Protein AF-A0A8B9I848-F1 (afdb_monomer)

Radius of gyration: 24.34 Å; Cα contacts (8 Å, |Δi|>4): 642; chains: 1; bounding box: 60×68×64 Å

Nearest PDB structures (foldseek):
  1isf-assembly1_B  TM=9.021E-01  e=8.185E-26  Homo sapiens
  7vke-assembly1_A  TM=8.374E-01  e=1.647E-25  Homo sapiens
  3i9l-assembly1_B  TM=8.812E-01  e=4.703E-23  Aplysia californica
  3zwn-assembly1_A  TM=8.748E-01  e=8.930E-23  Aplysia californica
  1r0s-assembly1_B  TM=8.781E-01  e=5.767E-22  Aplysia californica

Sequence (387 aa):
MSLSDTLFGFVVDFLIWCGQTNSAGLDYESCPTMEECENNAVDSFWRMASITYAQHSSGVIHVLLNGSAEGGAYPVKGFFADYEIPNLQKDKISKIVIWVVDDIQGPDRDSCGKNTVKILEDRLKTLGYDVTCTDNYKPVVFLLCVDYPDDSNCILSSRDTDCLKIWESFKYAFIYKNPCNTTAEDYQPLMELAGHPIPCNKSLFWSKTNDLAHRYTKSSHSFLTLEDSLLGYIFDGVSWCGDPSAPGINYESCPKRSECESNPVSVFWKTASKRFAEAACGVVQVMLNGSIEAGAFRSSSIFGSIEVFNLNPNKVSEIQIWLMHDIGGPQSESCSGHSIQRLKRILEERNFTITCEDNYRPVQLLQCVRNPDHQDCRLCPSSMETP

Mean predicted aligned error: 10.89 Å

Foldseek 3Di:
DDLCLELQNVLCPPFDWAQDPPDRDIDGDDFDDCVRPVDTPVNVSLLVSQLVCQLPDAEEAEAEFEQLDDPGGDDCDDSCNPRRLVNHDQVRYQAYEYEYEYQQVGDRNYACCDDVNVVVVVVNVVVPHHYDYDYRPPVVVLLNCVVVVPGPSNPDDPVPVLSVQLVVLLCQQAFLDDQQAGALVSNVSNCVSQDDADDEQAEEAEDPCVVLSVSLCSHDVSHDYLCNGPVNVSCPVHDWHFDNDPPRTDPPDHDDCVRHCRGSVNSVCLNSLLVSLLNYAEEHEYEFEQLDLVDRADCPDSCNVHNLVNHDLVGYAAYEYEHEYQQVGDRNAACPGDRNVVVVVSNVVVVHHYHYDYHPPVSVCSSCSVPCPGPSNDPDDPPDPDD

Organism: NCBI:txid132585

InterPro domains:
  IPR003193 ADP-ribosyl cyclase (CD38/157) [PF02267] (1-154)
  IPR003193 ADP-ribosyl cyclase (CD38/157) [PF02267] (159-377)
  IPR003193 ADP-ribosyl cyclase (CD38/157) [PTHR10912] (158-381)
  IPR003193 ADP-ribosyl cyclase (CD38/157) [cd04759] (134-377)

Secondary structure (DSSP, 8-state):
--GGGSHHHHHHTT---EE-TTSSSEESSSPPPTTT-TT-HHHHHHHHHHHHHHHH--EEEEEEEETT-TT-SS-SSSHIIIIIGGG--TTTEEEEEEEEEPPTT------TTSHHHHHHHHHHHHHT--EEEEET-HHHHHHHTTT-TT-GGG---TT-HHHHHHHHHHHHHHTTS-TT---HHHHHHHHHHS--PPPTT-BEEEES-HHHHHHHHHH-TT-B-GGGSHHHHHHTT----B-SSTTSB-SS----TTT-TT-HHHHHHHHHHHHHHHH--EEEEEEEETT-TT-S--TTSHIIIIIHHH--TTTEEEEEEEEE--TTS-----TTSHHHHHHHHHHHTTT--EEEEET-HHHHHHHHTS-TTSGGG-SS-------

Solvent-accessible surface area (backbone atoms only — not comparable to full-atom values): 21464 Å² total; per-residue (Å²): 134,57,69,54,53,34,64,73,36,44,71,49,55,95,60,57,49,34,78,42,98,89,51,99,48,79,39,66,82,87,54,73,47,67,91,77,33,81,77,29,61,54,56,51,46,52,47,52,49,36,30,52,50,21,53,70,44,58,41,70,46,77,45,82,33,43,6,41,37,86,92,30,40,41,56,87,69,46,64,61,54,69,30,20,61,79,34,48,37,70,93,46,44,71,32,38,38,38,34,26,34,56,47,89,96,47,58,84,63,24,37,67,79,30,74,33,39,29,54,52,53,53,52,43,45,72,76,66,49,52,73,48,67,38,60,55,44,59,80,60,48,52,64,57,26,72,82,40,67,85,41,78,88,48,63,75,62,86,87,51,52,65,64,53,49,43,52,50,32,51,49,66,38,31,48,50,28,59,40,62,71,40,52,58,72,44,43,44,64,30,54,64,72,65,56,73,89,58,65,62,51,20,41,37,46,63,41,89,30,65,71,61,52,54,54,45,31,57,62,33,87,68,40,37,42,66,52,73,34,72,65,30,48,76,47,59,96,63,86,62,31,18,26,69,52,89,91,14,57,38,90,87,69,64,74,46,68,91,78,32,70,29,10,45,56,56,29,47,51,53,48,52,43,30,53,52,23,58,48,41,24,35,44,33,38,34,38,28,23,17,42,34,79,90,44,48,50,50,68,85,38,64,53,48,59,34,23,62,73,31,49,42,57,93,45,32,66,33,39,40,36,32,35,36,55,52,90,95,48,54,78,54,43,50,68,85,24,72,38,45,47,53,49,49,50,62,40,47,80,55,67,44,46,76,51,65,39,66,44,43,62,76,61,43,56,61,60,21,68,84,43,56,87,41,81,93,38,56,92,62,79,84,81,67,92,73,134

pLDDT: mean 88.71, std 11.96, range [37.72, 98.75]

Structure (mmCIF, N/CA/C/O backbone):
data_AF-A0A8B9I848-F1
#
_entry.id   AF-A0A8B9I848-F1
#
loop_
_atom_site.group_PDB
_atom_site.id
_atom_site.type_symbol
_atom_site.label_atom_id
_atom_site.label_alt_id
_atom_site.label_comp_id
_atom_site.label_asym_id
_atom_site.label_entity_id
_atom_site.label_seq_id
_atom_site.pdbx_PDB_ins_code
_atom_site.Cartn_x
_atom_site.Cartn_y
_atom_site.Cartn_z
_atom_site.occupancy
_atom_site.B_iso_or_equiv
_atom_site.auth_seq_id
_atom_site.auth_comp_id
_atom_site.auth_asym_id
_atom_site.auth_atom_id
_atom_site.pdbx_PDB_model_num
ATOM 1 N N . MET A 1 1 ? 3.526 -10.143 -9.887 1.00 76.69 1 MET A N 1
ATOM 2 C CA . MET A 1 1 ? 4.166 -10.267 -8.566 1.00 76.69 1 MET A CA 1
ATOM 3 C C . MET A 1 1 ? 5.653 -10.196 -8.806 1.00 76.69 1 MET A C 1
ATOM 5 O O . MET A 1 1 ? 6.078 -10.750 -9.812 1.00 76.69 1 MET A O 1
ATOM 9 N N . SER A 1 2 ? 6.404 -9.460 -7.999 1.00 86.81 2 SER A N 1
ATOM 10 C CA . SER A 1 2 ? 7.866 -9.515 -8.046 1.00 86.81 2 SER A CA 1
ATOM 11 C C . SER A 1 2 ? 8.377 -10.643 -7.141 1.00 86.81 2 SER A C 1
ATOM 13 O O . SER A 1 2 ? 7.618 -11.184 -6.336 1.00 86.81 2 SER A O 1
ATOM 15 N N . LEU A 1 3 ? 9.651 -11.025 -7.257 1.00 88.00 3 LEU A N 1
ATOM 16 C CA . LEU A 1 3 ? 10.231 -12.035 -6.367 1.00 88.00 3 LEU A CA 1
ATOM 17 C C . LEU A 1 3 ? 10.168 -11.595 -4.891 1.00 88.00 3 LEU A C 1
ATOM 19 O O . LEU A 1 3 ? 9.859 -12.416 -4.024 1.00 88.00 3 LEU A O 1
ATOM 23 N N . SER A 1 4 ? 10.397 -10.311 -4.610 1.00 83.62 4 SER A N 1
ATOM 24 C CA . SER A 1 4 ? 10.307 -9.744 -3.260 1.00 83.62 4 SER A CA 1
ATOM 25 C C . SER A 1 4 ? 8.884 -9.738 -2.696 1.00 83.62 4 SER A C 1
ATOM 27 O O . SER A 1 4 ? 8.728 -9.706 -1.485 1.00 83.62 4 SER A O 1
ATOM 29 N N . ASP A 1 5 ? 7.846 -9.865 -3.528 1.00 79.88 5 ASP A N 1
ATOM 30 C CA . ASP A 1 5 ? 6.455 -10.000 -3.065 1.00 79.88 5 ASP A CA 1
ATOM 31 C C . ASP A 1 5 ? 6.052 -11.459 -2.767 1.00 79.88 5 ASP A C 1
ATOM 33 O O . ASP A 1 5 ? 4.941 -11.725 -2.309 1.00 79.88 5 ASP A O 1
ATOM 37 N N . THR A 1 6 ? 6.918 -12.439 -3.047 1.00 82.94 6 THR A N 1
ATOM 38 C CA . THR A 1 6 ? 6.657 -13.842 -2.681 1.00 82.94 6 THR A CA 1
ATOM 39 C C . THR A 1 6 ? 6.826 -14.053 -1.181 1.00 82.94 6 THR A C 1
ATOM 41 O O . THR A 1 6 ? 7.595 -13.342 -0.550 1.00 82.94 6 THR A O 1
ATOM 44 N N . LEU A 1 7 ? 6.193 -15.079 -0.595 1.00 74.69 7 LEU A N 1
ATOM 45 C CA . LEU A 1 7 ? 6.310 -15.352 0.846 1.00 74.69 7 LEU A CA 1
ATOM 46 C C . LEU A 1 7 ? 7.768 -15.412 1.331 1.00 74.69 7 LEU A C 1
ATOM 48 O O . LEU A 1 7 ? 8.092 -14.813 2.348 1.00 74.69 7 LEU A O 1
ATOM 52 N N . PHE A 1 8 ? 8.643 -16.129 0.623 1.00 80.62 8 PHE A N 1
ATOM 53 C CA . PHE A 1 8 ? 10.043 -16.249 1.032 1.00 80.62 8 PHE A CA 1
ATOM 54 C C . PHE A 1 8 ? 10.849 -14.988 0.714 1.00 80.62 8 PHE A C 1
ATOM 56 O O . PHE A 1 8 ? 11.645 -14.587 1.554 1.00 80.62 8 PHE A O 1
ATOM 63 N N . GLY A 1 9 ? 10.632 -14.348 -0.442 1.00 82.81 9 GLY A N 1
ATOM 64 C CA . GLY A 1 9 ? 11.312 -13.097 -0.785 1.00 82.81 9 GLY A CA 1
ATOM 65 C C . GLY A 1 9 ? 10.972 -11.992 0.209 1.00 82.81 9 GLY A C 1
ATOM 66 O O . GLY A 1 9 ? 11.862 -11.416 0.815 1.00 82.81 9 GLY A O 1
ATOM 67 N N . PHE A 1 10 ? 9.683 -11.794 0.467 1.00 75.00 10 PHE A N 1
ATOM 68 C CA . PHE A 1 10 ? 9.156 -10.761 1.349 1.00 75.00 10 PHE A CA 1
ATOM 69 C C . PHE A 1 10 ? 9.638 -10.885 2.799 1.00 75.00 10 PHE A C 1
ATOM 71 O O . PHE A 1 10 ? 9.929 -9.885 3.452 1.00 75.00 10 PHE A O 1
ATOM 78 N N . VAL A 1 11 ? 9.713 -12.114 3.322 1.00 72.88 11 VAL A N 1
ATOM 79 C CA . VAL A 1 11 ? 10.169 -12.379 4.697 1.00 72.88 11 VAL A CA 1
ATOM 80 C C . VAL A 1 11 ? 11.571 -11.819 4.925 1.00 72.88 11 VAL A C 1
ATOM 82 O O . VAL A 1 11 ? 11.861 -11.347 6.021 1.00 72.88 11 VAL A O 1
ATOM 85 N N . VAL A 1 12 ? 12.422 -11.826 3.904 1.00 76.81 12 VAL A N 1
ATOM 86 C CA . VAL A 1 12 ? 13.814 -11.404 4.044 1.00 76.81 12 VAL A CA 1
ATOM 87 C C . VAL A 1 12 ? 14.195 -10.200 3.184 1.00 76.81 12 VAL A C 1
ATOM 89 O O . VAL A 1 12 ? 15.367 -9.829 3.126 1.00 76.81 12 VAL A O 1
ATOM 92 N N . ASP A 1 13 ? 13.217 -9.569 2.539 1.00 76.75 13 ASP A N 1
ATOM 93 C CA . ASP A 1 13 ? 13.446 -8.388 1.718 1.00 76.75 13 ASP A CA 1
ATOM 94 C C . ASP A 1 13 ? 13.992 -7.243 2.580 1.00 76.75 13 ASP A C 1
ATOM 96 O O . ASP A 1 13 ? 13.521 -7.008 3.698 1.00 76.75 13 ASP A O 1
ATOM 100 N N . PHE A 1 14 ? 15.031 -6.567 2.086 1.00 72.69 14 PHE A N 1
ATOM 101 C CA . PHE A 1 14 ? 15.817 -5.555 2.813 1.00 72.69 14 PHE A CA 1
ATOM 102 C C . PHE A 1 14 ? 16.459 -5.999 4.139 1.00 72.69 14 PHE A C 1
ATOM 104 O O . PHE A 1 14 ? 16.997 -5.158 4.863 1.00 72.69 14 PHE A O 1
ATOM 111 N N . LEU A 1 15 ? 16.440 -7.289 4.481 1.00 75.31 15 LEU A N 1
ATOM 112 C CA . LEU A 1 15 ? 17.226 -7.789 5.602 1.00 75.31 15 LEU A CA 1
ATOM 113 C C . LEU A 1 15 ? 18.660 -8.072 5.139 1.00 75.31 15 LEU A C 1
ATOM 115 O O . LEU A 1 15 ? 18.920 -8.463 4.003 1.00 75.31 15 LEU A O 1
ATOM 119 N N . ILE A 1 16 ? 19.605 -7.894 6.051 1.00 77.12 16 ILE A N 1
ATOM 120 C CA . ILE A 1 16 ? 20.974 -8.383 5.911 1.00 77.12 16 ILE A CA 1
ATOM 121 C C . ILE A 1 16 ? 21.188 -9.309 7.100 1.00 77.12 16 ILE A C 1
ATOM 123 O O . ILE A 1 16 ? 20.927 -8.899 8.224 1.00 77.12 16 ILE A O 1
ATOM 127 N N . TRP A 1 17 ? 21.589 -10.559 6.868 1.00 83.06 17 TRP A N 1
ATOM 128 C CA . TRP A 1 17 ? 21.772 -11.526 7.949 1.00 83.06 17 TRP A CA 1
ATOM 129 C C . TRP A 1 17 ? 22.885 -12.528 7.651 1.00 83.06 17 TRP A C 1
ATOM 131 O O . TRP A 1 17 ? 23.092 -12.965 6.517 1.00 83.06 17 TRP A O 1
ATOM 141 N N . CYS A 1 18 ? 23.598 -12.931 8.694 1.00 82.56 18 CYS A N 1
ATOM 142 C CA . CYS A 1 18 ? 24.655 -13.929 8.629 1.00 82.56 18 CYS A CA 1
ATOM 143 C C . CYS A 1 18 ? 24.846 -14.596 9.999 1.00 82.56 18 CYS A C 1
ATOM 145 O O . CYS A 1 18 ? 24.366 -14.113 11.022 1.00 82.56 18 CYS A O 1
ATOM 147 N N . GLY A 1 19 ? 25.512 -15.752 10.024 1.00 79.38 19 GLY A N 1
ATOM 148 C CA . GLY A 1 19 ? 25.839 -16.434 11.278 1.00 79.38 19 GLY A CA 1
ATOM 149 C C . GLY A 1 19 ? 27.070 -15.828 11.955 1.00 79.38 19 GLY A C 1
ATOM 150 O O . GLY A 1 19 ? 28.006 -15.406 11.276 1.00 79.38 19 GLY A O 1
ATOM 151 N N . GLN A 1 20 ? 27.102 -15.839 13.288 1.00 76.62 20 GLN A N 1
ATOM 152 C CA . GLN A 1 20 ? 28.281 -15.433 14.055 1.00 76.62 20 GLN A CA 1
ATOM 153 C C . GLN A 1 20 ? 29.303 -16.575 14.162 1.00 76.62 20 GLN A C 1
ATOM 155 O O . GLN A 1 20 ? 28.971 -17.698 14.528 1.00 76.62 20 GLN A O 1
ATOM 160 N N . THR A 1 21 ? 30.586 -16.290 13.922 1.00 68.44 21 THR A N 1
ATOM 161 C CA . THR A 1 21 ? 31.658 -17.310 13.883 1.00 68.44 21 THR A CA 1
ATOM 162 C C . THR A 1 21 ? 31.856 -18.059 15.211 1.00 68.44 21 THR A C 1
ATOM 164 O O . THR A 1 21 ? 32.390 -19.163 15.213 1.00 68.44 21 THR A O 1
ATOM 167 N N . ASN A 1 22 ? 31.422 -17.483 16.341 1.00 76.38 22 ASN A N 1
ATOM 168 C CA . ASN A 1 22 ? 31.640 -18.024 17.691 1.00 76.38 22 ASN A CA 1
ATOM 169 C C . ASN A 1 22 ? 30.365 -18.098 18.550 1.00 76.38 22 ASN A C 1
ATOM 171 O O . ASN A 1 22 ? 30.452 -18.224 19.772 1.00 76.38 22 ASN A O 1
ATOM 175 N N . SER A 1 23 ? 29.181 -17.986 17.950 1.00 70.94 23 SER A N 1
ATOM 176 C 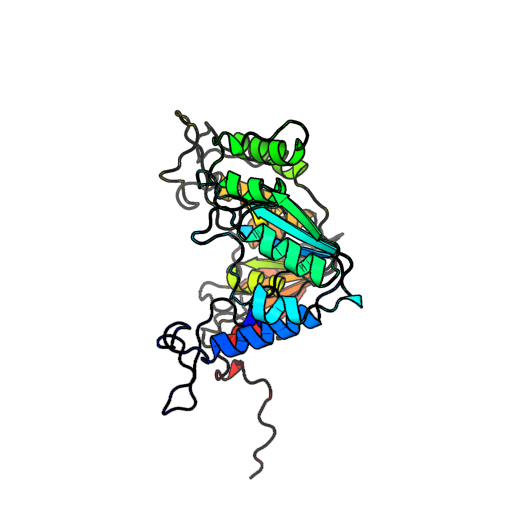CA . SER A 1 23 ? 27.914 -18.083 18.676 1.00 70.94 23 SER A CA 1
ATOM 177 C C . SER A 1 23 ? 26.841 -18.707 17.778 1.00 70.94 23 SER A C 1
ATOM 179 O O . SER A 1 23 ? 26.972 -18.717 16.560 1.00 70.94 23 SER A O 1
ATOM 181 N N . ALA A 1 24 ? 25.772 -19.237 18.374 1.00 71.25 24 ALA A N 1
ATOM 182 C CA . ALA A 1 24 ? 24.613 -19.719 17.619 1.00 71.25 24 ALA A CA 1
ATOM 183 C C . ALA A 1 24 ? 23.679 -18.579 17.152 1.00 71.25 24 ALA A C 1
ATOM 185 O O . ALA A 1 24 ? 22.606 -18.854 16.625 1.00 71.25 24 ALA A O 1
ATOM 186 N N . GLY A 1 25 ? 24.056 -17.319 17.390 1.00 73.75 25 GLY A N 1
ATOM 187 C CA . GLY A 1 25 ? 23.250 -16.142 17.087 1.00 73.75 25 GLY A CA 1
ATOM 188 C C . GLY A 1 25 ? 23.391 -15.649 15.647 1.00 73.75 25 GLY A C 1
ATOM 189 O O . GLY A 1 25 ? 24.374 -15.929 14.952 1.00 73.75 25 GLY A O 1
ATOM 190 N N . LEU A 1 26 ? 22.392 -14.873 15.229 1.00 77.31 26 LEU A N 1
ATOM 191 C CA . LEU A 1 26 ? 22.369 -14.138 13.967 1.00 77.31 26 LEU A CA 1
ATOM 192 C C . LEU A 1 26 ? 22.997 -12.749 14.151 1.00 77.31 26 LEU A C 1
ATOM 194 O O . LEU A 1 26 ? 22.771 -12.086 15.162 1.00 77.31 26 LEU A O 1
ATOM 198 N N . ASP A 1 27 ? 23.776 -12.319 13.165 1.00 73.81 27 ASP A N 1
ATOM 199 C CA . ASP A 1 27 ? 24.261 -10.948 13.006 1.00 73.81 27 ASP A CA 1
ATOM 200 C C . ASP A 1 27 ? 23.468 -10.280 11.876 1.00 73.81 27 ASP A C 1
ATOM 202 O O . ASP A 1 27 ? 23.231 -10.906 10.842 1.00 73.81 27 ASP A O 1
ATOM 206 N N . TYR A 1 28 ? 23.041 -9.036 12.098 1.00 76.75 28 TYR A N 1
ATOM 207 C CA . TYR A 1 28 ? 22.275 -8.226 11.147 1.00 76.75 28 TYR A CA 1
ATOM 208 C C . TYR A 1 28 ? 22.979 -6.911 10.771 1.00 76.75 28 TYR A C 1
ATOM 210 O O . TYR A 1 28 ? 22.453 -6.141 9.971 1.00 76.75 28 TYR A O 1
ATOM 218 N N . GLU A 1 29 ? 24.148 -6.629 11.352 1.00 74.25 29 GLU A N 1
ATOM 219 C CA . GLU A 1 29 ? 24.850 -5.350 11.198 1.00 74.25 29 GLU A CA 1
ATOM 220 C C . GLU A 1 29 ? 26.184 -5.507 10.462 1.00 74.25 29 GLU A C 1
ATOM 222 O O . GLU A 1 29 ? 26.533 -4.666 9.638 1.00 74.25 29 GLU A O 1
ATOM 227 N N . SER A 1 30 ? 26.932 -6.578 10.740 1.00 79.00 30 SER A N 1
ATOM 228 C CA . SER A 1 30 ? 28.316 -6.752 10.270 1.00 79.00 30 SER A CA 1
ATOM 229 C C . SER A 1 30 ? 28.467 -7.929 9.306 1.00 79.00 30 SER A C 1
ATOM 231 O O . SER A 1 30 ? 29.393 -8.735 9.421 1.00 79.00 30 SER A O 1
ATOM 233 N N . CYS A 1 31 ? 27.547 -8.051 8.351 1.00 78.12 31 CYS A N 1
ATOM 234 C CA . CYS A 1 31 ? 27.572 -9.154 7.396 1.00 78.12 31 CYS A CA 1
ATOM 235 C C . CYS A 1 31 ? 28.362 -8.832 6.124 1.00 78.12 31 CYS A C 1
ATOM 237 O O . CYS A 1 31 ? 28.233 -7.726 5.600 1.00 78.12 31 CYS A O 1
ATOM 239 N N . PRO A 1 32 ? 29.115 -9.811 5.579 1.00 76.50 32 PRO A N 1
ATOM 240 C CA . PRO A 1 32 ? 29.820 -9.637 4.320 1.00 76.50 32 PRO A CA 1
ATOM 241 C C . PRO A 1 32 ? 28.854 -9.305 3.184 1.00 76.50 32 PRO A C 1
ATOM 243 O O . PRO A 1 32 ? 27.860 -10.006 2.969 1.00 76.50 32 PRO A O 1
ATOM 246 N N . THR A 1 33 ? 29.187 -8.270 2.430 1.00 73.56 33 THR A N 1
ATOM 247 C CA . THR A 1 33 ? 28.530 -7.927 1.170 1.00 73.56 33 THR A CA 1
ATOM 248 C C . THR A 1 33 ? 28.880 -8.941 0.075 1.00 73.56 33 THR A C 1
ATOM 250 O O . THR A 1 33 ? 29.786 -9.767 0.213 1.00 73.56 33 THR A O 1
ATOM 253 N N . MET A 1 34 ? 28.172 -8.876 -1.055 1.00 66.62 34 MET A N 1
ATOM 254 C CA . MET A 1 34 ? 28.480 -9.707 -2.225 1.00 66.62 34 MET A CA 1
ATOM 255 C C . MET A 1 34 ? 29.898 -9.453 -2.764 1.00 66.62 34 MET A C 1
ATOM 257 O O . MET A 1 34 ? 30.552 -10.396 -3.205 1.00 66.62 34 MET A O 1
ATOM 261 N N . GLU A 1 35 ? 30.390 -8.211 -2.695 1.00 69.44 35 GLU A N 1
ATOM 262 C CA . GLU A 1 35 ? 31.754 -7.869 -3.122 1.00 69.44 35 GLU A CA 1
ATOM 263 C C . GLU A 1 35 ? 32.819 -8.506 -2.220 1.00 69.44 35 GLU A C 1
ATOM 265 O O . GLU A 1 35 ? 33.898 -8.871 -2.685 1.00 69.44 35 GLU A O 1
ATOM 270 N N . GLU A 1 36 ? 32.508 -8.681 -0.935 1.00 76.44 36 GLU A N 1
ATOM 271 C CA . GLU A 1 36 ? 33.416 -9.269 0.051 1.00 76.44 36 GLU A CA 1
ATOM 272 C C . GLU A 1 36 ? 33.358 -10.803 0.058 1.00 76.44 36 GLU A C 1
ATOM 274 O O . GLU A 1 36 ? 34.365 -11.460 0.330 1.00 76.44 36 GLU A O 1
ATOM 279 N N . CYS A 1 37 ? 32.190 -11.392 -0.231 1.00 75.12 37 CYS A N 1
ATOM 280 C CA . CYS A 1 37 ? 31.991 -12.838 -0.246 1.00 75.12 37 CYS A CA 1
ATOM 281 C C . CYS A 1 37 ? 30.867 -13.262 -1.206 1.00 75.12 37 CYS A C 1
ATOM 283 O O . CYS A 1 37 ? 29.680 -13.106 -0.913 1.00 75.12 37 CYS A O 1
ATOM 285 N N . GLU A 1 38 ? 31.252 -13.907 -2.311 1.00 65.88 38 GLU A N 1
ATOM 286 C CA . GLU A 1 38 ? 30.343 -14.390 -3.362 1.00 65.88 38 GLU A CA 1
ATOM 287 C C . GLU A 1 38 ? 29.371 -15.487 -2.883 1.00 65.88 38 GLU A C 1
ATOM 289 O O . GLU A 1 38 ? 28.369 -15.730 -3.533 1.00 65.88 38 GLU A O 1
ATOM 294 N N . ASN A 1 39 ? 29.622 -16.160 -1.755 1.00 75.12 39 ASN A N 1
ATOM 295 C CA . ASN A 1 39 ? 28.732 -17.204 -1.219 1.00 75.12 39 ASN A CA 1
ATOM 296 C C . ASN A 1 39 ? 28.274 -16.881 0.209 1.00 75.12 39 ASN A C 1
ATOM 298 O O . ASN A 1 39 ? 28.240 -17.752 1.081 1.00 75.12 39 ASN A O 1
ATOM 302 N N . ASN A 1 40 ? 27.954 -15.614 0.470 1.00 83.50 40 ASN A N 1
ATOM 303 C CA . ASN A 1 40 ? 27.353 -15.226 1.742 1.00 83.50 40 ASN A CA 1
ATOM 304 C C . ASN A 1 40 ? 25.907 -15.763 1.867 1.00 83.50 40 ASN A C 1
ATOM 306 O O . ASN A 1 40 ? 25.305 -16.235 0.896 1.00 83.50 40 ASN A O 1
ATOM 310 N N . ALA A 1 41 ? 25.361 -15.736 3.086 1.00 83.12 41 ALA A N 1
ATOM 311 C CA . ALA A 1 41 ? 24.054 -16.319 3.392 1.00 83.12 41 ALA A CA 1
ATOM 312 C C . ALA A 1 41 ? 22.902 -15.631 2.639 1.00 83.12 41 ALA A C 1
ATOM 314 O O . ALA A 1 41 ? 22.026 -16.318 2.112 1.00 83.12 41 ALA A O 1
ATOM 315 N N . VAL A 1 42 ? 22.934 -14.298 2.557 1.00 85.50 42 VAL A N 1
ATOM 316 C CA . VAL A 1 42 ? 21.921 -13.483 1.870 1.00 85.50 42 VAL A CA 1
ATOM 317 C C . VAL A 1 42 ? 21.936 -13.777 0.373 1.00 85.50 42 VAL A C 1
ATOM 319 O O . VAL A 1 42 ? 20.905 -14.096 -0.212 1.00 85.50 42 VAL A O 1
ATOM 322 N N . ASP A 1 43 ? 23.113 -13.755 -0.245 1.00 85.12 43 ASP A N 1
ATOM 323 C CA . ASP A 1 43 ? 23.283 -14.032 -1.668 1.00 85.12 43 ASP A CA 1
ATOM 324 C C . ASP A 1 43 ? 22.861 -15.465 -2.021 1.00 85.12 43 ASP A C 1
ATOM 326 O O . ASP A 1 43 ? 22.063 -15.683 -2.932 1.00 85.12 43 ASP A O 1
ATOM 330 N N . SER A 1 44 ? 23.297 -16.449 -1.229 1.00 88.06 44 SER A N 1
ATOM 331 C CA . SER A 1 44 ? 22.903 -17.853 -1.402 1.00 88.06 44 SER A CA 1
ATOM 332 C C . SER A 1 44 ? 21.388 -18.043 -1.299 1.00 88.06 44 SER A C 1
ATOM 334 O O . SER A 1 44 ? 20.806 -18.803 -2.080 1.00 88.06 44 SER A O 1
ATOM 336 N N . PHE A 1 45 ? 20.738 -17.337 -0.365 1.00 90.25 45 PHE A N 1
ATOM 337 C CA . PHE A 1 45 ? 19.284 -17.320 -0.258 1.00 90.25 45 PHE A CA 1
ATOM 338 C C . PHE A 1 45 ? 18.650 -16.754 -1.530 1.00 90.25 45 PHE A C 1
ATOM 340 O O . PHE A 1 45 ? 17.821 -17.431 -2.140 1.00 90.25 45 PHE A O 1
ATOM 347 N N . TRP A 1 46 ? 19.061 -15.560 -1.970 1.00 89.88 46 TRP A N 1
ATOM 348 C CA . TRP A 1 46 ? 18.477 -14.916 -3.147 1.00 89.88 46 TRP A CA 1
ATOM 349 C C . TRP A 1 46 ? 18.696 -15.726 -4.423 1.00 89.88 46 TRP A C 1
ATOM 351 O O . TRP A 1 46 ? 17.821 -15.736 -5.289 1.00 89.88 46 TRP A O 1
ATOM 361 N N . ARG A 1 47 ? 19.799 -16.481 -4.531 1.00 92.00 47 ARG A N 1
ATOM 362 C CA . ARG A 1 47 ? 20.038 -17.385 -5.669 1.00 92.00 47 ARG A CA 1
ATOM 363 C C . ARG A 1 47 ? 18.985 -18.479 -5.702 1.00 92.00 47 ARG A C 1
ATOM 365 O O . ARG A 1 47 ? 18.341 -18.694 -6.726 1.00 92.00 47 ARG A O 1
ATOM 372 N N . MET A 1 48 ? 18.774 -19.144 -4.567 1.00 92.19 48 MET A N 1
ATOM 373 C CA . MET A 1 48 ? 17.782 -20.211 -4.458 1.00 92.19 48 MET A CA 1
ATOM 374 C C . MET A 1 48 ? 16.352 -19.687 -4.621 1.00 92.19 48 MET A C 1
ATOM 376 O O . MET A 1 48 ? 15.536 -20.318 -5.295 1.00 92.19 48 MET A O 1
ATOM 380 N N . ALA A 1 49 ? 16.061 -18.516 -4.053 1.00 92.69 49 ALA A N 1
ATOM 381 C CA . ALA A 1 49 ? 14.790 -17.819 -4.199 1.00 92.69 49 ALA A CA 1
ATOM 382 C C . ALA A 1 49 ? 14.502 -17.505 -5.674 1.00 92.69 49 ALA A C 1
ATOM 384 O O . ALA A 1 49 ? 13.427 -17.839 -6.164 1.00 92.69 49 ALA A O 1
ATOM 385 N N . SER A 1 50 ? 15.484 -16.962 -6.399 1.00 95.12 50 SER A N 1
ATOM 386 C CA . SER A 1 50 ? 15.387 -16.639 -7.829 1.00 95.12 50 SER A CA 1
ATOM 387 C C . SER A 1 50 ? 15.128 -17.880 -8.685 1.00 95.12 50 SER A C 1
ATOM 389 O O . SER A 1 50 ? 14.210 -17.890 -9.505 1.00 95.12 50 SER A O 1
ATOM 391 N N . ILE A 1 51 ? 15.876 -18.964 -8.445 1.00 95.94 51 ILE A N 1
ATOM 392 C CA . ILE A 1 51 ? 15.681 -20.253 -9.129 1.00 95.94 51 ILE A CA 1
ATOM 393 C C . ILE A 1 51 ? 14.264 -20.780 -8.879 1.00 95.94 51 ILE A C 1
ATOM 395 O O . ILE A 1 51 ? 13.543 -21.106 -9.822 1.00 95.94 51 ILE A O 1
ATOM 399 N N . THR A 1 52 ? 13.852 -20.841 -7.611 1.00 95.06 52 THR A N 1
ATOM 400 C CA . THR A 1 52 ? 12.542 -21.375 -7.206 1.00 95.06 52 THR A CA 1
ATOM 401 C C . THR A 1 52 ? 11.405 -20.540 -7.792 1.00 95.06 52 THR A C 1
ATOM 403 O O . THR A 1 52 ? 10.435 -21.076 -8.329 1.00 95.06 52 THR A O 1
ATOM 406 N N . TYR A 1 53 ? 11.539 -19.215 -7.737 1.00 95.12 53 TYR A N 1
ATOM 407 C CA . TYR A 1 53 ? 10.575 -18.277 -8.293 1.00 95.12 53 TYR A CA 1
ATOM 408 C C . TYR A 1 53 ? 10.417 -18.452 -9.803 1.00 95.12 53 TYR A C 1
ATOM 410 O O . TYR A 1 53 ? 9.292 -18.576 -10.293 1.00 95.12 53 TYR A O 1
ATOM 418 N N . ALA A 1 54 ? 11.521 -18.565 -10.541 1.00 96.38 54 ALA A N 1
ATOM 419 C CA . ALA A 1 54 ? 11.488 -18.808 -11.979 1.00 96.38 54 ALA A CA 1
ATOM 420 C C . ALA A 1 54 ? 10.867 -20.171 -12.341 1.00 96.38 54 ALA A C 1
ATOM 422 O O . ALA A 1 54 ? 10.068 -20.250 -13.276 1.00 96.38 54 ALA A O 1
ATOM 423 N N . GLN A 1 55 ? 11.153 -21.228 -11.572 1.00 96.38 55 GLN A N 1
ATOM 424 C CA . GLN A 1 55 ? 10.568 -22.563 -11.779 1.00 96.38 55 GLN A CA 1
ATOM 425 C C . GLN A 1 55 ? 9.048 -22.593 -11.562 1.00 96.38 55 GLN A C 1
ATOM 427 O O . GLN A 1 55 ? 8.331 -23.390 -12.177 1.00 96.38 55 GLN A O 1
ATOM 432 N N . HIS A 1 56 ? 8.547 -21.755 -10.657 1.00 93.94 56 HIS A N 1
ATOM 433 C CA . HIS A 1 56 ? 7.127 -21.695 -10.309 1.00 93.94 56 HIS A CA 1
ATOM 434 C C . HIS A 1 56 ? 6.357 -20.623 -11.093 1.00 93.94 56 HIS A C 1
ATOM 436 O O . HIS A 1 56 ? 5.125 -20.617 -11.076 1.00 9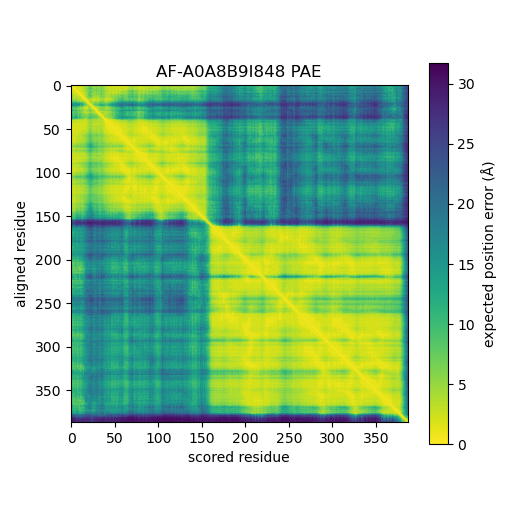3.94 56 HIS A O 1
ATOM 442 N N . SER A 1 57 ? 7.061 -19.748 -11.810 1.00 94.75 57 SER A N 1
ATOM 443 C CA . SER A 1 57 ? 6.463 -18.708 -12.642 1.00 94.75 57 SER A CA 1
ATOM 444 C C . SER A 1 57 ? 5.723 -19.301 -13.848 1.00 94.75 57 SER A C 1
ATOM 446 O O . SER A 1 57 ? 6.144 -20.292 -14.446 1.00 94.75 57 SER A O 1
ATOM 448 N N . SER A 1 58 ? 4.586 -18.702 -14.206 1.00 95.94 58 SER A N 1
ATOM 449 C CA . SER A 1 58 ? 3.739 -19.148 -15.319 1.00 95.94 58 SER A CA 1
ATOM 450 C C . SER A 1 58 ? 2.906 -17.998 -15.892 1.00 95.94 58 SER A C 1
ATOM 452 O O . SER A 1 58 ? 2.773 -16.942 -15.273 1.00 95.94 58 SER A O 1
ATOM 454 N N . GLY A 1 59 ? 2.343 -18.196 -17.084 1.00 95.88 59 GLY A N 1
ATOM 455 C CA . GLY A 1 59 ? 1.557 -17.193 -17.795 1.00 95.88 59 GLY A CA 1
ATOM 456 C C . GLY A 1 59 ? 2.431 -16.135 -18.469 1.00 95.88 59 GLY A C 1
ATOM 457 O O . GLY A 1 59 ? 3.376 -16.467 -19.187 1.00 95.88 59 GLY A O 1
ATOM 458 N N . VAL A 1 60 ? 2.084 -14.859 -18.275 1.00 96.44 60 VAL A N 1
ATOM 459 C CA . VAL A 1 60 ? 2.820 -13.724 -18.849 1.00 96.44 60 VAL A CA 1
ATOM 460 C C . VAL A 1 60 ? 3.829 -13.194 -17.835 1.00 96.44 60 VAL A C 1
ATOM 462 O O . VAL A 1 60 ? 3.446 -12.643 -16.801 1.00 96.44 60 VAL A O 1
ATOM 465 N N . ILE A 1 61 ? 5.113 -13.314 -18.157 1.00 96.75 61 ILE A N 1
ATOM 466 C CA . ILE A 1 61 ? 6.197 -12.738 -17.357 1.00 96.75 61 ILE A CA 1
ATOM 467 C C . ILE A 1 61 ? 6.368 -11.275 -17.753 1.00 96.75 61 ILE A C 1
ATOM 469 O O . ILE A 1 61 ? 6.477 -10.977 -18.939 1.00 96.75 61 ILE A O 1
ATOM 473 N N . HIS A 1 62 ? 6.404 -10.375 -16.775 1.00 95.56 62 HIS A N 1
ATOM 474 C CA . HIS A 1 62 ? 6.682 -8.957 -16.992 1.00 95.56 62 HIS A CA 1
ATOM 475 C C . HIS A 1 62 ? 8.053 -8.621 -16.405 1.00 95.56 62 HIS A C 1
ATOM 477 O O . HIS A 1 62 ? 8.328 -8.972 -15.260 1.00 95.56 62 HIS A O 1
ATOM 483 N N . VAL A 1 63 ? 8.899 -7.959 -17.191 1.00 96.12 63 VAL A N 1
ATOM 484 C CA . VAL A 1 63 ? 10.257 -7.549 -16.822 1.00 96.12 63 VAL A CA 1
ATOM 485 C C . VAL A 1 63 ? 10.325 -6.035 -16.952 1.00 96.12 63 VAL A C 1
ATOM 487 O O . VAL A 1 63 ? 10.133 -5.513 -18.047 1.00 96.12 63 VAL A O 1
ATOM 490 N N . LEU A 1 64 ? 10.580 -5.336 -15.851 1.00 95.38 64 LEU A N 1
ATOM 491 C CA . LEU A 1 64 ? 10.772 -3.889 -15.840 1.00 95.38 64 LEU A CA 1
ATOM 492 C C . LEU A 1 64 ? 12.267 -3.586 -15.702 1.00 95.38 64 LEU A C 1
ATOM 494 O O . LEU A 1 64 ? 12.902 -4.086 -14.778 1.00 95.38 64 LEU A O 1
ATOM 498 N N . LEU A 1 65 ? 12.817 -2.791 -16.617 1.00 96.12 65 LEU A N 1
ATOM 499 C CA . LEU A 1 65 ? 14.232 -2.423 -16.665 1.00 96.12 65 LEU A CA 1
ATOM 500 C C . LEU A 1 65 ? 14.385 -0.896 -16.699 1.00 96.12 65 LEU A C 1
ATOM 502 O O . LEU A 1 65 ? 13.572 -0.213 -17.321 1.00 96.12 65 LEU A O 1
ATOM 506 N N . ASN A 1 66 ? 15.441 -0.373 -16.071 1.00 94.56 66 ASN A N 1
ATOM 507 C CA . ASN A 1 66 ? 15.767 1.055 -16.109 1.00 94.56 66 ASN A CA 1
ATOM 508 C C . ASN A 1 66 ? 16.687 1.355 -17.311 1.00 94.56 66 ASN A C 1
ATOM 510 O O . ASN A 1 66 ? 17.842 0.926 -17.327 1.00 94.56 66 ASN A O 1
ATOM 514 N N . GLY A 1 67 ? 16.175 2.092 -18.300 1.00 95.19 67 GLY A N 1
ATOM 515 C CA . GLY A 1 67 ? 16.898 2.507 -19.512 1.00 95.19 67 GLY A CA 1
ATOM 516 C C . GLY A 1 67 ? 17.990 3.553 -19.267 1.00 95.19 67 GLY A C 1
ATOM 517 O O . GLY A 1 67 ? 18.943 3.656 -20.040 1.00 95.19 67 GLY A O 1
ATOM 518 N N . SER A 1 68 ? 17.931 4.262 -18.139 1.00 95.06 68 SER A N 1
ATOM 519 C CA . SER A 1 68 ? 18.923 5.245 -17.689 1.00 95.06 68 SER A CA 1
ATOM 520 C C . SER A 1 68 ? 20.035 4.656 -16.811 1.00 95.06 68 SER A C 1
ATOM 522 O O . SER A 1 68 ? 20.995 5.361 -16.465 1.00 95.06 68 SER A O 1
ATOM 524 N N . ALA A 1 69 ? 19.972 3.359 -16.491 1.00 93.69 69 ALA A N 1
ATOM 525 C CA . ALA A 1 69 ? 20.955 2.684 -15.648 1.00 93.69 69 ALA A CA 1
ATOM 526 C C . ALA A 1 69 ? 22.384 2.767 -16.217 1.00 93.69 69 ALA A C 1
ATOM 528 O O . ALA A 1 69 ? 22.635 2.611 -17.418 1.00 93.69 69 ALA A O 1
ATOM 529 N N . GLU A 1 70 ? 23.358 3.025 -15.343 1.00 91.81 70 GLU A N 1
ATOM 530 C CA . GLU A 1 70 ? 24.770 3.003 -15.727 1.00 91.81 70 GLU A CA 1
ATOM 531 C C . GLU A 1 70 ? 25.207 1.569 -16.042 1.00 91.81 70 GLU A C 1
ATOM 533 O O . GLU A 1 70 ? 24.943 0.650 -15.275 1.00 91.81 70 GLU A O 1
ATOM 538 N N . GLY A 1 71 ? 25.856 1.364 -17.192 1.00 89.31 71 GLY A N 1
ATOM 539 C CA . GLY A 1 71 ? 26.226 0.025 -17.668 1.00 89.31 71 GLY A CA 1
ATOM 540 C C . GLY A 1 71 ? 25.147 -0.702 -18.484 1.00 89.31 71 GLY A C 1
ATOM 541 O O . GLY A 1 71 ? 25.426 -1.790 -18.987 1.00 89.31 71 GLY A O 1
ATOM 542 N N . GLY A 1 72 ? 23.976 -0.087 -18.692 1.00 92.81 72 GLY A N 1
ATOM 543 C CA . GLY A 1 72 ? 22.868 -0.636 -19.482 1.00 92.81 72 GLY A CA 1
ATOM 544 C C . GLY A 1 72 ? 21.765 -1.260 -18.623 1.00 92.81 72 GLY A C 1
ATOM 545 O O . GLY A 1 72 ? 21.960 -1.562 -17.448 1.00 92.81 72 GLY A O 1
ATOM 546 N N . ALA A 1 73 ? 20.590 -1.451 -19.221 1.00 95.38 73 ALA A N 1
ATOM 547 C CA . ALA A 1 73 ? 19.383 -1.854 -18.497 1.00 95.38 73 ALA A CA 1
ATOM 548 C C . ALA A 1 73 ? 19.349 -3.349 -18.120 1.00 95.38 73 ALA A C 1
ATOM 550 O O . ALA A 1 73 ? 18.645 -3.743 -17.194 1.00 95.38 73 ALA A O 1
ATOM 551 N N . TYR A 1 74 ? 20.102 -4.194 -18.829 1.00 96.44 74 TYR A N 1
ATOM 552 C CA . TYR A 1 74 ? 20.199 -5.633 -18.600 1.00 96.44 74 TYR A CA 1
ATOM 553 C C . TYR A 1 74 ? 21.656 -6.057 -18.337 1.00 96.44 74 TYR A C 1
ATOM 555 O O . TYR A 1 74 ? 22.454 -6.220 -19.267 1.00 96.44 74 TYR A O 1
ATOM 563 N N . PRO A 1 75 ? 22.018 -6.318 -17.072 1.00 92.75 75 PRO A N 1
ATOM 564 C CA . PRO A 1 75 ? 23.304 -6.914 -16.742 1.00 92.75 75 PRO A CA 1
ATOM 565 C C . PRO A 1 75 ? 23.407 -8.331 -17.322 1.00 92.75 75 PRO A C 1
ATOM 567 O O . PRO A 1 75 ? 22.642 -9.226 -16.965 1.00 92.75 75 PRO A O 1
ATOM 570 N N . VAL A 1 76 ? 24.385 -8.568 -18.204 1.00 89.06 76 VAL A N 1
ATOM 571 C CA . VAL A 1 76 ? 24.626 -9.906 -18.791 1.00 89.06 76 VAL A CA 1
ATOM 572 C C . VAL A 1 76 ? 25.076 -10.948 -17.761 1.00 89.06 76 VAL A C 1
ATOM 574 O O . VAL A 1 76 ? 25.019 -12.141 -18.049 1.00 89.06 76 VAL A O 1
ATOM 577 N N . LYS A 1 77 ? 25.515 -10.485 -16.586 1.00 89.44 77 LYS A N 1
ATOM 578 C CA . LYS A 1 77 ? 25.727 -11.262 -15.364 1.00 89.44 77 LYS A CA 1
ATOM 579 C C . LYS A 1 77 ? 24.888 -10.642 -14.257 1.00 89.44 77 LYS A C 1
ATOM 581 O O . LYS A 1 77 ? 24.939 -9.427 -14.075 1.00 89.44 77 LYS A O 1
ATOM 586 N N . GLY A 1 78 ? 24.143 -11.457 -13.528 1.00 88.50 78 GLY A N 1
ATOM 587 C CA . GLY A 1 78 ? 23.225 -11.002 -12.488 1.00 88.50 78 GLY A CA 1
ATOM 588 C C . GLY A 1 78 ? 22.086 -11.988 -12.268 1.00 88.50 78 GLY A C 1
ATOM 589 O O . GLY A 1 78 ? 21.924 -12.941 -13.026 1.00 88.50 78 GLY A O 1
ATOM 590 N N . PHE A 1 79 ? 21.261 -11.751 -11.248 1.00 91.31 79 PHE A N 1
ATOM 591 C CA . PHE A 1 79 ? 20.242 -12.718 -10.828 1.00 91.31 79 PHE A CA 1
ATOM 592 C C . PHE A 1 79 ? 19.278 -13.132 -11.933 1.00 91.31 79 PHE A C 1
ATOM 594 O O . PHE A 1 79 ? 19.117 -14.324 -12.210 1.00 91.31 79 PHE A O 1
ATOM 601 N N . PHE A 1 80 ? 18.714 -12.144 -12.625 1.00 94.62 80 PHE A N 1
ATOM 602 C CA . PHE A 1 80 ? 17.791 -12.407 -13.717 1.00 94.62 80 PHE A CA 1
ATOM 603 C C . PHE A 1 80 ? 18.460 -13.211 -14.846 1.00 94.62 80 PHE A C 1
ATOM 605 O O . PHE A 1 80 ? 17.892 -14.172 -15.367 1.00 94.62 80 PHE A O 1
ATOM 612 N N . ALA A 1 81 ? 19.705 -12.864 -15.184 1.00 95.56 81 ALA A N 1
ATOM 613 C CA . ALA A 1 81 ? 20.477 -13.514 -16.235 1.00 95.56 81 ALA A CA 1
ATOM 614 C C . ALA A 1 81 ? 20.906 -14.947 -15.872 1.00 95.56 81 ALA A C 1
ATOM 616 O O . ALA A 1 81 ? 20.816 -15.841 -16.717 1.00 95.56 81 ALA A O 1
ATOM 617 N N . ASP A 1 82 ? 21.390 -15.171 -14.656 1.00 95.00 82 ASP A N 1
ATOM 618 C CA . ASP A 1 82 ? 22.111 -16.392 -14.286 1.00 95.00 82 ASP A CA 1
ATOM 619 C C . ASP A 1 82 ? 21.235 -17.402 -13.537 1.00 95.00 82 ASP A C 1
ATOM 621 O O . ASP A 1 82 ? 21.450 -18.609 -13.658 1.00 95.00 82 ASP A O 1
ATOM 625 N N . TYR A 1 83 ? 20.210 -16.937 -12.819 1.00 95.56 83 TYR A N 1
ATOM 626 C CA . TYR A 1 83 ? 19.397 -17.780 -11.940 1.00 95.56 83 TYR A CA 1
ATOM 627 C C . TYR A 1 83 ? 17.926 -17.842 -12.346 1.00 95.56 83 TYR A C 1
ATOM 629 O O . TYR A 1 83 ? 17.315 -18.897 -12.190 1.00 95.56 83 TYR A O 1
ATOM 637 N N . GLU A 1 84 ? 17.359 -16.781 -12.922 1.00 96.88 84 GLU A N 1
ATOM 638 C CA . GLU A 1 84 ? 15.942 -16.785 -13.307 1.00 96.88 84 GLU A CA 1
ATOM 639 C C . GLU A 1 84 ? 15.723 -17.297 -14.733 1.00 96.88 84 GLU A C 1
ATOM 641 O O . GLU A 1 84 ? 15.096 -18.341 -14.913 1.00 96.88 84 GLU A O 1
ATOM 646 N N . ILE A 1 85 ? 16.282 -16.630 -15.755 1.00 97.44 85 ILE A N 1
ATOM 647 C CA . ILE A 1 85 ? 16.085 -16.995 -17.173 1.00 97.44 85 ILE A CA 1
ATOM 648 C C . ILE A 1 85 ? 16.344 -18.489 -17.449 1.00 97.44 85 ILE A C 1
ATOM 650 O O . ILE A 1 85 ? 15.518 -19.105 -18.130 1.00 97.44 85 ILE A O 1
ATOM 654 N N . PRO A 1 86 ? 17.433 -19.112 -16.945 1.00 97.38 86 PRO A N 1
ATOM 655 C CA . PRO A 1 86 ? 17.694 -20.532 -17.192 1.00 97.38 86 PRO A CA 1
ATOM 656 C C . PRO A 1 86 ? 16.675 -21.483 -16.551 1.00 97.38 86 PRO A C 1
ATOM 658 O O . PRO A 1 86 ? 16.572 -22.631 -16.975 1.00 97.38 86 PRO A O 1
ATOM 661 N N . ASN A 1 87 ? 15.941 -21.023 -15.536 1.00 97.75 87 ASN A N 1
ATOM 662 C CA . ASN A 1 87 ? 15.022 -21.830 -14.731 1.00 97.75 87 ASN A CA 1
ATOM 663 C C . ASN A 1 87 ? 13.541 -21.590 -15.059 1.00 97.75 87 ASN A C 1
ATOM 665 O O . ASN A 1 87 ? 12.670 -22.277 -14.517 1.00 97.75 87 ASN A O 1
ATOM 669 N N . LEU A 1 88 ? 13.246 -20.659 -15.966 1.00 97.19 88 LEU A N 1
ATOM 670 C CA . LEU A 1 88 ? 11.907 -20.429 -16.494 1.00 97.19 88 LEU A CA 1
ATOM 671 C C . LEU A 1 88 ? 11.356 -21.686 -17.194 1.00 97.19 88 LEU A C 1
ATOM 673 O O . LEU A 1 88 ? 12.024 -22.314 -18.018 1.00 97.19 88 LEU A O 1
ATOM 677 N N . GLN A 1 89 ? 10.111 -22.046 -16.875 1.00 96.56 89 GLN A N 1
ATOM 678 C CA . GLN A 1 89 ? 9.448 -23.232 -17.427 1.00 96.56 89 GLN A CA 1
ATOM 679 C C . GLN A 1 89 ? 8.740 -22.888 -18.739 1.00 96.56 89 GLN A C 1
ATOM 681 O O . GLN A 1 89 ? 7.642 -22.327 -18.743 1.00 96.56 89 GLN A O 1
ATOM 686 N N . LYS A 1 90 ? 9.375 -23.215 -19.869 1.00 93.56 90 LYS A N 1
ATOM 687 C CA . LYS A 1 90 ? 8.899 -22.846 -21.213 1.00 93.56 90 LYS A CA 1
ATOM 688 C C . LYS A 1 90 ? 7.460 -23.268 -21.506 1.00 93.56 90 LYS A C 1
ATOM 690 O O . LYS A 1 90 ? 6.727 -22.524 -22.143 1.00 93.56 90 LYS A O 1
ATOM 695 N N . ASP A 1 91 ? 7.052 -24.440 -21.042 1.00 95.88 91 ASP A N 1
ATOM 696 C CA . ASP A 1 91 ? 5.700 -24.981 -21.196 1.00 95.88 91 ASP A CA 1
ATOM 697 C C . ASP A 1 91 ? 4.641 -24.215 -20.389 1.00 95.88 91 ASP A C 1
ATOM 699 O O . ASP A 1 91 ? 3.463 -24.232 -20.745 1.00 95.88 91 ASP A O 1
ATOM 703 N N . LYS A 1 92 ? 5.051 -23.512 -19.329 1.00 96.75 92 LYS A N 1
ATOM 704 C CA . LYS A 1 92 ? 4.160 -22.728 -18.467 1.00 96.75 92 LYS A CA 1
ATOM 705 C C . LYS A 1 92 ? 4.105 -21.249 -18.834 1.00 96.75 92 LYS A C 1
ATOM 707 O O . LYS A 1 92 ? 3.245 -20.543 -18.310 1.00 96.75 92 LYS A O 1
ATOM 712 N N . ILE A 1 93 ? 5.003 -20.764 -19.690 1.00 97.56 93 ILE A N 1
ATOM 713 C CA . ILE A 1 93 ? 5.122 -19.344 -20.038 1.00 97.56 93 ILE A CA 1
ATOM 714 C C . ILE A 1 93 ? 4.499 -19.099 -21.405 1.00 97.56 93 ILE A C 1
ATOM 716 O O . ILE A 1 93 ? 4.953 -19.621 -22.418 1.00 97.56 93 ILE A O 1
ATOM 720 N N . SER A 1 94 ? 3.472 -18.254 -21.438 1.00 96.44 94 SER A N 1
ATOM 721 C CA . SER A 1 94 ? 2.812 -17.871 -22.684 1.00 96.44 94 SER A CA 1
ATOM 722 C C . SER A 1 94 ? 3.544 -16.746 -23.407 1.00 96.44 94 SER A C 1
ATOM 724 O O . SER A 1 94 ? 3.501 -16.689 -24.632 1.00 96.44 94 SER A O 1
ATOM 726 N N . LYS A 1 95 ? 4.166 -15.824 -22.659 1.00 97.81 95 LYS A N 1
ATOM 727 C CA . LYS A 1 95 ? 4.804 -14.618 -23.202 1.00 97.81 95 LYS A CA 1
ATOM 728 C C . LYS A 1 95 ? 5.714 -13.948 -22.173 1.00 97.81 95 LYS A C 1
ATOM 730 O O . LYS A 1 95 ? 5.419 -13.995 -20.981 1.00 97.81 95 LYS A O 1
ATOM 735 N N . ILE A 1 96 ? 6.762 -13.273 -22.637 1.00 98.25 96 ILE A N 1
ATOM 736 C CA . ILE A 1 96 ? 7.591 -12.371 -21.836 1.00 98.25 96 ILE A CA 1
ATOM 737 C C . ILE A 1 96 ? 7.422 -10.940 -22.362 1.00 98.25 96 ILE A C 1
ATOM 739 O O . ILE A 1 96 ? 7.614 -10.659 -23.544 1.00 98.25 96 ILE A O 1
ATOM 743 N N . VAL A 1 97 ? 7.025 -10.029 -21.484 1.00 97.94 97 VAL A N 1
ATOM 744 C CA . VAL A 1 97 ? 6.802 -8.612 -21.773 1.00 97.94 97 VAL A CA 1
ATOM 745 C C . VAL A 1 97 ? 7.881 -7.808 -21.060 1.00 97.94 97 VAL A C 1
ATOM 747 O O . VAL A 1 97 ? 7.961 -7.831 -19.838 1.00 97.94 97 VAL A O 1
ATOM 750 N N . ILE A 1 98 ? 8.709 -7.107 -21.823 1.00 98.19 98 ILE A N 1
ATOM 751 C CA . ILE A 1 98 ? 9.775 -6.242 -21.327 1.00 98.19 98 ILE A CA 1
ATOM 752 C C . ILE A 1 98 ? 9.298 -4.793 -21.425 1.00 98.19 98 ILE A C 1
ATOM 754 O O . ILE A 1 98 ? 8.849 -4.348 -22.483 1.00 98.19 98 ILE A O 1
ATOM 758 N N . TRP A 1 99 ? 9.414 -4.056 -20.332 1.00 97.56 99 TRP A N 1
ATOM 759 C CA . TRP A 1 99 ? 9.254 -2.611 -20.292 1.00 97.56 99 TRP A CA 1
ATOM 760 C C . TRP A 1 99 ? 10.597 -1.997 -19.928 1.00 97.56 99 TRP A C 1
ATOM 762 O O . TRP A 1 99 ? 11.154 -2.327 -18.884 1.00 97.56 99 TRP A O 1
ATOM 772 N N . VAL A 1 100 ? 11.116 -1.131 -20.791 1.00 96.81 100 VAL A N 1
ATOM 773 C CA . VAL A 1 100 ? 12.319 -0.342 -20.504 1.00 96.81 100 VAL A CA 1
ATOM 774 C C . VAL A 1 100 ? 11.857 1.079 -20.250 1.00 96.81 100 VAL A C 1
ATOM 776 O O . VAL A 1 100 ? 11.132 1.633 -21.073 1.00 96.81 100 VAL A O 1
ATOM 779 N N . VAL A 1 101 ? 12.179 1.634 -19.090 1.00 93.62 101 VAL A N 1
ATOM 780 C CA . VAL A 1 101 ? 11.708 2.960 -18.684 1.00 93.62 101 VAL A CA 1
ATOM 781 C C . VAL A 1 101 ? 12.907 3.809 -18.310 1.00 93.62 101 VAL A C 1
ATOM 783 O O . VAL A 1 101 ? 13.729 3.382 -17.502 1.00 93.62 101 VAL A O 1
ATOM 786 N N . ASP A 1 102 ? 13.006 4.981 -18.924 1.00 92.38 102 ASP A N 1
ATOM 787 C CA . ASP A 1 102 ? 14.036 5.967 -18.615 1.00 92.38 102 ASP A CA 1
ATOM 788 C C . ASP A 1 102 ? 13.631 6.792 -17.387 1.00 92.38 102 ASP A C 1
ATOM 790 O O . ASP A 1 102 ? 12.448 7.084 -17.180 1.00 92.38 102 ASP A O 1
ATOM 794 N N . ASP A 1 103 ? 14.616 7.200 -16.587 1.00 88.62 103 ASP A N 1
ATOM 795 C CA . ASP A 1 103 ? 14.388 8.149 -15.500 1.00 88.62 103 ASP A CA 1
ATOM 796 C C . ASP A 1 103 ? 13.953 9.502 -16.092 1.00 88.62 103 ASP A C 1
ATOM 798 O O . ASP A 1 103 ? 14.467 9.949 -17.124 1.00 88.62 103 ASP A O 1
ATOM 802 N N . ILE A 1 104 ? 13.031 10.209 -15.430 1.00 84.12 104 ILE A N 1
ATOM 803 C CA . ILE A 1 104 ? 12.651 11.559 -15.870 1.00 84.12 104 ILE A CA 1
ATOM 804 C C . ILE A 1 104 ? 13.869 12.480 -15.720 1.00 84.12 104 ILE A C 1
ATOM 806 O O . ILE A 1 104 ? 14.490 12.527 -14.663 1.00 84.12 104 ILE A O 1
ATOM 810 N N . GLN A 1 105 ? 14.230 13.183 -16.802 1.00 84.00 105 GLN A N 1
ATOM 811 C CA . GLN A 1 105 ? 15.475 13.968 -16.950 1.00 84.00 105 GLN A CA 1
ATOM 812 C C . GLN A 1 105 ? 16.771 13.136 -16.992 1.00 84.00 105 GLN A C 1
ATOM 814 O O . GLN A 1 105 ? 17.861 13.700 -17.133 1.00 84.00 105 GLN A O 1
ATOM 819 N N . GLY A 1 106 ? 16.666 11.809 -16.922 1.00 85.00 106 GLY A N 1
ATOM 820 C CA . GLY A 1 106 ? 17.775 10.886 -17.107 1.00 85.00 106 GLY A CA 1
ATOM 821 C C . GLY A 1 106 ? 18.165 10.715 -18.581 1.00 85.00 106 GLY A C 1
ATOM 822 O O . GLY A 1 106 ? 17.402 11.048 -19.491 1.00 85.00 106 GLY A O 1
ATOM 823 N N . PRO A 1 107 ? 19.383 10.217 -18.857 1.00 91.19 107 PRO A N 1
ATOM 824 C CA . PRO A 1 107 ? 19.785 9.854 -20.212 1.00 91.19 107 PRO A CA 1
ATOM 825 C C . PRO A 1 107 ? 19.105 8.550 -20.672 1.00 91.19 107 PRO A C 1
ATOM 827 O O . PRO A 1 107 ? 19.088 7.582 -19.919 1.00 91.19 107 PRO A O 1
ATOM 830 N N . ASP A 1 108 ? 18.659 8.476 -21.931 1.00 91.62 108 ASP A N 1
ATOM 831 C CA . ASP A 1 108 ? 18.358 7.198 -22.615 1.00 91.62 108 ASP A CA 1
ATOM 832 C C . ASP A 1 108 ? 19.692 6.498 -22.918 1.00 91.62 108 ASP A C 1
ATOM 834 O O . ASP A 1 108 ? 20.424 6.885 -23.840 1.00 91.62 108 ASP A O 1
ATOM 838 N N . ARG A 1 109 ? 20.068 5.524 -22.080 1.00 94.62 109 ARG A N 1
ATOM 839 C CA . ARG A 1 109 ? 21.295 4.725 -22.253 1.00 94.62 109 ARG A CA 1
ATOM 840 C C . ARG A 1 109 ? 21.004 3.374 -22.893 1.00 94.62 109 ARG A C 1
ATOM 842 O O . ARG A 1 109 ? 21.884 2.807 -23.547 1.00 94.62 109 ARG A O 1
ATOM 849 N N . ASP A 1 110 ? 19.800 2.850 -22.719 1.00 96.75 110 ASP A N 1
ATOM 850 C CA . ASP A 1 110 ? 19.366 1.573 -23.256 1.00 96.75 110 ASP A CA 1
ATOM 851 C C . ASP A 1 110 ? 17.864 1.585 -23.539 1.00 96.75 110 ASP A C 1
ATOM 853 O O . ASP A 1 110 ? 17.087 2.179 -22.805 1.00 96.75 110 ASP A O 1
ATOM 857 N N . SER A 1 111 ? 17.451 0.894 -24.595 1.00 97.00 111 SER A N 1
ATOM 858 C CA . SER A 1 111 ? 16.049 0.825 -25.013 1.00 97.00 111 SER A CA 1
ATOM 859 C C . SER A 1 111 ? 15.813 -0.443 -25.836 1.00 97.00 111 SER A C 1
ATOM 861 O O . SER A 1 111 ? 16.754 -1.123 -26.254 1.00 97.00 111 SER A O 1
ATOM 863 N N . CYS A 1 112 ? 14.556 -0.794 -26.082 1.00 97.62 112 CYS A N 1
ATOM 864 C CA . CYS A 1 112 ? 14.162 -1.956 -26.866 1.00 97.62 112 CYS A CA 1
ATOM 865 C C . CYS A 1 112 ? 14.925 -2.040 -28.198 1.00 97.62 112 CYS A C 1
ATOM 867 O O . CYS A 1 112 ? 15.002 -1.089 -28.979 1.00 97.62 112 CYS A O 1
ATOM 869 N N . GLY A 1 113 ? 15.513 -3.204 -28.474 1.00 96.94 113 GLY A N 1
ATOM 870 C CA . GLY A 1 113 ? 16.329 -3.446 -29.659 1.00 96.94 113 GLY A CA 1
ATOM 871 C C . GLY A 1 113 ? 17.727 -2.816 -29.650 1.00 96.94 113 GLY A C 1
ATOM 872 O O . GLY A 1 113 ? 18.452 -3.005 -30.636 1.00 96.94 113 GLY A O 1
ATOM 873 N N . LYS A 1 114 ? 18.141 -2.125 -28.578 1.00 96.50 114 LYS A N 1
ATOM 874 C CA . LYS A 1 114 ? 19.472 -1.513 -28.419 1.00 96.50 114 LYS A CA 1
ATOM 875 C C . LYS A 1 114 ? 20.286 -2.179 -27.303 1.00 96.50 114 LYS A C 1
ATOM 877 O O . LYS A 1 114 ? 19.747 -2.906 -26.481 1.00 96.50 114 LYS A O 1
ATOM 882 N N . ASN A 1 115 ? 21.604 -1.967 -27.348 1.00 95.81 115 ASN A N 1
ATOM 883 C CA . ASN A 1 115 ? 22.589 -2.308 -26.314 1.00 95.81 115 ASN A CA 1
ATOM 884 C C . ASN A 1 115 ? 22.298 -3.617 -25.557 1.00 95.81 115 ASN A C 1
ATOM 886 O O . ASN A 1 115 ? 22.293 -4.687 -26.173 1.00 95.81 115 ASN A O 1
ATOM 890 N N . THR A 1 116 ? 22.107 -3.559 -24.238 1.00 97.19 116 THR A N 1
ATOM 891 C CA . THR A 1 116 ? 21.943 -4.759 -23.416 1.00 97.19 116 THR A CA 1
ATOM 892 C C . THR A 1 116 ? 20.525 -5.318 -23.485 1.00 97.19 116 THR A C 1
ATOM 894 O O . THR A 1 116 ? 20.349 -6.535 -23.402 1.00 97.19 116 THR A O 1
ATOM 897 N N . VAL A 1 117 ? 19.518 -4.485 -23.763 1.00 97.75 117 VAL A N 1
ATOM 898 C CA . VAL A 1 117 ? 18.133 -4.945 -23.955 1.00 97.75 117 VAL A CA 1
ATOM 899 C C . VAL A 1 117 ? 18.020 -5.829 -25.197 1.00 97.75 117 VAL A C 1
ATOM 901 O O . VAL A 1 117 ? 17.363 -6.869 -25.157 1.00 97.75 117 VAL A O 1
ATOM 904 N N . LYS A 1 118 ? 18.737 -5.504 -26.278 1.00 97.81 118 LYS A N 1
ATOM 905 C CA . LYS A 1 118 ? 18.831 -6.355 -27.472 1.00 97.81 118 LYS A CA 1
ATOM 906 C C . LYS A 1 118 ? 19.398 -7.732 -27.135 1.00 97.81 118 LYS A C 1
ATOM 908 O O . LYS A 1 118 ? 18.883 -8.740 -27.610 1.00 97.81 118 LYS A O 1
ATOM 913 N N . ILE A 1 119 ? 20.439 -7.779 -26.299 1.00 97.88 119 ILE A N 1
ATOM 914 C CA . ILE A 1 119 ? 21.050 -9.039 -25.852 1.00 97.88 119 ILE A CA 1
ATOM 915 C C . ILE A 1 119 ? 20.020 -9.879 -25.089 1.00 97.88 119 ILE A C 1
ATOM 917 O O . ILE A 1 119 ? 19.915 -11.082 -25.333 1.00 97.88 119 ILE A O 1
ATOM 921 N N . LEU A 1 120 ? 19.237 -9.259 -24.201 1.00 98.12 120 LEU A N 1
ATOM 922 C CA . LEU A 1 120 ? 18.154 -9.933 -23.486 1.00 98.12 120 LEU A CA 1
ATOM 923 C C . LEU A 1 120 ? 17.084 -10.470 -24.444 1.00 98.12 120 LEU A C 1
ATOM 925 O O . LEU A 1 120 ? 16.719 -11.643 -24.364 1.00 98.12 120 LEU A O 1
ATOM 929 N N . GLU A 1 121 ? 16.596 -9.634 -25.361 1.00 98.38 121 GLU A N 1
ATOM 930 C CA . GLU A 1 121 ? 15.592 -10.028 -26.348 1.00 98.38 121 GLU A CA 1
ATOM 931 C C . GLU A 1 121 ? 16.062 -11.215 -27.196 1.00 98.38 121 GLU A C 1
ATOM 933 O O . GLU A 1 121 ? 15.327 -12.191 -27.348 1.00 98.38 121 GLU A O 1
ATOM 938 N N . ASP A 1 122 ? 17.286 -11.152 -27.725 1.00 98.25 122 ASP A N 1
ATOM 939 C CA . ASP A 1 122 ? 17.868 -12.208 -28.554 1.00 98.25 122 ASP A CA 1
ATOM 940 C C . ASP A 1 122 ? 18.071 -13.496 -27.741 1.00 98.25 122 ASP A C 1
ATOM 942 O O . ASP A 1 122 ? 17.773 -14.593 -28.228 1.00 98.25 122 ASP A O 1
ATOM 946 N N . ARG A 1 123 ? 18.495 -13.386 -26.472 1.00 97.62 123 ARG A N 1
ATOM 947 C CA . ARG A 1 123 ? 18.631 -14.526 -25.552 1.00 97.62 123 ARG A CA 1
ATOM 948 C C . ARG A 1 123 ? 17.288 -15.217 -25.315 1.00 97.62 123 ARG A C 1
ATOM 950 O O . ARG A 1 123 ? 17.196 -16.435 -25.461 1.00 97.62 123 ARG A O 1
ATOM 957 N N . LEU A 1 124 ? 16.241 -14.463 -24.986 1.00 97.94 124 LEU A N 1
ATOM 958 C CA . LEU A 1 124 ? 14.906 -15.009 -24.727 1.00 97.94 124 LEU A CA 1
ATOM 959 C C . LEU A 1 124 ? 14.272 -15.610 -25.994 1.00 97.94 124 LEU A C 1
ATOM 961 O O . LEU A 1 124 ? 13.712 -16.707 -25.943 1.00 97.94 124 LEU A O 1
ATOM 965 N N . LYS A 1 125 ? 14.425 -14.950 -27.149 1.00 97.62 125 LYS A N 1
ATOM 966 C CA . LYS A 1 125 ? 13.971 -15.473 -28.450 1.00 97.62 125 LYS A CA 1
ATOM 967 C C . LYS A 1 125 ? 14.706 -16.764 -28.824 1.00 97.62 125 LYS A C 1
ATOM 969 O O . LYS A 1 125 ? 14.074 -17.698 -29.307 1.00 97.62 125 LYS A O 1
ATOM 974 N N . THR A 1 126 ? 16.005 -16.867 -28.535 1.00 97.75 126 THR A N 1
ATOM 975 C CA . THR A 1 126 ? 16.801 -18.092 -28.762 1.00 97.75 126 THR A CA 1
ATOM 976 C C . THR A 1 126 ? 16.322 -19.262 -27.899 1.00 97.75 126 THR A C 1
ATOM 978 O O . THR A 1 126 ? 16.279 -20.400 -28.363 1.00 97.75 126 THR A O 1
ATOM 981 N N . LEU A 1 127 ? 15.887 -18.993 -26.665 1.00 96.88 127 LEU A N 1
ATOM 982 C CA . LEU A 1 127 ? 15.239 -19.990 -25.800 1.00 96.88 127 LEU A CA 1
ATOM 983 C C . LEU A 1 127 ? 13.812 -20.348 -26.277 1.00 96.88 127 LEU A C 1
ATOM 985 O O . LEU A 1 127 ? 13.220 -21.346 -25.851 1.00 96.88 127 LEU A O 1
ATOM 989 N N . GLY A 1 128 ? 13.283 -19.592 -27.240 1.00 96.56 128 GLY A N 1
ATOM 990 C CA . GLY A 1 128 ? 12.006 -19.812 -27.907 1.00 96.56 128 GLY A CA 1
ATOM 991 C C . GLY A 1 128 ? 10.810 -19.280 -27.129 1.00 96.56 128 GLY A C 1
ATOM 992 O O . GLY A 1 128 ? 9.747 -19.896 -27.189 1.00 96.56 128 GLY A O 1
ATOM 993 N N . TYR A 1 129 ? 10.994 -18.184 -26.392 1.00 98.00 129 TYR A N 1
ATOM 994 C CA . TYR A 1 129 ? 9.905 -17.411 -25.801 1.00 98.00 129 TYR A CA 1
ATOM 995 C C . TYR A 1 129 ? 9.323 -16.419 -26.817 1.00 98.00 129 TYR A C 1
ATOM 997 O O . TYR A 1 129 ? 10.058 -15.860 -27.633 1.00 98.00 129 TYR A O 1
ATOM 1005 N N . ASP A 1 130 ? 8.013 -16.165 -26.738 1.00 97.44 130 ASP A N 1
ATOM 1006 C CA . ASP A 1 130 ? 7.408 -14.981 -27.357 1.00 97.44 130 ASP A CA 1
ATOM 1007 C C . ASP A 1 130 ? 7.757 -13.751 -26.511 1.00 97.44 130 ASP A C 1
ATOM 1009 O O . ASP A 1 130 ? 7.498 -13.738 -25.305 1.00 97.44 130 ASP A O 1
ATOM 1013 N N . VAL A 1 131 ? 8.372 -12.740 -27.126 1.00 98.12 131 VAL A N 1
ATOM 1014 C CA . VAL A 1 131 ? 8.918 -11.570 -26.431 1.00 98.12 131 VAL A CA 1
ATOM 1015 C C . VAL A 1 131 ? 8.384 -10.298 -27.067 1.00 98.12 131 VAL A C 1
ATOM 1017 O O . VAL A 1 131 ? 8.553 -10.078 -28.266 1.00 98.12 131 VAL A O 1
ATOM 1020 N N . THR A 1 132 ? 7.811 -9.416 -26.251 1.00 98.06 132 THR A N 1
ATOM 1021 C CA . THR A 1 132 ? 7.536 -8.030 -26.651 1.00 98.06 132 THR A CA 1
ATOM 1022 C C . THR A 1 132 ? 8.273 -7.068 -25.757 1.00 98.06 132 THR A C 1
ATOM 1024 O O . THR A 1 132 ? 8.245 -7.241 -24.546 1.00 98.06 132 THR A O 1
ATOM 1027 N N . CYS A 1 133 ? 8.855 -6.034 -26.348 1.00 97.94 133 CYS A N 1
ATOM 1028 C CA . CYS A 1 133 ? 9.519 -4.962 -25.629 1.00 97.94 133 CYS A CA 1
ATOM 1029 C C . CYS A 1 133 ? 8.797 -3.637 -25.905 1.00 97.94 133 CYS A C 1
ATOM 1031 O O . CYS A 1 133 ? 8.328 -3.406 -27.023 1.00 97.94 133 CYS A O 1
ATOM 1033 N N . THR A 1 134 ? 8.637 -2.793 -24.891 1.00 96.38 134 THR A N 1
ATOM 1034 C CA . THR A 1 134 ? 8.057 -1.453 -25.029 1.00 96.38 134 THR A CA 1
ATOM 1035 C C . THR A 1 134 ? 8.865 -0.450 -24.220 1.00 96.38 134 THR A C 1
ATOM 1037 O O . THR A 1 134 ? 8.961 -0.579 -23.001 1.00 96.38 134 THR A O 1
ATOM 1040 N N . ASP A 1 135 ? 9.408 0.549 -24.910 1.00 93.06 135 ASP A N 1
ATOM 1041 C CA . ASP A 1 135 ? 10.069 1.685 -24.277 1.00 93.06 135 ASP A CA 1
ATOM 1042 C C . ASP A 1 135 ? 9.038 2.635 -23.675 1.00 93.06 135 ASP A C 1
ATOM 1044 O O . ASP A 1 135 ? 7.983 2.885 -24.270 1.00 93.06 135 ASP A O 1
ATOM 1048 N N . ASN A 1 136 ? 9.367 3.175 -22.504 1.00 87.44 136 ASN A N 1
ATOM 1049 C CA . ASN A 1 136 ? 8.615 4.206 -21.805 1.00 87.44 136 ASN A CA 1
ATOM 1050 C C . ASN A 1 136 ? 7.126 3.850 -21.697 1.00 87.44 136 ASN A C 1
ATOM 1052 O O . ASN A 1 136 ? 6.229 4.622 -22.053 1.00 87.44 136 ASN A O 1
ATOM 1056 N N . TYR A 1 137 ? 6.872 2.626 -21.209 1.00 86.88 137 TYR A N 1
ATOM 1057 C CA . TYR A 1 137 ? 5.526 2.113 -20.983 1.00 86.88 137 TYR A CA 1
ATOM 1058 C C . TYR A 1 137 ? 4.754 3.067 -20.066 1.00 86.88 137 TYR A C 1
ATOM 1060 O O . TYR A 1 137 ? 5.063 3.229 -18.885 1.00 86.88 137 TYR A O 1
ATOM 1068 N N . LYS A 1 138 ? 3.743 3.719 -20.645 1.00 76.19 138 LYS A N 1
ATOM 1069 C CA . LYS A 1 138 ? 3.127 4.925 -20.083 1.00 76.19 138 LYS A CA 1
ATOM 1070 C C . LYS A 1 138 ? 2.612 4.792 -18.648 1.00 76.19 138 LYS A C 1
ATOM 1072 O O . LYS A 1 138 ? 2.849 5.721 -17.883 1.00 76.19 138 LYS A O 1
ATOM 1077 N N . PRO A 1 139 ? 1.959 3.685 -18.236 1.00 75.44 139 PRO A N 1
ATOM 1078 C CA . PRO A 1 139 ? 1.544 3.523 -16.844 1.00 75.44 139 PRO A CA 1
ATOM 1079 C C . PRO A 1 139 ? 2.703 3.571 -15.843 1.00 75.44 139 PRO A C 1
ATOM 1081 O O . PRO A 1 139 ? 2.511 4.033 -14.727 1.00 75.44 139 PRO A O 1
ATOM 1084 N N . VAL A 1 140 ? 3.900 3.121 -16.233 1.00 79.62 140 VAL A N 1
ATOM 1085 C CA . VAL A 1 140 ? 5.088 3.159 -15.369 1.00 79.62 140 VAL A CA 1
ATOM 1086 C C . VAL A 1 140 ? 5.737 4.543 -15.401 1.00 79.62 140 VAL A C 1
ATOM 1088 O O . VAL A 1 140 ? 6.065 5.073 -14.347 1.00 79.62 140 VAL A O 1
ATOM 1091 N N . VAL A 1 141 ? 5.831 5.178 -16.575 1.00 79.31 141 VAL A N 1
ATOM 1092 C CA . VAL A 1 141 ? 6.297 6.577 -16.693 1.00 79.31 141 VAL A CA 1
ATOM 1093 C C . VAL A 1 141 ? 5.422 7.517 -15.857 1.00 79.31 141 VAL A C 1
ATOM 1095 O O . VAL A 1 141 ? 5.937 8.412 -15.199 1.00 79.31 141 VAL A O 1
ATOM 1098 N N . PHE A 1 142 ? 4.105 7.287 -15.817 1.00 73.12 142 PHE A N 1
ATOM 1099 C CA . PHE A 1 142 ? 3.182 8.067 -14.991 1.00 73.12 142 PHE A CA 1
ATOM 1100 C C . PHE A 1 142 ? 3.548 8.047 -13.502 1.00 73.12 142 PHE A C 1
ATOM 1102 O O . PHE A 1 142 ? 3.437 9.080 -12.848 1.00 73.12 142 PHE A O 1
ATOM 1109 N N . LEU A 1 143 ? 4.009 6.905 -12.979 1.00 72.06 143 LEU A N 1
ATOM 1110 C CA . LEU A 1 143 ? 4.470 6.814 -11.591 1.00 72.06 143 LEU A CA 1
ATOM 1111 C C . LEU A 1 143 ? 5.686 7.717 -11.355 1.00 72.06 143 LEU A C 1
ATOM 1113 O O . LEU A 1 143 ? 5.736 8.399 -10.340 1.00 72.06 143 LEU A O 1
ATOM 1117 N N . LEU A 1 144 ? 6.616 7.789 -12.313 1.00 75.12 144 LEU A N 1
ATOM 1118 C CA . LEU A 1 144 ? 7.772 8.690 -12.233 1.00 75.12 144 LEU A CA 1
ATOM 1119 C C . LEU A 1 144 ? 7.368 10.169 -12.367 1.00 75.12 144 LEU A C 1
ATOM 1121 O O . LEU A 1 144 ? 7.984 11.047 -11.772 1.00 75.12 144 LEU A O 1
ATOM 1125 N N . CYS A 1 145 ? 6.305 10.464 -13.114 1.00 71.50 145 CYS A N 1
ATOM 1126 C CA . CYS A 1 145 ? 5.797 11.824 -13.296 1.00 71.50 145 CYS A CA 1
ATOM 1127 C C . CYS A 1 145 ? 5.136 12.427 -12.049 1.00 71.50 145 CYS A C 1
ATOM 1129 O O . CYS A 1 145 ? 4.900 13.635 -12.036 1.00 71.50 145 CYS A O 1
ATOM 1131 N N . VAL A 1 146 ? 4.857 11.630 -11.009 1.00 64.69 146 VAL A N 1
ATOM 1132 C CA . VAL A 1 146 ? 4.401 12.149 -9.707 1.00 64.69 146 VAL A CA 1
ATOM 1133 C C . VAL A 1 146 ? 5.431 13.125 -9.129 1.00 64.69 146 VAL A C 1
ATOM 1135 O O . VAL A 1 146 ? 5.048 14.173 -8.609 1.00 64.69 146 VAL A O 1
ATOM 1138 N N . ASP A 1 147 ? 6.720 12.828 -9.305 1.00 62.78 147 ASP A N 1
ATOM 1139 C CA . ASP A 1 147 ? 7.825 13.650 -8.802 1.00 62.78 147 ASP A CA 1
ATOM 1140 C C . ASP A 1 147 ? 8.229 14.778 -9.773 1.00 62.78 147 ASP A C 1
ATOM 1142 O O . ASP A 1 147 ? 8.806 15.785 -9.359 1.00 62.78 147 ASP A O 1
ATOM 1146 N N . TYR A 1 148 ? 7.888 14.652 -11.064 1.00 66.56 148 TYR A N 1
ATOM 1147 C CA . TYR A 1 148 ? 8.289 15.582 -12.134 1.00 66.56 148 TYR A CA 1
ATOM 1148 C C . TYR A 1 148 ? 7.105 16.056 -12.999 1.00 66.56 148 TYR A C 1
ATOM 1150 O O . TYR A 1 148 ? 7.100 15.888 -14.222 1.00 66.56 148 TYR A O 1
ATOM 1158 N N . PRO A 1 149 ? 6.079 16.684 -12.406 1.00 62.84 149 PRO A N 1
ATOM 1159 C CA . PRO A 1 149 ? 4.788 16.869 -13.068 1.00 62.84 149 PRO A CA 1
ATOM 1160 C C . PRO A 1 149 ? 4.765 17.898 -14.200 1.00 62.84 149 PRO A C 1
ATOM 1162 O O . PRO A 1 149 ? 3.821 17.911 -14.991 1.00 62.84 149 PRO A O 1
ATOM 1165 N N . ASP A 1 150 ? 5.765 18.776 -14.261 1.00 66.56 150 ASP A N 1
ATOM 1166 C CA . ASP A 1 150 ? 5.877 19.817 -15.284 1.00 66.56 150 ASP A CA 1
ATOM 1167 C C . ASP A 1 150 ? 6.904 19.447 -16.381 1.00 66.56 150 ASP A C 1
ATOM 1169 O O . ASP A 1 150 ? 7.192 20.263 -17.260 1.00 66.56 150 ASP A O 1
ATOM 1173 N N . ASP A 1 151 ? 7.460 18.224 -16.356 1.00 74.31 151 ASP A N 1
ATOM 1174 C CA . ASP A 1 151 ? 8.393 17.749 -17.382 1.00 74.31 151 ASP A CA 1
ATOM 1175 C C . ASP A 1 151 ? 7.682 17.506 -18.721 1.00 74.31 151 ASP A C 1
ATOM 1177 O O . ASP A 1 151 ? 6.569 16.980 -18.785 1.00 74.31 151 ASP A O 1
ATOM 1181 N N . SER A 1 152 ? 8.348 17.848 -19.826 1.00 73.81 152 SER A N 1
ATOM 1182 C CA . SER A 1 152 ? 7.802 17.654 -21.171 1.00 73.81 152 SER A CA 1
ATOM 1183 C C . SER A 1 152 ? 7.495 16.192 -21.513 1.00 73.81 152 SER A C 1
ATOM 1185 O O . SER A 1 152 ? 6.565 15.936 -22.276 1.00 73.81 152 SER A O 1
ATOM 1187 N N . ASN A 1 153 ? 8.224 15.237 -20.926 1.00 67.25 153 ASN A N 1
ATOM 1188 C CA . ASN A 1 153 ? 7.979 13.800 -21.080 1.00 67.25 153 ASN A CA 1
ATOM 1189 C C . ASN A 1 153 ? 6.763 13.323 -20.271 1.00 67.25 153 ASN A C 1
ATOM 1191 O O . ASN A 1 153 ? 6.191 12.275 -20.569 1.00 67.25 153 ASN A O 1
ATOM 1195 N N . CYS A 1 154 ? 6.330 14.124 -19.297 1.00 68.38 154 CYS A N 1
ATOM 1196 C CA . CYS A 1 154 ? 5.127 13.910 -18.500 1.00 68.38 154 CYS A CA 1
ATOM 1197 C C . CYS A 1 154 ? 3.881 14.579 -19.103 1.00 68.38 154 CYS A C 1
ATOM 1199 O O . CYS A 1 154 ? 2.768 14.389 -18.607 1.00 68.38 154 CYS A O 1
ATOM 1201 N N . ILE A 1 155 ? 4.027 15.296 -20.226 1.00 60.34 155 ILE A N 1
ATOM 1202 C CA . ILE A 1 155 ? 2.905 15.798 -21.027 1.00 60.34 155 ILE A CA 1
ATOM 1203 C C . ILE A 1 155 ? 2.316 14.621 -21.817 1.00 60.34 155 ILE A C 1
ATOM 1205 O O . ILE A 1 155 ? 2.652 14.373 -22.977 1.00 60.34 155 ILE A O 1
ATOM 1209 N N . LEU A 1 156 ? 1.444 13.843 -21.175 1.00 55.62 156 LEU A N 1
ATOM 1210 C CA . LEU A 1 156 ? 0.844 12.669 -21.805 1.00 55.62 156 LEU A CA 1
ATOM 1211 C C . LEU A 1 156 ? -0.077 13.077 -22.977 1.00 55.62 156 LEU A C 1
ATOM 1213 O O . LEU A 1 156 ? -0.803 14.070 -22.952 1.00 55.62 156 LEU A O 1
ATOM 1217 N N . SER A 1 157 ? -0.052 12.283 -24.047 1.00 45.09 157 SER A N 1
ATOM 1218 C CA . SER A 1 157 ? -0.912 12.458 -25.225 1.00 45.09 157 SER A CA 1
ATOM 1219 C C . SER A 1 157 ? -2.378 12.090 -24.938 1.00 45.09 157 SER A C 1
ATOM 1221 O O . SER A 1 157 ? -2.651 11.157 -24.189 1.00 45.09 157 SER A O 1
ATOM 1223 N N . SER A 1 158 ? -3.322 12.727 -25.637 1.00 43.31 158 SER A N 1
ATOM 1224 C CA . SER A 1 158 ? -4.787 12.680 -25.434 1.00 43.31 158 SER A CA 1
ATOM 1225 C C . SER A 1 158 ? -5.497 11.307 -25.445 1.00 43.31 158 SER A C 1
ATOM 1227 O O . SER A 1 158 ? -6.705 11.265 -25.215 1.00 43.31 158 SER A O 1
ATOM 1229 N N . ARG A 1 159 ? -4.794 10.187 -25.681 1.00 42.06 159 ARG A N 1
ATOM 1230 C CA . ARG A 1 159 ? -5.335 8.812 -25.602 1.00 42.06 159 ARG A CA 1
ATOM 1231 C C . ARG A 1 159 ? -5.258 8.181 -24.202 1.00 42.06 159 ARG A C 1
ATOM 1233 O O . ARG A 1 159 ? -5.949 7.197 -23.977 1.00 42.06 159 ARG A O 1
ATOM 1240 N N . ASP A 1 160 ? -4.493 8.763 -23.277 1.00 53.41 160 ASP A N 1
ATOM 1241 C CA . ASP A 1 160 ? -4.347 8.311 -21.878 1.00 53.41 160 ASP A CA 1
ATOM 1242 C C . ASP A 1 160 ? -5.172 9.182 -20.926 1.00 53.41 160 ASP A C 1
ATOM 1244 O O . ASP A 1 160 ? -4.738 9.547 -19.831 1.00 53.41 160 ASP A O 1
ATOM 1248 N N . THR A 1 161 ? -6.357 9.587 -21.393 1.00 52.59 161 THR A N 1
ATOM 1249 C CA . THR A 1 161 ? -7.139 10.658 -20.780 1.00 52.59 161 THR A CA 1
ATOM 1250 C C . THR A 1 161 ? -7.415 10.393 -19.299 1.00 52.59 161 THR A C 1
ATOM 1252 O O . THR A 1 161 ? -7.506 11.346 -18.542 1.00 52.59 161 THR A O 1
ATOM 1255 N N . ASP A 1 162 ? -7.502 9.137 -18.859 1.00 69.06 162 ASP A N 1
ATOM 1256 C CA . ASP A 1 162 ? -7.877 8.807 -17.482 1.00 69.06 162 ASP A CA 1
ATOM 1257 C C . ASP A 1 162 ? -6.728 8.989 -16.475 1.00 69.06 162 ASP A C 1
ATOM 1259 O O . ASP A 1 162 ? -6.962 9.561 -15.416 1.00 69.06 162 ASP A O 1
ATOM 1263 N N . CYS A 1 163 ? -5.477 8.641 -16.810 1.00 72.06 163 CYS A N 1
ATOM 1264 C CA . CYS A 1 163 ? -4.326 8.919 -15.933 1.00 72.06 163 CYS A CA 1
ATOM 1265 C C . CYS A 1 163 ? -4.037 10.424 -15.833 1.00 72.06 163 CYS A C 1
ATOM 1267 O O . CYS A 1 163 ? -3.820 10.943 -14.739 1.00 72.06 163 CYS A O 1
ATOM 1269 N N . LEU A 1 164 ? -4.109 11.145 -16.959 1.00 74.06 164 LEU A N 1
ATOM 1270 C CA . LEU A 1 164 ? -4.002 12.607 -16.967 1.00 74.06 164 LEU A CA 1
ATOM 1271 C C . LEU A 1 164 ? -5.093 13.262 -16.136 1.00 74.06 164 LEU A C 1
ATOM 1273 O O . LEU A 1 164 ? -4.796 14.106 -15.303 1.00 74.06 164 LEU A O 1
ATOM 1277 N N . LYS A 1 165 ? -6.349 12.846 -16.325 1.00 83.00 165 LYS A N 1
ATOM 1278 C CA . LYS A 1 165 ? -7.462 13.367 -15.533 1.00 83.00 165 LYS A CA 1
ATOM 1279 C C . LYS A 1 165 ? -7.271 13.070 -14.046 1.00 83.00 165 LYS A C 1
ATOM 1281 O O . LYS A 1 165 ? -7.667 13.906 -13.242 1.00 83.00 165 LYS A O 1
ATOM 1286 N N . ILE A 1 166 ? -6.693 11.922 -13.665 1.00 84.56 166 ILE A N 1
ATOM 1287 C CA . ILE A 1 166 ? -6.378 11.602 -12.261 1.00 84.56 166 ILE A CA 1
ATOM 1288 C C . ILE A 1 166 ? -5.357 12.604 -11.733 1.00 84.56 166 ILE A C 1
ATOM 1290 O O . ILE A 1 166 ? -5.611 13.239 -10.711 1.00 84.56 166 ILE A O 1
ATOM 1294 N N . TRP A 1 167 ? -4.253 12.806 -12.453 1.00 83.44 167 TRP A N 1
ATOM 1295 C CA . TRP A 1 167 ? -3.229 13.769 -12.061 1.00 83.44 167 TRP A CA 1
ATOM 1296 C C . TRP A 1 167 ? -3.756 15.207 -11.996 1.00 83.44 167 TRP A C 1
ATOM 1298 O O . TRP A 1 167 ? -3.547 15.895 -11.003 1.00 83.44 167 TRP A O 1
ATOM 1308 N N . GLU A 1 168 ? -4.492 15.660 -13.009 1.00 88.25 168 GLU A N 1
ATOM 1309 C CA . GLU A 1 168 ? -5.095 16.993 -13.040 1.00 88.25 168 GLU A CA 1
ATOM 1310 C C . GLU A 1 168 ? -6.108 17.172 -11.905 1.00 88.25 168 GLU A C 1
ATOM 1312 O O . GLU A 1 168 ? -6.047 18.164 -11.180 1.00 88.25 168 GLU A O 1
ATOM 1317 N N . SER A 1 169 ? -6.998 16.194 -11.690 1.00 92.06 169 SER A N 1
ATOM 1318 C CA . SER A 1 169 ? -7.976 16.231 -10.592 1.00 92.06 169 SER A CA 1
ATOM 1319 C C . SER A 1 169 ? -7.288 16.287 -9.230 1.00 92.06 169 SER A C 1
ATOM 1321 O O . SER A 1 169 ? -7.743 17.005 -8.343 1.00 92.06 169 SER A O 1
ATOM 1323 N N . PHE A 1 170 ? -6.178 15.565 -9.067 1.00 92.75 170 PHE A N 1
ATOM 1324 C CA . PHE A 1 170 ? -5.347 15.632 -7.873 1.00 92.75 170 PHE A CA 1
ATOM 1325 C C . PHE A 1 170 ? -4.673 17.004 -7.715 1.00 92.75 170 PHE A C 1
ATOM 1327 O O . PHE A 1 170 ? -4.850 17.654 -6.687 1.00 92.75 170 PHE A O 1
ATOM 1334 N N . LYS A 1 171 ? -3.957 17.485 -8.738 1.00 91.12 171 LYS A N 1
ATOM 1335 C CA . LYS A 1 171 ? -3.240 18.773 -8.737 1.00 91.12 171 LYS A CA 1
ATOM 1336 C C . LYS A 1 171 ? -4.186 19.930 -8.414 1.00 91.12 171 LYS A C 1
ATOM 1338 O O . LYS A 1 171 ? -3.900 20.744 -7.535 1.00 91.12 171 LYS A O 1
ATOM 1343 N N . TYR A 1 172 ? -5.353 19.980 -9.057 1.00 93.94 172 TYR A N 1
ATOM 1344 C CA . TYR A 1 172 ? -6.353 21.030 -8.838 1.00 93.94 172 TYR A CA 1
ATOM 1345 C C . TYR A 1 172 ? -7.034 20.980 -7.466 1.00 93.94 172 TYR A C 1
ATOM 1347 O O . TYR A 1 172 ? -7.632 21.978 -7.043 1.00 93.94 172 TYR A O 1
ATOM 1355 N N . ALA A 1 173 ? -6.910 19.875 -6.726 1.00 95.56 173 ALA A N 1
ATOM 1356 C CA . ALA A 1 173 ? -7.412 19.805 -5.362 1.00 95.56 173 ALA A CA 1
ATOM 1357 C C . ALA A 1 173 ? -6.653 20.758 -4.423 1.00 95.56 173 ALA A C 1
ATOM 1359 O O . ALA A 1 173 ? -7.262 21.280 -3.489 1.00 95.56 173 ALA A O 1
ATOM 1360 N N . PHE A 1 174 ? -5.375 21.060 -4.688 1.00 95.06 174 PHE A N 1
ATOM 1361 C CA . PHE A 1 174 ? -4.536 21.837 -3.766 1.00 95.06 174 PHE A CA 1
ATOM 1362 C C . PHE A 1 174 ? -3.739 22.989 -4.396 1.00 95.06 174 PHE A C 1
ATOM 1364 O O . PHE A 1 174 ? -3.393 23.921 -3.672 1.00 95.06 174 PHE A O 1
ATOM 1371 N N . ILE A 1 175 ? -3.437 22.964 -5.697 1.00 95.06 175 ILE A N 1
ATOM 1372 C CA . ILE A 1 175 ? -2.598 23.993 -6.332 1.00 95.06 175 ILE A CA 1
ATOM 1373 C C . ILE A 1 175 ? -3.239 25.386 -6.249 1.00 95.06 175 ILE A C 1
ATOM 1375 O O . ILE A 1 175 ? -4.451 25.526 -6.414 1.00 95.06 175 ILE A O 1
ATOM 1379 N N . TYR A 1 176 ? -2.432 26.423 -6.006 1.00 95.06 176 TYR A N 1
ATOM 1380 C CA . TYR A 1 176 ? -2.896 27.809 -5.834 1.00 95.06 176 TYR A CA 1
ATOM 1381 C C . TYR A 1 176 ? -3.906 28.010 -4.691 1.00 95.06 176 TYR A C 1
ATOM 1383 O O . TYR A 1 176 ? -4.625 29.012 -4.658 1.00 95.06 176 TYR A O 1
ATOM 1391 N N . LYS A 1 177 ? -3.977 27.076 -3.734 1.00 95.38 177 LYS A N 1
ATOM 1392 C CA . LYS A 1 177 ? -4.859 27.170 -2.563 1.00 95.38 177 LYS A CA 1
ATOM 1393 C C . LYS A 1 177 ? -4.062 27.366 -1.285 1.00 95.38 177 LYS A C 1
ATOM 1395 O O . LYS A 1 177 ? -2.921 26.931 -1.158 1.00 95.38 177 LYS A O 1
ATOM 1400 N N . ASN A 1 178 ? -4.707 27.997 -0.303 1.00 95.38 178 ASN A N 1
ATOM 1401 C CA . ASN A 1 178 ? -4.178 28.050 1.054 1.00 95.38 178 ASN A CA 1
ATOM 1402 C C . ASN A 1 178 ? -4.126 26.616 1.621 1.00 95.38 178 ASN A C 1
ATOM 1404 O O . ASN A 1 178 ? -5.178 25.973 1.713 1.00 95.38 178 ASN A O 1
ATOM 1408 N N . PRO A 1 179 ? -2.949 26.127 2.043 1.00 94.81 179 PRO A N 1
ATOM 1409 C CA . PRO A 1 179 ? -2.764 24.741 2.453 1.00 94.81 179 PRO A CA 1
ATOM 1410 C C . PRO A 1 179 ? -3.378 24.413 3.823 1.00 94.81 179 PRO A C 1
ATOM 1412 O O . PRO A 1 179 ? -3.183 23.314 4.318 1.00 94.81 179 PRO A O 1
ATOM 1415 N N . CYS A 1 180 ? -4.119 25.333 4.443 1.00 96.19 180 CYS A N 1
ATOM 1416 C CA . CYS A 1 180 ? -4.911 25.094 5.649 1.00 96.19 180 CYS A CA 1
ATOM 1417 C C . CYS A 1 180 ? -6.421 25.292 5.442 1.00 96.19 180 CYS A C 1
ATOM 1419 O O . CYS A 1 180 ? -7.169 25.322 6.418 1.00 96.19 180 CYS A O 1
ATOM 1421 N N . ASN A 1 181 ? -6.894 25.420 4.200 1.00 95.44 181 ASN A N 1
ATOM 1422 C CA . ASN A 1 181 ? -8.317 25.582 3.883 1.00 95.44 181 ASN A CA 1
ATOM 1423 C C . ASN A 1 181 ? -8.812 24.546 2.858 1.00 95.44 181 ASN A C 1
ATOM 1425 O O . ASN A 1 181 ? -9.640 24.862 2.007 1.00 95.44 181 ASN A O 1
ATOM 1429 N N . THR A 1 182 ? -8.270 23.327 2.894 1.00 96.50 182 THR A N 1
ATOM 1430 C CA . THR A 1 182 ? -8.703 22.245 2.003 1.00 96.50 182 THR A CA 1
ATOM 1431 C C . THR A 1 182 ? -9.968 21.576 2.535 1.00 96.50 182 THR A C 1
ATOM 1433 O O . THR A 1 182 ? -10.150 21.418 3.744 1.00 96.50 182 THR A O 1
ATOM 1436 N N . THR A 1 183 ? -10.835 21.155 1.621 1.00 97.06 183 THR A N 1
ATOM 1437 C CA . THR A 1 183 ? -12.140 20.542 1.890 1.00 97.06 183 THR A CA 1
ATOM 1438 C C . THR A 1 183 ? -12.261 19.177 1.208 1.00 97.06 183 THR A C 1
ATOM 1440 O O . THR A 1 183 ? -11.479 18.846 0.316 1.00 97.06 183 THR A O 1
ATOM 1443 N N . ALA A 1 184 ? -13.202 18.337 1.647 1.00 95.75 184 ALA A N 1
ATOM 1444 C CA . ALA A 1 184 ? -13.386 17.013 1.042 1.00 95.75 184 ALA A CA 1
ATOM 1445 C C . ALA A 1 184 ? -13.870 17.125 -0.415 1.00 95.75 184 ALA A C 1
ATOM 1447 O O . ALA A 1 184 ? -13.527 16.301 -1.263 1.00 95.75 184 ALA A O 1
ATOM 1448 N N . GLU A 1 185 ? -14.626 18.184 -0.700 1.00 96.88 185 GLU A N 1
ATOM 1449 C CA . GLU A 1 185 ? -15.142 18.557 -2.011 1.00 96.88 185 GLU A CA 1
ATOM 1450 C C . GLU A 1 185 ? -14.008 18.812 -3.013 1.00 96.88 185 GLU A C 1
ATOM 1452 O O . GLU A 1 185 ? -14.140 18.450 -4.180 1.00 96.88 185 GLU A O 1
ATOM 1457 N N . ASP A 1 186 ? -12.864 19.339 -2.559 1.00 97.12 186 ASP A N 1
ATOM 1458 C CA . ASP A 1 186 ? -11.691 19.554 -3.416 1.00 97.12 186 ASP A CA 1
ATOM 1459 C C . ASP A 1 186 ? -11.155 18.244 -4.019 1.00 97.12 186 ASP A C 1
ATOM 1461 O O . ASP A 1 186 ? -10.668 18.243 -5.147 1.00 97.12 186 ASP A O 1
ATOM 1465 N N . TYR A 1 187 ? -11.269 17.125 -3.294 1.00 97.19 187 TYR A N 1
ATOM 1466 C CA . TYR A 1 187 ? -10.829 15.803 -3.756 1.00 97.19 187 TYR A CA 1
ATOM 1467 C C . TYR A 1 187 ? -11.947 14.950 -4.349 1.00 97.19 187 TYR A C 1
ATOM 1469 O O . TYR A 1 187 ? -11.669 13.886 -4.902 1.00 97.19 187 TYR A O 1
ATOM 1477 N N . GLN A 1 188 ? -13.208 15.372 -4.257 1.00 95.00 188 GLN A N 1
ATOM 1478 C CA . GLN A 1 188 ? -14.330 14.580 -4.752 1.00 95.00 188 GLN A CA 1
ATOM 1479 C C . GLN A 1 188 ? -14.183 14.164 -6.233 1.00 95.00 188 GLN A C 1
ATOM 1481 O O . GLN A 1 188 ? -14.404 12.981 -6.508 1.00 95.00 188 GLN A O 1
ATOM 1486 N N . PRO A 1 189 ? -13.741 15.039 -7.165 1.00 94.44 189 PRO A N 1
ATOM 1487 C CA . PRO A 1 189 ? -13.528 14.648 -8.560 1.00 94.44 189 PRO A CA 1
ATOM 1488 C C . PRO A 1 189 ? -12.500 13.521 -8.717 1.00 94.44 189 PRO A C 1
ATOM 1490 O O . PRO A 1 189 ? -12.744 12.552 -9.434 1.00 94.44 189 PRO A O 1
ATOM 1493 N N . LEU A 1 190 ? -11.382 13.601 -7.986 1.00 93.06 190 LEU A N 1
ATOM 1494 C CA . LEU A 1 190 ? -10.348 12.562 -7.975 1.00 93.06 190 LEU A CA 1
ATOM 1495 C C . LEU A 1 190 ? -10.910 11.226 -7.472 1.00 93.06 190 LEU A C 1
ATOM 1497 O O . LEU A 1 190 ? -10.665 10.175 -8.061 1.00 93.06 190 LEU A O 1
ATOM 1501 N N . MET A 1 191 ? -11.688 11.273 -6.391 1.00 93.00 191 MET A N 1
ATOM 1502 C CA . MET A 1 191 ? -12.258 10.089 -5.750 1.00 93.00 191 MET A CA 1
ATOM 1503 C C . MET A 1 191 ? -13.314 9.383 -6.608 1.00 93.00 191 MET A C 1
ATOM 1505 O O . MET A 1 191 ? -13.508 8.175 -6.483 1.00 93.00 191 MET A O 1
ATOM 1509 N N . GLU A 1 192 ? -14.041 10.131 -7.436 1.00 89.94 192 GLU A N 1
ATOM 1510 C CA . GLU A 1 192 ? -14.996 9.575 -8.397 1.00 89.94 192 GLU A CA 1
ATOM 1511 C C . GLU A 1 192 ? -14.282 8.968 -9.603 1.00 89.94 192 GLU A C 1
ATOM 1513 O O . GLU A 1 192 ? -14.656 7.887 -10.053 1.00 89.94 192 GLU A O 1
ATOM 1518 N N . LEU A 1 193 ? -13.224 9.622 -10.077 1.00 87.19 193 LEU A N 1
ATOM 1519 C CA . LEU A 1 193 ? -12.465 9.183 -11.240 1.00 87.19 193 LEU A CA 1
ATOM 1520 C C . LEU A 1 193 ? -11.647 7.909 -10.986 1.00 87.19 193 LEU A C 1
ATOM 1522 O O . LEU A 1 193 ? -11.593 7.036 -11.846 1.00 87.19 193 LEU A O 1
ATOM 1526 N N . ALA A 1 194 ? -11.021 7.794 -9.814 1.00 84.44 194 ALA A N 1
ATOM 1527 C CA . ALA A 1 194 ? -10.172 6.656 -9.444 1.00 84.44 194 ALA A CA 1
ATOM 1528 C C . ALA A 1 194 ? -10.886 5.620 -8.549 1.00 84.44 194 ALA A C 1
ATOM 1530 O O . ALA A 1 194 ? -10.259 4.709 -7.992 1.00 84.44 194 ALA A O 1
ATOM 1531 N N . GLY A 1 195 ? -12.206 5.759 -8.394 1.00 80.25 195 GLY A N 1
ATOM 1532 C CA . GLY A 1 195 ? -13.031 4.835 -7.627 1.00 80.25 195 GLY A CA 1
ATOM 1533 C C . GLY A 1 195 ? -13.080 3.448 -8.270 1.00 80.25 195 GLY A C 1
ATOM 1534 O O . GLY A 1 195 ? -13.304 3.305 -9.469 1.00 80.25 195 GLY A O 1
ATOM 1535 N N . HIS A 1 196 ? -12.909 2.409 -7.460 1.00 76.56 196 HIS A N 1
ATOM 1536 C CA . HIS A 1 196 ? -13.001 1.013 -7.882 1.00 76.56 196 HIS A CA 1
ATOM 1537 C C . HIS A 1 196 ? -13.693 0.185 -6.791 1.00 76.56 196 HIS A C 1
ATOM 1539 O O . HIS A 1 196 ? -13.696 0.580 -5.621 1.00 76.56 196 HIS A O 1
ATOM 1545 N N . PRO A 1 197 ? -14.332 -0.944 -7.145 1.00 78.00 197 PRO A N 1
ATOM 1546 C CA . PRO A 1 197 ? -14.989 -1.787 -6.158 1.00 78.00 197 PRO A CA 1
ATOM 1547 C C . PRO A 1 197 ? -13.961 -2.424 -5.220 1.00 78.00 197 PRO A C 1
ATOM 1549 O O . PRO A 1 197 ? -12.944 -2.951 -5.668 1.00 78.00 197 PRO A O 1
ATOM 1552 N N . ILE A 1 198 ? -14.272 -2.432 -3.924 1.00 84.25 198 ILE A N 1
ATOM 1553 C CA . ILE A 1 198 ? -13.496 -3.149 -2.913 1.00 84.25 198 ILE A CA 1
ATOM 1554 C C . ILE A 1 198 ? -14.085 -4.559 -2.749 1.00 84.25 198 ILE A C 1
ATOM 1556 O O . ILE A 1 198 ? -15.273 -4.681 -2.438 1.00 84.25 198 ILE A O 1
ATOM 1560 N N . PRO A 1 199 ? -13.308 -5.636 -2.978 1.00 83.38 199 PRO A N 1
ATOM 1561 C CA . PRO A 1 199 ? -13.780 -7.001 -2.764 1.00 83.38 199 PRO A CA 1
ATOM 1562 C C . PRO A 1 199 ? -14.250 -7.242 -1.323 1.00 83.38 199 PRO A C 1
ATOM 1564 O O . PRO A 1 199 ? -13.534 -6.933 -0.370 1.00 83.38 199 PRO A O 1
ATOM 1567 N N . CYS A 1 200 ? -15.429 -7.850 -1.154 1.00 91.50 200 CYS A N 1
ATOM 1568 C CA . CYS A 1 200 ? -15.914 -8.228 0.175 1.00 91.50 200 CYS A CA 1
ATOM 1569 C C . CYS A 1 200 ? -14.989 -9.253 0.844 1.00 91.50 200 CYS A C 1
ATOM 1571 O O . CYS A 1 200 ? -14.359 -10.069 0.168 1.00 91.50 200 CYS A O 1
ATOM 1573 N N . ASN A 1 201 ? -14.982 -9.258 2.178 1.00 94.12 201 ASN A N 1
ATOM 1574 C CA . ASN A 1 201 ? -14.157 -10.125 3.028 1.00 94.12 201 ASN A CA 1
ATOM 1575 C C . ASN A 1 201 ? -12.640 -9.886 2.924 1.00 94.12 201 ASN A C 1
ATOM 1577 O O . ASN A 1 201 ? -11.872 -10.735 3.370 1.00 94.12 201 ASN A O 1
ATOM 1581 N N . LYS A 1 202 ? -12.208 -8.777 2.306 1.00 92.00 202 LYS A N 1
ATOM 1582 C CA . LYS A 1 202 ? -10.784 -8.465 2.113 1.00 92.00 202 LYS A CA 1
ATOM 1583 C C . LYS A 1 202 ? -10.305 -7.197 2.816 1.00 92.00 202 LYS A C 1
ATOM 1585 O O . LYS A 1 202 ? -9.101 -6.999 2.922 1.00 92.00 202 LYS A O 1
ATOM 1590 N N . SER A 1 203 ? -11.201 -6.317 3.258 1.00 96.81 203 SER A N 1
ATOM 1591 C CA . SER A 1 203 ? -10.806 -5.022 3.819 1.00 96.81 203 SER A CA 1
ATOM 1592 C C . SER A 1 203 ? -10.083 -5.181 5.159 1.00 96.81 203 SER A C 1
ATOM 1594 O O . SER A 1 203 ? -10.676 -5.659 6.126 1.00 96.81 203 SER A O 1
ATOM 1596 N N . LEU A 1 204 ? -8.837 -4.707 5.221 1.00 98.31 204 LEU A N 1
ATOM 1597 C CA . LEU A 1 204 ? -8.036 -4.607 6.437 1.00 98.31 204 LEU A CA 1
ATOM 1598 C C . LEU A 1 204 ? -7.807 -3.134 6.792 1.00 98.31 204 LEU A C 1
ATOM 1600 O O . LEU A 1 204 ? -7.019 -2.435 6.159 1.00 98.31 204 LEU A O 1
ATOM 1604 N N . PHE A 1 205 ? -8.487 -2.668 7.834 1.00 98.62 205 PHE A N 1
ATOM 1605 C CA . PHE A 1 205 ? -8.225 -1.373 8.455 1.00 98.62 205 PHE A CA 1
ATOM 1606 C C . PHE A 1 205 ? -7.077 -1.504 9.450 1.00 98.62 205 PHE A C 1
ATOM 1608 O O . PHE A 1 205 ? -6.831 -2.580 10.001 1.00 98.62 205 PHE A O 1
ATOM 1615 N N . TRP A 1 206 ? -6.390 -0.403 9.733 1.00 98.38 206 TRP A N 1
ATOM 1616 C CA . TRP A 1 206 ? -5.289 -0.418 10.683 1.00 98.38 206 TRP A CA 1
ATOM 1617 C C . TRP A 1 206 ? -5.158 0.915 11.424 1.00 98.38 206 TRP A C 1
ATOM 1619 O O . TRP A 1 206 ? -5.539 1.976 10.937 1.00 98.38 206 TRP A O 1
ATOM 1629 N N . SER A 1 207 ? -4.624 0.877 12.645 1.00 98.00 207 SER A N 1
ATOM 1630 C CA . SER A 1 207 ? -4.313 2.087 13.411 1.00 98.00 207 SER A CA 1
ATOM 1631 C C . SER A 1 207 ? -3.061 1.863 14.244 1.00 98.00 207 SER A C 1
ATOM 1633 O O . SER A 1 207 ? -3.048 1.045 15.161 1.00 98.00 207 SER A O 1
ATOM 1635 N N . LYS A 1 208 ? -2.017 2.647 13.938 1.00 96.44 208 LYS A N 1
ATOM 1636 C CA . LYS A 1 208 ? -0.672 2.546 14.539 1.00 96.44 208 LYS A CA 1
ATOM 1637 C C . LYS A 1 208 ? 0.050 1.211 14.286 1.00 96.44 208 LYS A C 1
ATOM 1639 O O . LYS A 1 208 ? 0.967 0.857 15.018 1.00 96.44 208 LYS A O 1
ATOM 1644 N N . THR A 1 209 ? -0.333 0.530 13.212 1.00 96.88 209 THR A N 1
ATOM 1645 C CA . THR A 1 209 ? 0.207 -0.756 12.743 1.00 96.88 209 THR A CA 1
ATOM 1646 C C . THR A 1 209 ? 0.524 -0.724 11.241 1.00 96.88 209 THR A C 1
ATOM 1648 O O . THR A 1 209 ? 0.511 -1.766 10.606 1.00 96.88 209 THR A O 1
ATOM 1651 N N . ASN A 1 210 ? 0.809 0.461 10.676 1.00 93.62 210 ASN A N 1
ATOM 1652 C CA . ASN A 1 210 ? 1.061 0.692 9.241 1.00 93.62 210 ASN A CA 1
ATOM 1653 C C . ASN A 1 210 ? 2.020 -0.346 8.628 1.00 93.62 210 ASN A C 1
ATOM 1655 O O . ASN A 1 210 ? 1.596 -1.135 7.790 1.00 93.62 210 ASN A O 1
ATOM 1659 N N . ASP A 1 211 ? 3.261 -0.405 9.134 1.00 91.38 211 ASP A N 1
ATOM 1660 C CA . ASP A 1 211 ? 4.287 -1.341 8.652 1.00 91.38 211 ASP A CA 1
ATOM 1661 C C . ASP A 1 211 ? 3.784 -2.787 8.691 1.00 91.38 211 ASP A C 1
ATOM 1663 O O . ASP A 1 211 ? 3.825 -3.490 7.688 1.00 91.38 211 ASP A O 1
ATOM 1667 N N . LEU A 1 212 ? 3.236 -3.225 9.828 1.00 93.38 212 LEU A N 1
ATOM 1668 C CA . LEU A 1 212 ? 2.778 -4.602 10.003 1.00 93.38 212 LEU A CA 1
ATOM 1669 C C . LEU A 1 212 ? 1.584 -4.955 9.103 1.00 93.38 212 LEU A C 1
ATOM 1671 O O . LEU A 1 212 ? 1.535 -6.062 8.569 1.00 93.38 212 LEU A O 1
ATOM 1675 N N . ALA A 1 213 ? 0.640 -4.030 8.919 1.00 95.19 213 ALA A N 1
ATOM 1676 C CA . ALA A 1 213 ? -0.528 -4.227 8.071 1.00 95.19 213 ALA A CA 1
ATOM 1677 C C . ALA A 1 213 ? -0.117 -4.382 6.602 1.00 95.19 213 ALA A C 1
ATOM 1679 O O . ALA A 1 213 ? -0.498 -5.369 5.979 1.00 95.19 213 ALA A O 1
ATOM 1680 N N . HIS A 1 214 ? 0.726 -3.482 6.084 1.00 89.56 214 HIS A N 1
ATOM 1681 C CA . HIS A 1 214 ? 1.230 -3.546 4.704 1.00 89.56 214 HIS A CA 1
ATOM 1682 C C . HIS A 1 214 ? 2.102 -4.772 4.463 1.00 89.56 214 HIS A C 1
ATOM 1684 O O . HIS A 1 214 ? 1.999 -5.448 3.442 1.00 89.56 214 HIS A O 1
ATOM 1690 N N . ARG A 1 215 ? 2.943 -5.116 5.438 1.00 85.69 215 ARG A N 1
ATOM 1691 C CA . ARG A 1 215 ? 3.722 -6.353 5.429 1.00 85.69 215 ARG A CA 1
ATOM 1692 C C . ARG A 1 215 ? 2.816 -7.589 5.345 1.00 85.69 215 ARG A C 1
ATOM 1694 O O . ARG A 1 215 ? 3.094 -8.542 4.612 1.00 85.69 215 ARG A O 1
ATOM 1701 N N . TYR A 1 216 ? 1.701 -7.579 6.067 1.00 88.12 216 TYR A N 1
ATOM 1702 C CA . TYR A 1 216 ? 0.760 -8.689 6.050 1.00 88.12 216 TYR A CA 1
ATOM 1703 C C . TYR A 1 216 ? -0.042 -8.777 4.743 1.00 88.12 216 TYR A C 1
ATOM 1705 O O . TYR A 1 216 ? -0.181 -9.874 4.207 1.00 88.12 216 TYR A O 1
ATOM 1713 N N . THR A 1 217 ? -0.525 -7.664 4.184 1.00 86.56 217 THR A N 1
ATOM 1714 C CA . THR A 1 217 ? -1.276 -7.690 2.912 1.00 86.56 217 THR A CA 1
ATOM 1715 C C . THR A 1 217 ? -0.404 -8.045 1.709 1.00 86.56 217 THR A C 1
ATOM 1717 O O . THR A 1 217 ? -0.862 -8.761 0.818 1.00 86.56 217 THR A O 1
ATOM 1720 N N . LYS A 1 218 ? 0.884 -7.677 1.722 1.00 78.81 218 LYS A N 1
ATOM 1721 C CA . LYS A 1 218 ? 1.860 -8.147 0.723 1.00 78.81 218 LYS A CA 1
ATOM 1722 C C . LYS A 1 218 ? 2.066 -9.662 0.773 1.00 78.81 218 LYS A C 1
ATOM 1724 O O . LYS A 1 218 ? 2.044 -10.315 -0.267 1.00 78.81 218 LYS A O 1
ATOM 1729 N N . SER A 1 219 ? 2.199 -10.237 1.972 1.00 71.50 219 SER A N 1
ATOM 1730 C CA . SER A 1 219 ? 2.389 -11.691 2.147 1.00 71.50 219 SER A CA 1
ATOM 1731 C C . SER A 1 219 ? 1.105 -12.521 2.024 1.00 71.50 219 SER A C 1
ATOM 1733 O O . SER A 1 219 ? 1.171 -13.722 1.759 1.00 71.50 219 SER A O 1
ATOM 1735 N N . SER A 1 220 ? -0.067 -11.905 2.199 1.00 74.25 220 SER A N 1
ATOM 1736 C CA . SER A 1 220 ? -1.374 -12.555 2.125 1.00 74.25 220 SER A CA 1
ATOM 1737 C C .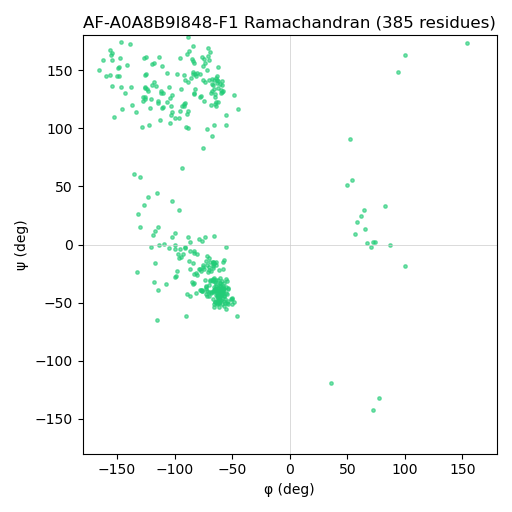 SER A 1 220 ? -2.309 -11.802 1.182 1.00 74.25 220 SER A C 1
ATOM 1739 O O . SER A 1 220 ? -2.994 -10.861 1.576 1.00 74.25 220 SER A O 1
ATOM 1741 N N . HIS A 1 221 ? -2.471 -12.312 -0.044 1.00 69.50 221 HIS A N 1
ATOM 1742 C CA . HIS A 1 221 ? -3.418 -11.772 -1.041 1.00 69.50 221 HIS A CA 1
ATOM 1743 C C . HIS A 1 221 ? -4.907 -11.921 -0.660 1.00 69.50 221 HIS A C 1
ATOM 1745 O O . HIS A 1 221 ? -5.812 -11.680 -1.476 1.00 69.50 221 HIS A O 1
ATOM 1751 N N . SER A 1 222 ? -5.187 -12.373 0.562 1.00 82.75 222 SER A N 1
ATOM 1752 C CA . SER A 1 222 ? -6.537 -12.458 1.114 1.00 82.75 222 SER A CA 1
ATOM 1753 C C . SER A 1 222 ? -7.050 -11.100 1.579 1.00 82.75 222 SER A C 1
ATOM 1755 O O . SER A 1 222 ? -8.262 -10.924 1.631 1.00 82.75 222 SER A O 1
ATOM 1757 N N . PHE A 1 223 ? -6.159 -10.145 1.852 1.00 89.56 223 PHE A N 1
ATOM 1758 C CA . PHE A 1 223 ? -6.509 -8.847 2.418 1.00 89.56 223 PHE A CA 1
ATOM 1759 C C . PHE A 1 223 ? -5.965 -7.695 1.578 1.00 89.56 223 PHE A C 1
ATOM 1761 O O . PHE A 1 223 ? -5.059 -7.881 0.770 1.00 89.56 223 PHE A O 1
ATOM 1768 N N . LEU A 1 224 ? -6.548 -6.517 1.768 1.00 88.88 224 LEU A N 1
ATOM 1769 C CA . LEU A 1 224 ? -6.103 -5.259 1.184 1.00 88.88 224 LEU A CA 1
ATOM 1770 C C . LEU A 1 224 ? -6.381 -4.119 2.170 1.00 88.88 224 LEU A C 1
ATOM 1772 O O . LEU A 1 224 ? -7.465 -4.058 2.764 1.00 88.88 224 LEU A O 1
ATOM 1776 N N . THR A 1 225 ? -5.416 -3.226 2.352 1.00 96.31 225 THR A N 1
ATOM 1777 C CA . THR A 1 225 ? -5.607 -1.965 3.073 1.00 96.31 225 THR A CA 1
ATOM 1778 C C . THR A 1 225 ? -6.079 -0.866 2.120 1.00 96.31 225 THR A C 1
ATOM 1780 O O . THR A 1 225 ? -6.229 -1.079 0.914 1.00 96.31 225 THR A O 1
ATOM 1783 N N . LEU A 1 226 ? -6.325 0.338 2.645 1.00 95.94 226 LEU A N 1
ATOM 1784 C CA . LEU A 1 226 ? -6.569 1.502 1.793 1.00 95.94 226 LEU A CA 1
ATOM 1785 C C . LEU A 1 226 ? -5.370 1.769 0.869 1.00 95.94 226 LEU A C 1
ATOM 1787 O O . LEU A 1 226 ? -5.564 2.132 -0.287 1.00 95.94 226 LEU A O 1
ATOM 1791 N N . GLU A 1 227 ? -4.151 1.560 1.352 1.00 93.75 227 GLU A N 1
ATOM 1792 C CA . GLU A 1 227 ? -2.907 1.777 0.606 1.00 93.75 227 GLU A CA 1
ATOM 1793 C C . GLU A 1 227 ? -2.659 0.720 -0.484 1.00 93.75 227 GLU A C 1
ATOM 1795 O O . GLU A 1 227 ? -1.896 0.968 -1.408 1.00 93.75 227 GLU A O 1
ATOM 1800 N N . ASP A 1 228 ? -3.381 -0.404 -0.462 1.00 86.06 228 ASP A N 1
ATOM 1801 C CA . ASP A 1 228 ? -3.403 -1.378 -1.565 1.00 86.06 228 ASP A CA 1
ATOM 1802 C C . ASP A 1 228 ? -4.396 -0.987 -2.689 1.00 86.06 228 ASP A C 1
ATOM 1804 O O . ASP A 1 228 ? -4.480 -1.643 -3.730 1.00 86.06 228 ASP A O 1
ATOM 1808 N N . SER A 1 229 ? -5.182 0.078 -2.489 1.00 83.88 229 SER A N 1
ATOM 1809 C CA . SER A 1 229 ? -6.082 0.657 -3.496 1.00 83.88 229 SER A CA 1
ATOM 1810 C C . SER A 1 229 ? -5.328 1.620 -4.423 1.00 83.88 229 SER A C 1
ATOM 1812 O O . SER A 1 229 ? -4.314 2.177 -4.025 1.00 83.88 229 SER A O 1
ATOM 1814 N N . LEU A 1 230 ? -5.836 1.901 -5.633 1.00 82.62 230 LEU A N 1
ATOM 1815 C CA . LEU A 1 230 ? -5.159 2.796 -6.594 1.00 82.62 230 LEU A CA 1
ATOM 1816 C C . LEU A 1 230 ? -4.732 4.149 -5.990 1.00 82.62 230 LEU A C 1
ATOM 1818 O O . LEU A 1 230 ? -3.582 4.551 -6.132 1.00 82.62 230 LEU A O 1
ATOM 1822 N N . LEU A 1 231 ? -5.654 4.860 -5.332 1.00 87.50 231 LEU A N 1
ATOM 1823 C CA . LEU A 1 231 ? -5.350 6.166 -4.740 1.00 87.50 231 LEU A CA 1
ATOM 1824 C C . LEU A 1 231 ? -4.478 6.041 -3.494 1.00 87.50 231 LEU A C 1
ATOM 1826 O O . LEU A 1 231 ? -3.600 6.870 -3.292 1.00 87.50 231 LEU A O 1
ATOM 1830 N N . GLY A 1 232 ? -4.716 5.028 -2.663 1.00 90.25 232 GLY A N 1
ATOM 1831 C CA . GLY A 1 232 ? -3.875 4.811 -1.494 1.00 90.25 232 GLY A CA 1
ATOM 1832 C C . GLY A 1 232 ? -2.434 4.515 -1.898 1.00 90.25 232 GLY A C 1
ATOM 1833 O O . GLY A 1 232 ? -1.536 5.149 -1.371 1.00 90.25 232 GLY A O 1
ATOM 1834 N N . TYR A 1 233 ? -2.231 3.658 -2.898 1.00 85.06 233 TYR A N 1
ATOM 1835 C CA . TYR A 1 233 ? -0.916 3.272 -3.402 1.00 85.06 233 TYR A CA 1
ATOM 1836 C C . TYR A 1 233 ? -0.125 4.460 -3.957 1.00 85.06 233 TYR A C 1
ATOM 1838 O O . TYR A 1 233 ? 1.044 4.625 -3.634 1.00 85.06 233 TYR A O 1
ATOM 1846 N N . ILE A 1 234 ? -0.758 5.305 -4.783 1.00 83.06 234 ILE A N 1
ATOM 1847 C CA . ILE A 1 234 ? -0.087 6.464 -5.401 1.00 83.06 234 ILE A CA 1
ATOM 1848 C C . ILE A 1 234 ? 0.371 7.479 -4.345 1.00 83.06 234 ILE A C 1
ATOM 1850 O O . ILE A 1 234 ? 1.387 8.142 -4.536 1.00 83.06 234 ILE A O 1
ATOM 1854 N N . PHE A 1 235 ? -0.388 7.633 -3.257 1.00 89.50 235 PHE A N 1
ATOM 1855 C CA . PHE A 1 235 ? -0.176 8.707 -2.287 1.00 89.50 235 PHE A CA 1
ATOM 1856 C C . PHE A 1 235 ? 0.377 8.237 -0.937 1.00 89.50 235 PHE A C 1
ATOM 1858 O O . PHE A 1 235 ? 0.594 9.073 -0.054 1.00 89.50 235 PHE A O 1
ATOM 1865 N N . ASP A 1 236 ? 0.622 6.937 -0.756 1.00 89.38 236 ASP A N 1
ATOM 1866 C CA . ASP A 1 236 ? 1.223 6.403 0.464 1.00 89.38 236 ASP A CA 1
ATOM 1867 C C . ASP A 1 236 ? 2.656 6.923 0.636 1.00 89.38 236 ASP A C 1
ATOM 1869 O O . ASP A 1 236 ? 3.469 6.906 -0.284 1.00 89.38 236 ASP A O 1
ATOM 1873 N N . GLY A 1 237 ? 2.954 7.456 1.820 1.00 86.94 237 GLY A N 1
ATOM 1874 C CA . GLY A 1 237 ? 4.240 8.096 2.116 1.00 86.94 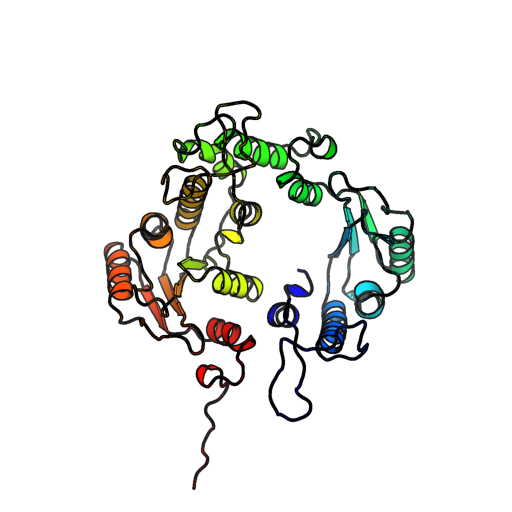237 GLY A CA 1
ATOM 1875 C C . GLY A 1 237 ? 4.497 9.453 1.437 1.00 86.94 237 GLY A C 1
ATOM 1876 O O . GLY A 1 237 ? 5.522 10.072 1.724 1.00 86.94 237 GLY A O 1
ATOM 1877 N N . VAL A 1 238 ? 3.586 9.963 0.600 1.00 88.25 238 VAL A N 1
ATOM 1878 C CA . VAL A 1 238 ? 3.761 11.236 -0.124 1.00 88.25 238 VAL A CA 1
ATOM 1879 C C . VAL A 1 238 ? 3.185 12.415 0.675 1.00 88.25 238 VAL A C 1
ATOM 1881 O O . VAL A 1 238 ? 2.176 12.296 1.374 1.00 88.25 238 VAL A O 1
ATOM 1884 N N . SER A 1 239 ? 3.813 13.591 0.566 1.00 90.19 239 SER A N 1
ATOM 1885 C CA . SER A 1 239 ? 3.330 14.851 1.149 1.00 90.19 239 SER A CA 1
ATOM 1886 C C . SER A 1 239 ? 3.233 15.935 0.081 1.00 90.19 239 SER A C 1
ATOM 1888 O O . SER A 1 239 ? 4.156 16.112 -0.706 1.00 90.19 239 SER A O 1
ATOM 1890 N N . TRP A 1 240 ? 2.137 16.694 0.079 1.00 94.25 240 TRP A N 1
ATOM 1891 C CA . TRP A 1 240 ? 1.897 17.757 -0.896 1.00 94.25 240 TRP A CA 1
ATOM 1892 C C . TRP A 1 240 ? 1.063 18.890 -0.300 1.00 94.25 240 TRP A C 1
ATOM 1894 O O . TRP A 1 240 ? 0.239 18.694 0.601 1.00 94.25 240 TRP A O 1
ATOM 1904 N N . CYS A 1 241 ? 1.261 20.094 -0.825 1.00 95.69 241 CYS A N 1
ATOM 1905 C CA . CYS A 1 241 ? 0.459 21.254 -0.484 1.00 95.69 241 CYS A CA 1
ATOM 1906 C C . CYS A 1 241 ? 0.609 22.371 -1.520 1.00 95.69 241 CYS A C 1
ATOM 1908 O O . CYS A 1 241 ? 1.558 22.415 -2.305 1.00 95.69 241 CYS A O 1
ATOM 1910 N N . GLY A 1 242 ? -0.380 23.262 -1.542 1.00 92.88 242 GLY A N 1
ATOM 1911 C CA . GLY A 1 242 ? -0.386 24.416 -2.428 1.00 92.88 242 GLY A CA 1
ATOM 1912 C C . GLY A 1 242 ? 0.295 25.626 -1.812 1.00 92.88 242 GLY A C 1
ATOM 1913 O O . GLY A 1 242 ? 0.455 25.717 -0.595 1.00 92.88 242 GLY A O 1
ATOM 1914 N N . ASP A 1 243 ? 0.614 26.584 -2.672 1.00 91.69 243 ASP A N 1
ATOM 1915 C CA . ASP A 1 243 ? 0.907 27.960 -2.291 1.00 91.69 243 ASP A CA 1
ATOM 1916 C C . ASP A 1 243 ? -0.043 28.886 -3.061 1.00 91.69 243 ASP A C 1
ATOM 1918 O O . ASP A 1 243 ? -0.201 28.698 -4.267 1.00 91.69 243 ASP A O 1
ATOM 1922 N N . PRO A 1 244 ? -0.688 29.883 -2.430 1.00 93.88 244 PRO A N 1
ATOM 1923 C CA . PRO A 1 244 ? -1.478 30.881 -3.156 1.00 93.88 244 PRO A CA 1
ATOM 1924 C C . PRO A 1 244 ? -0.677 31.666 -4.213 1.00 93.88 244 PRO A C 1
ATOM 1926 O O . PRO A 1 244 ? -1.265 32.247 -5.125 1.00 93.88 244 PRO A O 1
ATOM 1929 N N . SER A 1 245 ? 0.649 31.705 -4.088 1.00 92.88 245 SER A N 1
ATOM 1930 C CA . SER A 1 245 ? 1.584 32.391 -4.981 1.00 92.88 245 SER A CA 1
ATOM 1931 C C . SER A 1 245 ? 2.154 31.440 -6.035 1.00 92.88 245 SER A C 1
ATOM 1933 O O . SER A 1 245 ? 2.163 30.224 -5.869 1.00 92.88 245 SER A O 1
ATOM 1935 N N . ALA A 1 246 ? 2.688 31.988 -7.131 1.00 87.75 246 ALA A N 1
ATOM 1936 C CA . ALA A 1 246 ? 3.436 31.191 -8.104 1.00 87.75 246 ALA A CA 1
ATOM 1937 C C . ALA A 1 246 ? 4.671 30.532 -7.443 1.00 87.75 246 ALA A C 1
ATOM 1939 O O . ALA A 1 246 ? 5.355 31.212 -6.677 1.00 87.75 246 ALA A O 1
ATOM 1940 N N . PRO A 1 247 ? 4.979 29.251 -7.740 1.00 88.62 247 PRO A N 1
ATOM 1941 C CA . PRO A 1 247 ? 4.436 28.434 -8.834 1.00 88.62 247 PRO A CA 1
ATOM 1942 C C . PRO A 1 247 ? 3.125 27.682 -8.524 1.00 88.62 247 PRO A C 1
ATOM 1944 O O . PRO A 1 247 ? 2.615 26.992 -9.400 1.00 88.62 247 PRO A O 1
ATOM 1947 N N . GLY A 1 248 ? 2.539 27.839 -7.334 1.00 86.88 248 GLY A N 1
ATOM 1948 C CA . GLY A 1 248 ? 1.247 27.254 -6.947 1.00 86.88 248 GLY A CA 1
ATOM 1949 C C . GLY A 1 248 ? 1.349 25.985 -6.101 1.00 86.88 248 GLY A C 1
ATOM 1950 O O . GLY A 1 248 ? 0.381 25.622 -5.430 1.00 86.88 248 GLY A O 1
ATOM 1951 N N . ILE A 1 249 ? 2.512 25.332 -6.113 1.00 89.75 249 ILE A N 1
ATOM 1952 C CA . ILE A 1 249 ? 2.865 24.174 -5.285 1.00 89.75 249 ILE A CA 1
ATOM 1953 C C . ILE A 1 249 ? 4.017 24.586 -4.373 1.00 89.75 249 ILE A C 1
ATOM 1955 O O . ILE A 1 249 ? 4.958 25.237 -4.832 1.00 89.75 249 ILE A O 1
ATOM 1959 N N . ASN A 1 250 ? 3.949 24.201 -3.099 1.00 88.00 250 ASN A N 1
ATOM 1960 C CA . ASN A 1 250 ? 5.040 24.419 -2.158 1.00 88.00 250 ASN A CA 1
ATOM 1961 C C . ASN A 1 250 ? 5.861 23.130 -2.007 1.00 88.00 250 ASN A C 1
ATOM 1963 O O . ASN A 1 250 ? 5.394 22.155 -1.422 1.00 88.00 250 ASN A O 1
ATOM 1967 N N . TYR A 1 251 ? 7.080 23.141 -2.549 1.00 85.44 251 TYR A N 1
ATOM 1968 C CA . TYR A 1 251 ? 8.026 22.023 -2.464 1.00 85.44 251 TYR A CA 1
ATOM 1969 C C . TYR A 1 251 ? 8.987 22.131 -1.268 1.00 85.44 251 TYR A C 1
ATOM 1971 O O . TYR A 1 251 ? 9.735 21.196 -0.999 1.00 85.44 251 TYR A O 1
ATOM 1979 N N . GLU A 1 252 ? 8.993 23.258 -0.550 1.00 88.19 252 GLU A N 1
ATOM 1980 C CA . GLU A 1 252 ? 9.908 23.485 0.574 1.00 88.19 252 GLU A CA 1
ATOM 1981 C C . GLU A 1 252 ? 9.338 22.946 1.887 1.00 88.19 252 GLU A C 1
ATOM 1983 O O . GLU A 1 252 ? 10.049 22.322 2.676 1.00 88.19 252 GLU A O 1
ATOM 1988 N N . SER A 1 253 ? 8.054 23.202 2.152 1.00 90.06 253 SER A N 1
ATOM 1989 C CA . SER A 1 253 ? 7.404 22.764 3.387 1.00 90.06 253 SER A CA 1
ATOM 1990 C C . SER A 1 253 ? 5.884 22.715 3.263 1.00 90.06 253 SER A C 1
ATOM 1992 O O . SER A 1 253 ? 5.268 23.570 2.632 1.00 90.06 253 SER A O 1
ATOM 1994 N N . CYS A 1 254 ? 5.275 21.735 3.934 1.00 94.44 254 CYS A N 1
ATOM 1995 C CA . CYS A 1 254 ? 3.826 21.588 4.017 1.00 94.44 254 CYS A CA 1
ATOM 1996 C C . CYS A 1 254 ? 3.340 21.534 5.465 1.00 94.44 254 CYS A C 1
ATOM 1998 O O . CYS A 1 254 ? 4.040 20.983 6.323 1.00 94.44 254 CYS A O 1
ATOM 2000 N N . PRO A 1 255 ? 2.133 22.065 5.745 1.00 94.31 255 PRO A N 1
ATOM 2001 C CA . PRO A 1 255 ? 1.614 22.104 7.095 1.00 94.31 255 PRO A CA 1
ATOM 2002 C C . PRO A 1 255 ? 1.309 20.702 7.615 1.00 94.31 255 PRO A C 1
ATOM 2004 O O . PRO A 1 255 ? 0.634 19.890 6.976 1.00 94.31 255 PRO A O 1
ATOM 2007 N N . LYS A 1 256 ? 1.771 20.433 8.831 1.00 91.31 256 LYS A N 1
ATOM 2008 C CA . LYS A 1 256 ? 1.464 19.210 9.568 1.00 91.31 256 LYS A CA 1
ATOM 2009 C C . LYS A 1 256 ? 0.037 19.269 10.102 1.00 91.31 256 LYS A C 1
ATOM 2011 O O . LYS A 1 256 ? -0.524 20.332 10.361 1.00 91.31 256 LYS A O 1
ATOM 2016 N N . ARG A 1 257 ? -0.524 18.099 10.423 1.00 87.88 257 ARG A N 1
ATOM 2017 C CA . ARG A 1 25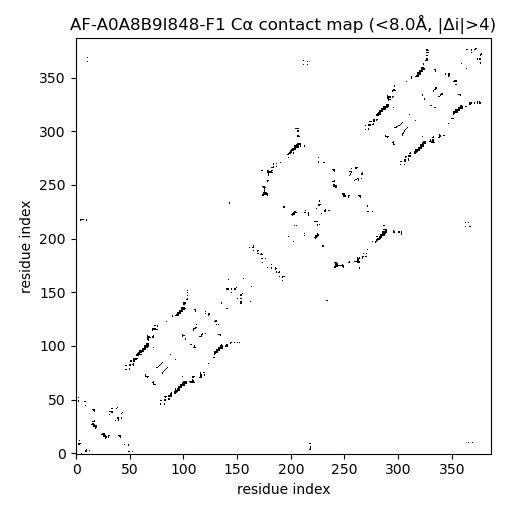7 ? -1.837 17.996 11.086 1.00 87.88 257 ARG A CA 1
ATOM 2018 C C . ARG A 1 257 ? -1.927 18.805 12.390 1.00 87.88 257 ARG A C 1
ATOM 2020 O O . ARG A 1 257 ? -3.008 19.271 12.728 1.00 87.88 257 ARG A O 1
ATOM 2027 N N . SER A 1 258 ? -0.820 18.961 13.120 1.00 89.25 258 SER A N 1
ATOM 2028 C CA . SER A 1 258 ? -0.761 19.770 14.346 1.00 89.25 258 SER A CA 1
ATOM 2029 C C . SER A 1 258 ? -0.871 21.276 14.100 1.00 89.25 258 SER A C 1
ATOM 2031 O O . SER A 1 258 ? -1.213 22.004 15.025 1.00 89.25 258 SER A O 1
ATOM 2033 N N . GLU A 1 259 ? -0.557 21.741 12.891 1.00 92.50 259 GLU A N 1
ATOM 2034 C CA . GLU A 1 259 ? -0.604 23.156 12.512 1.00 92.50 259 GLU A CA 1
ATOM 2035 C C . GLU A 1 259 ? -1.989 23.520 11.971 1.00 92.50 259 GLU A C 1
ATOM 2037 O O . GLU A 1 259 ? -2.554 24.540 12.358 1.00 92.50 259 GLU A O 1
ATOM 2042 N N . CYS A 1 260 ? -2.582 22.654 11.143 1.00 93.12 260 CYS A N 1
ATOM 2043 C CA . CYS A 1 260 ? -3.982 22.768 10.746 1.00 93.12 260 CYS A CA 1
ATOM 2044 C C . CYS A 1 260 ? -4.572 21.408 10.348 1.00 93.12 260 CYS A C 1
ATOM 2046 O O . CYS A 1 260 ? -3.955 20.635 9.621 1.00 93.12 260 CYS A O 1
ATOM 2048 N N . GLU A 1 261 ? -5.791 21.097 10.802 1.00 90.88 261 GLU A N 1
ATOM 2049 C CA . GLU A 1 261 ? -6.443 19.809 10.503 1.00 90.88 261 GLU A CA 1
ATOM 2050 C C . GLU A 1 261 ? -6.989 19.692 9.072 1.00 90.88 261 GLU A C 1
ATOM 2052 O O . GLU A 1 261 ? -7.266 18.580 8.605 1.00 90.88 261 GLU A O 1
ATOM 2057 N N . SER A 1 262 ? -7.176 20.836 8.415 1.00 94.25 262 SER A N 1
ATOM 2058 C CA . SER A 1 262 ? -7.703 21.028 7.059 1.00 94.25 262 SER A CA 1
ATOM 2059 C C . SER A 1 262 ? -6.588 21.177 6.018 1.00 94.25 262 SER A C 1
ATOM 2061 O O . SER A 1 262 ? -6.764 21.864 5.012 1.00 94.25 262 SER A O 1
ATOM 2063 N N . ASN A 1 263 ? -5.428 20.556 6.258 1.00 96.19 263 ASN A N 1
ATOM 2064 C CA . ASN A 1 263 ? -4.369 20.482 5.254 1.00 96.19 263 ASN A CA 1
ATOM 2065 C C . ASN A 1 263 ? -4.683 19.455 4.149 1.00 96.19 263 ASN A C 1
ATOM 2067 O O . ASN A 1 263 ? -5.384 18.471 4.424 1.00 96.19 263 ASN A O 1
ATOM 2071 N N . PRO A 1 264 ? -4.138 19.636 2.928 1.00 96.38 264 PRO A N 1
ATOM 2072 C CA . PRO A 1 264 ? -4.403 18.781 1.775 1.00 96.38 264 PRO A CA 1
ATOM 2073 C C . PRO A 1 264 ? -4.247 17.287 2.044 1.00 96.38 264 PRO A C 1
ATOM 2075 O O . PRO A 1 264 ? -5.152 16.526 1.709 1.00 96.38 264 PRO A O 1
ATOM 2078 N N . VAL A 1 265 ? -3.152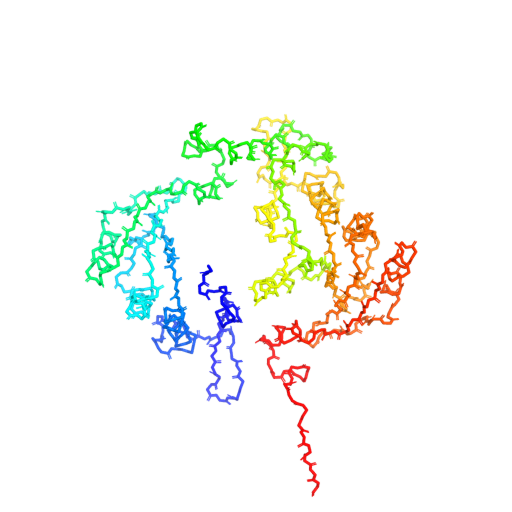 16.875 2.687 1.00 96.19 265 VAL A N 1
ATOM 2079 C CA . VAL A 1 265 ? -2.858 15.465 2.983 1.00 96.19 265 VAL A CA 1
ATOM 2080 C C . VAL A 1 265 ? -3.870 14.892 3.980 1.00 96.19 265 VAL A C 1
ATOM 2082 O O . VAL A 1 265 ? -4.445 13.827 3.769 1.00 96.19 265 VAL A O 1
ATOM 2085 N N . SER A 1 266 ? -4.155 15.615 5.065 1.00 95.62 266 SER A N 1
ATOM 2086 C CA . SER A 1 266 ? -5.099 15.164 6.097 1.00 95.62 266 SER A CA 1
ATOM 2087 C C . SER A 1 266 ? -6.525 15.055 5.567 1.00 95.62 266 SER A C 1
ATOM 2089 O O . SER A 1 266 ? -7.249 14.133 5.940 1.00 95.62 266 SER A O 1
ATOM 2091 N N . VAL A 1 267 ? -6.942 15.986 4.710 1.00 97.38 267 VAL A N 1
ATOM 2092 C CA . VAL A 1 267 ? -8.272 15.973 4.091 1.00 97.38 267 VAL A CA 1
ATOM 2093 C C . VAL A 1 267 ? -8.381 14.869 3.043 1.00 97.38 267 VAL A C 1
ATOM 2095 O O . VAL A 1 267 ? -9.401 14.176 3.014 1.00 97.38 267 VAL A O 1
ATOM 2098 N N . PHE A 1 268 ? -7.328 14.645 2.253 1.00 97.50 268 PHE A N 1
ATOM 2099 C CA . PHE A 1 268 ? -7.251 13.521 1.324 1.00 97.50 268 PHE A CA 1
ATOM 2100 C C . PHE A 1 268 ? -7.461 12.191 2.051 1.00 97.50 268 PHE A C 1
ATOM 2102 O O . PHE A 1 268 ? -8.413 11.478 1.736 1.00 97.50 268 PHE A O 1
ATOM 2109 N N . TRP A 1 269 ? -6.661 11.899 3.083 1.00 97.19 269 TRP A N 1
ATOM 2110 C CA . TRP A 1 269 ? -6.761 10.631 3.811 1.00 97.19 269 TRP A CA 1
ATOM 2111 C C . TRP A 1 269 ? -8.102 10.472 4.528 1.00 97.19 269 TRP A C 1
ATOM 2113 O O . TRP A 1 269 ? -8.693 9.403 4.464 1.00 97.19 269 TRP A O 1
ATOM 2123 N N . LYS A 1 270 ? -8.664 11.535 5.125 1.00 97.50 270 LYS A N 1
ATOM 2124 C CA . LYS A 1 270 ? -10.035 11.493 5.676 1.00 97.50 270 LYS A CA 1
ATOM 2125 C C . LYS A 1 270 ? -11.069 11.127 4.599 1.00 97.50 270 LYS A C 1
ATOM 2127 O O . LYS A 1 270 ? -11.983 10.349 4.864 1.00 97.50 270 LYS A O 1
ATOM 2132 N N . THR A 1 271 ? -10.932 11.673 3.393 1.00 97.56 271 THR A N 1
ATOM 2133 C CA . THR A 1 271 ? -11.867 11.432 2.283 1.00 97.56 271 THR A CA 1
ATOM 2134 C C . THR A 1 271 ? -11.716 10.017 1.716 1.00 97.56 271 THR A C 1
ATOM 2136 O O . THR A 1 271 ? -12.718 9.325 1.524 1.00 97.56 271 THR A O 1
ATOM 2139 N N . ALA A 1 272 ? -10.480 9.558 1.516 1.00 97.38 272 ALA A N 1
ATOM 2140 C CA . ALA A 1 272 ? -10.163 8.211 1.051 1.00 97.38 272 ALA A CA 1
ATOM 2141 C C . ALA A 1 272 ? -10.619 7.141 2.059 1.00 97.38 272 ALA A C 1
ATOM 2143 O O . ALA A 1 272 ? -11.360 6.228 1.696 1.00 97.38 272 ALA A O 1
ATOM 2144 N N . SER A 1 273 ? -10.285 7.312 3.343 1.00 98.25 273 SER A N 1
ATOM 2145 C CA . SER A 1 273 ? -10.712 6.437 4.442 1.00 98.25 273 SER A CA 1
ATOM 2146 C C . SER A 1 273 ? -12.229 6.340 4.568 1.00 98.25 273 SER A C 1
ATOM 2148 O O . SER A 1 273 ? -12.768 5.249 4.761 1.00 98.25 273 SER A O 1
ATOM 2150 N N . LYS A 1 274 ? -12.947 7.463 4.414 1.00 98.00 274 LYS A N 1
ATOM 2151 C CA . LYS A 1 274 ? -14.415 7.458 4.382 1.00 98.00 274 LYS A CA 1
ATOM 2152 C C . LYS A 1 274 ? -14.935 6.546 3.271 1.00 98.00 274 LYS A C 1
ATOM 2154 O O . LYS A 1 274 ? -15.738 5.659 3.548 1.00 98.00 274 LYS A O 1
ATOM 2159 N N . ARG A 1 275 ? -14.467 6.735 2.033 1.00 96.38 275 ARG A N 1
ATOM 2160 C CA . ARG A 1 275 ? -14.937 5.945 0.883 1.00 96.38 275 ARG A CA 1
ATOM 2161 C C . ARG A 1 275 ? -14.575 4.469 1.000 1.00 96.38 275 ARG A C 1
ATOM 2163 O O . ARG A 1 275 ? -15.392 3.616 0.662 1.00 96.38 275 ARG A O 1
ATOM 2170 N N . PHE A 1 276 ? -13.390 4.163 1.519 1.00 97.50 276 PHE A N 1
ATOM 2171 C CA . PHE A 1 276 ? -12.968 2.791 1.781 1.00 97.50 276 PHE A CA 1
ATOM 2172 C C . PHE A 1 276 ? -13.889 2.095 2.795 1.00 97.50 276 PHE A C 1
ATOM 2174 O O . PHE A 1 276 ? -14.345 0.979 2.551 1.00 97.50 276 PHE A O 1
ATOM 2181 N N . ALA A 1 277 ? -14.262 2.787 3.876 1.00 98.19 277 ALA A N 1
ATOM 2182 C CA . ALA A 1 277 ? -15.228 2.288 4.856 1.00 98.19 277 ALA A CA 1
ATOM 2183 C C . ALA A 1 277 ? -16.649 2.112 4.290 1.00 98.19 277 ALA A C 1
ATOM 2185 O O . ALA A 1 277 ? -17.299 1.108 4.582 1.00 98.19 277 ALA A O 1
ATOM 2186 N N . GLU A 1 278 ? -17.124 3.028 3.441 1.00 97.00 278 GLU A 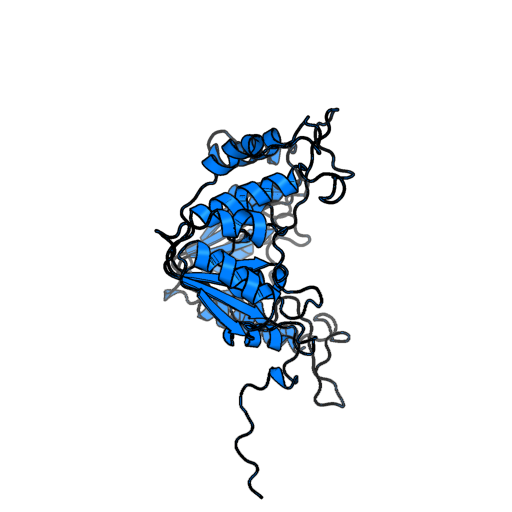N 1
ATOM 2187 C CA . GLU A 1 278 ? -18.438 2.916 2.781 1.00 97.00 278 GLU A CA 1
ATOM 2188 C C . GLU A 1 278 ? -18.512 1.741 1.782 1.00 97.00 278 GLU A C 1
ATOM 2190 O O . GLU A 1 278 ? -19.590 1.171 1.537 1.00 97.00 278 GLU A O 1
ATOM 2195 N N . ALA A 1 279 ? -17.368 1.396 1.182 1.00 94.94 279 ALA A N 1
ATOM 2196 C CA . ALA A 1 279 ? -17.225 0.310 0.218 1.00 94.94 279 ALA A CA 1
ATOM 2197 C C . ALA A 1 279 ? -17.041 -1.068 0.874 1.00 94.94 279 ALA A C 1
ATOM 2199 O O . ALA A 1 279 ? -17.397 -2.070 0.253 1.00 94.94 279 ALA A O 1
ATOM 2200 N N . ALA A 1 280 ? -16.529 -1.126 2.107 1.00 97.44 280 ALA A N 1
ATOM 2201 C CA . ALA A 1 280 ? -16.272 -2.373 2.820 1.00 97.44 280 ALA A CA 1
ATOM 2202 C C . ALA A 1 280 ? -17.544 -3.230 2.998 1.00 97.44 280 ALA A C 1
ATOM 2204 O O . ALA A 1 280 ? -18.647 -2.731 3.253 1.00 97.44 280 ALA A O 1
ATOM 2205 N N . CYS A 1 281 ? -17.386 -4.548 2.861 1.00 97.25 281 CYS A N 1
ATOM 2206 C CA . CYS A 1 281 ? -18.473 -5.520 2.965 1.00 97.25 281 CYS A CA 1
ATOM 2207 C C . CYS A 1 281 ? -17.973 -6.904 3.387 1.00 97.25 281 CYS A C 1
ATOM 2209 O O . CYS A 1 281 ? -16.808 -7.253 3.184 1.00 97.25 281 CYS A O 1
ATOM 2211 N N . GLY A 1 282 ? -18.881 -7.715 3.932 1.00 97.94 282 GLY A N 1
ATOM 2212 C CA . GLY A 1 282 ? -18.566 -9.021 4.500 1.00 97.94 282 GLY A CA 1
ATOM 2213 C C . GLY A 1 282 ? -17.827 -8.898 5.830 1.00 97.94 282 GLY A C 1
ATOM 2214 O O . GLY A 1 282 ? -18.138 -8.019 6.635 1.00 97.94 282 GLY A O 1
ATOM 2215 N N . VAL A 1 283 ? -16.863 -9.782 6.063 1.00 98.19 283 VAL A N 1
ATOM 2216 C CA . VAL A 1 283 ? -15.993 -9.728 7.241 1.00 98.19 283 VAL A CA 1
ATOM 2217 C C . VAL A 1 283 ? -14.925 -8.658 7.031 1.00 98.19 283 VAL A C 1
ATOM 2219 O O . VAL A 1 283 ? -14.224 -8.667 6.022 1.00 98.19 283 VAL A O 1
ATOM 2222 N N . VAL A 1 284 ? -14.805 -7.739 7.982 1.00 98.31 284 VAL A N 1
ATOM 2223 C CA . VAL A 1 284 ? -13.823 -6.652 7.962 1.00 98.31 284 VAL A CA 1
ATOM 2224 C C . VAL A 1 284 ? -12.802 -6.874 9.066 1.00 98.31 284 VAL A C 1
ATOM 2226 O O . VAL A 1 284 ? -13.175 -7.106 10.214 1.00 98.31 284 VAL A O 1
ATOM 2229 N N . GLN A 1 285 ? -11.518 -6.764 8.742 1.00 98.50 285 GLN A N 1
ATOM 2230 C CA . GLN A 1 285 ? -10.430 -6.895 9.703 1.00 98.50 285 GLN A CA 1
ATOM 2231 C C . GLN A 1 285 ? -9.942 -5.521 10.161 1.00 98.50 285 GLN A C 1
ATOM 2233 O O . GLN A 1 285 ? -9.926 -4.558 9.393 1.00 98.50 285 GLN A O 1
ATOM 2238 N N . VAL A 1 286 ? -9.516 -5.430 11.419 1.00 98.62 286 VAL A N 1
ATOM 2239 C CA . VAL A 1 286 ? -8.921 -4.226 12.004 1.00 98.62 286 VAL A CA 1
ATOM 2240 C C . VAL A 1 286 ? -7.670 -4.614 12.777 1.00 98.62 286 VAL A C 1
ATOM 2242 O O . VAL A 1 286 ? -7.765 -5.265 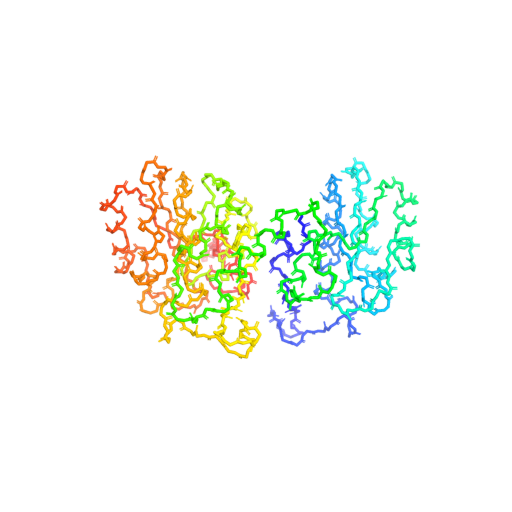13.812 1.00 98.62 286 VAL A O 1
ATOM 2245 N N . MET A 1 287 ? -6.502 -4.171 12.325 1.00 98.62 287 MET A N 1
ATOM 2246 C CA . MET A 1 287 ? -5.243 -4.381 13.037 1.00 98.62 287 MET A CA 1
ATOM 2247 C C . MET A 1 287 ? -4.921 -3.183 13.938 1.00 98.62 287 MET A C 1
ATOM 2249 O O . MET A 1 287 ? -4.737 -2.066 13.455 1.00 98.62 287 MET A O 1
ATOM 2253 N N . LEU A 1 288 ? -4.814 -3.402 15.247 1.00 98.56 288 LEU A N 1
ATOM 2254 C CA . LEU A 1 288 ? -4.503 -2.366 16.239 1.00 98.56 288 LEU A CA 1
ATOM 2255 C C . LEU A 1 288 ? -3.207 -2.694 16.984 1.00 98.56 288 LEU A C 1
ATOM 2257 O O . LEU A 1 288 ? -2.832 -3.858 17.088 1.00 98.56 288 LEU A O 1
ATOM 2261 N N . ASN A 1 289 ? -2.537 -1.672 17.519 1.00 97.94 289 ASN A N 1
ATOM 2262 C CA . ASN A 1 289 ? -1.298 -1.840 18.281 1.00 97.94 289 ASN A CA 1
ATOM 2263 C C . ASN A 1 289 ? -1.585 -1.878 19.793 1.00 97.94 289 ASN A C 1
ATOM 2265 O O . ASN A 1 289 ? -1.913 -0.847 20.384 1.00 97.94 289 ASN A O 1
ATOM 2269 N N . GLY A 1 290 ? -1.445 -3.054 20.405 1.00 97.19 290 GLY A N 1
ATOM 2270 C CA . GLY A 1 290 ? -1.618 -3.285 21.842 1.00 97.19 290 GLY A CA 1
ATOM 2271 C C . GLY A 1 290 ? -0.410 -2.898 22.701 1.00 97.19 290 GLY A C 1
ATOM 2272 O O . GLY A 1 290 ? -0.519 -2.849 23.922 1.00 97.19 290 GLY A O 1
ATOM 2273 N N . SER A 1 291 ? 0.729 -2.561 22.091 1.00 96.62 291 SER A N 1
ATOM 2274 C CA . SER A 1 291 ? 1.949 -2.115 22.781 1.00 96.62 291 SER A CA 1
ATOM 2275 C C . SER A 1 291 ? 2.007 -0.605 23.032 1.00 96.62 291 SER A C 1
ATOM 2277 O O . SER A 1 291 ? 3.008 -0.079 23.513 1.00 96.62 291 SER A O 1
ATOM 2279 N N . ILE A 1 292 ? 0.930 0.128 22.735 1.00 95.06 292 ILE A N 1
ATOM 2280 C CA . ILE A 1 292 ? 0.847 1.565 23.004 1.00 95.06 292 ILE A CA 1
ATOM 2281 C C . ILE A 1 292 ? 0.306 1.798 24.415 1.00 95.06 292 ILE A C 1
ATOM 2283 O O . ILE A 1 292 ? -0.871 1.568 24.676 1.00 95.06 292 ILE A O 1
ATOM 2287 N N . GLU A 1 293 ? 1.127 2.376 25.296 1.00 91.12 293 GLU A N 1
ATOM 2288 C CA . GLU A 1 293 ? 0.746 2.684 26.688 1.00 91.12 293 GLU A CA 1
ATOM 2289 C C . GLU A 1 293 ? -0.518 3.548 26.808 1.00 91.12 293 GLU A C 1
ATOM 2291 O O . GLU A 1 293 ? -1.340 3.361 27.700 1.00 91.12 293 GLU A O 1
ATOM 2296 N N . ALA A 1 294 ? -0.705 4.490 25.882 1.00 91.12 294 ALA A N 1
ATOM 2297 C CA . ALA A 1 294 ? -1.875 5.367 25.844 1.00 91.12 294 ALA A CA 1
ATOM 2298 C C . ALA A 1 294 ? -3.158 4.688 25.307 1.00 91.12 294 ALA A C 1
ATOM 2300 O O . ALA A 1 294 ? -4.174 5.366 25.137 1.00 91.12 294 ALA A O 1
ATOM 2301 N N . GLY A 1 295 ? -3.104 3.391 24.999 1.00 93.44 295 GLY A N 1
ATOM 2302 C CA . GLY A 1 295 ? -4.182 2.604 24.412 1.00 93.44 295 GLY A CA 1
ATOM 2303 C C . GLY A 1 295 ? -4.122 2.501 22.883 1.00 93.44 295 GLY A C 1
ATOM 2304 O O . GLY A 1 295 ? -3.696 3.422 22.174 1.00 93.44 295 GLY A O 1
ATOM 2305 N N . ALA A 1 296 ? -4.607 1.367 22.394 1.00 96.50 296 ALA A N 1
ATOM 2306 C CA . ALA A 1 296 ? -4.693 0.912 21.017 1.00 96.50 296 ALA A CA 1
ATOM 2307 C C . ALA A 1 296 ? -5.780 1.636 20.209 1.00 96.50 296 ALA A C 1
ATOM 2309 O O . ALA A 1 296 ? -5.625 1.851 19.004 1.00 96.50 296 ALA A O 1
ATOM 2310 N N . PHE A 1 297 ? -6.870 2.063 20.856 1.00 98.00 297 PHE A N 1
ATOM 2311 C CA . PHE A 1 297 ? -7.964 2.793 20.219 1.00 98.00 297 PHE A CA 1
ATOM 2312 C C . PHE A 1 297 ? -8.058 4.252 20.682 1.00 98.00 297 PHE A C 1
ATOM 2314 O O . PHE A 1 297 ? -8.148 4.562 21.871 1.00 98.00 297 PHE A O 1
ATOM 2321 N N . ARG A 1 298 ? -8.138 5.174 19.712 1.00 96.12 298 ARG A N 1
ATOM 2322 C CA . ARG A 1 298 ? -8.364 6.608 19.947 1.00 96.12 298 ARG A CA 1
ATOM 2323 C C . ARG A 1 298 ? -9.532 7.102 19.107 1.00 96.12 298 ARG A C 1
ATOM 2325 O O . ARG A 1 298 ? -9.471 7.055 17.886 1.00 96.12 298 ARG A O 1
ATOM 2332 N N . SER A 1 299 ? -10.546 7.688 19.741 1.00 95.75 299 SER A N 1
ATOM 2333 C CA . SER A 1 299 ? -11.711 8.235 19.024 1.00 95.75 299 SER A CA 1
ATOM 2334 C C . SER A 1 299 ? -11.383 9.405 18.083 1.00 95.75 299 SER A C 1
ATOM 2336 O O . SER A 1 299 ? -12.208 9.744 17.248 1.00 95.75 299 SER A O 1
ATOM 2338 N N . SER A 1 300 ? -10.203 10.025 18.206 1.00 94.00 300 SER A N 1
ATOM 2339 C CA . SER A 1 300 ? -9.727 11.116 17.340 1.00 94.00 300 SER A CA 1
ATOM 2340 C C . SER A 1 300 ? -8.823 10.661 16.180 1.00 94.00 300 SER A C 1
ATOM 2342 O O . SER A 1 300 ? -8.402 11.495 15.365 1.00 94.00 300 SER A O 1
ATOM 2344 N N . SER A 1 301 ? -8.483 9.366 16.092 1.00 95.56 301 SER A N 1
ATOM 2345 C CA . SER A 1 301 ? -7.753 8.821 14.938 1.00 95.56 301 SER A CA 1
ATOM 2346 C C . SER A 1 301 ? -8.654 8.774 13.703 1.00 95.56 301 SER A C 1
ATOM 2348 O O . SER A 1 301 ? -9.869 8.842 13.841 1.00 95.56 301 SER A O 1
ATOM 2350 N N . ILE A 1 302 ? -8.079 8.648 12.501 1.00 96.88 302 ILE A N 1
ATOM 2351 C CA . ILE A 1 302 ? -8.873 8.495 11.267 1.00 96.88 302 ILE A CA 1
ATOM 2352 C C . ILE A 1 302 ? -9.756 7.245 11.360 1.00 96.88 302 ILE A C 1
ATOM 2354 O O . ILE A 1 302 ? -10.958 7.337 11.123 1.00 96.88 302 ILE A O 1
ATOM 2358 N N . PHE A 1 303 ? -9.201 6.125 11.835 1.00 98.19 303 PHE A N 1
ATOM 2359 C CA . PHE A 1 303 ? -9.987 4.926 12.112 1.00 98.19 303 PHE A CA 1
ATOM 2360 C C . PHE A 1 303 ? -11.171 5.211 13.046 1.00 98.19 303 PHE A C 1
ATOM 2362 O O . PHE A 1 303 ? -12.316 4.902 12.726 1.00 98.19 303 PHE A O 1
ATOM 2369 N N . GLY A 1 304 ? -10.918 5.866 14.183 1.00 97.62 304 GLY A N 1
ATOM 2370 C CA . GLY A 1 304 ? -11.941 6.110 15.194 1.00 97.62 304 GLY A CA 1
ATOM 2371 C C . GLY A 1 304 ? -12.979 7.168 14.825 1.00 97.62 304 GLY A C 1
ATOM 2372 O O . GLY A 1 304 ? -14.136 7.001 15.195 1.00 97.62 304 GLY A O 1
ATOM 2373 N N . SER A 1 305 ? -12.599 8.241 14.127 1.00 97.19 305 SER A N 1
ATOM 2374 C CA . SER A 1 305 ? -13.489 9.371 13.826 1.00 97.19 305 SER A CA 1
ATOM 2375 C C . SER A 1 305 ? -14.116 9.315 12.436 1.00 97.19 305 SER A C 1
ATOM 2377 O O . SER A 1 305 ? -15.170 9.915 12.234 1.00 97.19 305 SER A O 1
ATOM 2379 N N . ILE A 1 306 ? -13.505 8.594 11.494 1.00 98.38 306 ILE A N 1
ATOM 2380 C CA . ILE A 1 306 ? -13.960 8.500 10.107 1.00 98.38 306 ILE A CA 1
ATOM 2381 C C . ILE A 1 306 ? -14.377 7.072 9.781 1.00 98.38 306 ILE A C 1
ATOM 2383 O O . ILE A 1 306 ? -15.553 6.834 9.524 1.00 98.38 306 ILE A O 1
ATOM 2387 N N . GLU A 1 307 ? -13.449 6.120 9.791 1.00 98.56 307 GLU A N 1
ATOM 2388 C CA . GLU A 1 307 ? -13.679 4.797 9.190 1.00 98.56 307 GLU A CA 1
ATOM 2389 C C . GLU A 1 307 ? -14.766 4.038 9.936 1.00 98.56 307 GLU A C 1
ATOM 2391 O O . GLU A 1 307 ? -15.773 3.674 9.332 1.00 98.56 307 GLU A O 1
ATOM 2396 N N . VAL A 1 308 ? -14.643 3.935 11.266 1.00 98.12 308 VAL A N 1
ATOM 2397 C CA . VAL A 1 308 ? -15.681 3.363 12.129 1.00 98.12 308 VAL A CA 1
ATOM 2398 C C . VAL A 1 308 ? -17.031 3.985 11.787 1.00 98.12 308 VAL A C 1
ATOM 2400 O O . VAL A 1 308 ? -17.988 3.257 11.546 1.00 98.12 308 VAL A O 1
ATOM 2403 N N . PHE A 1 309 ? -17.123 5.319 11.702 1.00 97.81 309 PHE A N 1
ATOM 2404 C CA . PHE A 1 309 ? -18.343 6.091 11.408 1.00 97.81 309 PHE A CA 1
ATOM 2405 C C . PHE A 1 309 ? -18.938 5.923 10.016 1.00 97.81 309 PHE A C 1
ATOM 2407 O O . PHE A 1 309 ? -20.136 6.150 9.869 1.00 97.81 309 PHE A O 1
ATOM 2414 N N . ASN A 1 310 ? -18.200 5.364 9.065 1.00 98.50 310 ASN A N 1
ATOM 2415 C CA . ASN A 1 310 ? -18.678 5.171 7.698 1.00 98.50 310 ASN A CA 1
ATOM 2416 C C . ASN A 1 310 ? -18.847 3.695 7.289 1.00 98.50 310 ASN A C 1
ATOM 2418 O O . ASN A 1 310 ? -19.336 3.425 6.194 1.00 98.50 310 ASN A O 1
ATOM 2422 N N . LEU A 1 311 ? -18.548 2.736 8.176 1.00 98.31 311 LEU A N 1
ATOM 2423 C CA . LEU A 1 311 ? -18.920 1.331 7.972 1.00 98.31 311 LEU A CA 1
ATOM 2424 C C . LEU A 1 311 ? -20.447 1.164 7.923 1.00 98.31 311 LEU A C 1
ATOM 2426 O O . LEU A 1 311 ? -21.187 1.747 8.724 1.00 98.31 311 LEU A O 1
ATOM 2430 N N . ASN A 1 312 ? -20.914 0.320 7.000 1.00 97.75 312 ASN A N 1
ATOM 2431 C CA . ASN A 1 312 ? -22.336 0.067 6.778 1.00 97.75 312 ASN A CA 1
ATOM 2432 C C . ASN A 1 312 ? -22.779 -1.271 7.415 1.00 97.75 312 ASN A C 1
ATOM 2434 O O . ASN A 1 312 ? -22.382 -2.327 6.913 1.00 97.75 312 ASN A O 1
ATOM 2438 N N . PRO A 1 313 ? -23.651 -1.263 8.445 1.00 96.88 313 PRO A N 1
ATOM 2439 C CA . PRO A 1 313 ? -24.096 -2.480 9.138 1.00 96.88 313 PRO A CA 1
ATOM 2440 C C . PRO A 1 313 ? -24.932 -3.430 8.274 1.00 96.88 313 PRO A C 1
ATOM 2442 O O . PRO A 1 313 ? -25.069 -4.598 8.609 1.00 96.88 313 PRO A O 1
ATOM 2445 N N . ASN A 1 314 ? -25.459 -2.969 7.136 1.00 97.56 314 ASN A N 1
ATOM 2446 C CA . ASN A 1 314 ? -26.170 -3.838 6.195 1.00 97.56 314 ASN A CA 1
ATOM 2447 C C . ASN A 1 314 ? -25.227 -4.570 5.224 1.00 97.56 314 ASN A C 1
ATOM 2449 O O . ASN A 1 314 ? -25.658 -5.496 4.542 1.00 97.56 314 ASN A O 1
ATOM 2453 N N . LYS A 1 315 ? -23.967 -4.128 5.104 1.00 97.88 315 LYS A N 1
ATOM 2454 C CA . LYS A 1 315 ? -22.965 -4.724 4.204 1.00 97.88 315 LYS A CA 1
ATOM 2455 C C . LYS A 1 315 ? -21.891 -5.505 4.951 1.00 97.88 315 LYS A C 1
ATOM 2457 O O . LYS A 1 315 ? -21.376 -6.479 4.408 1.00 97.88 315 LYS A O 1
ATOM 2462 N N . VAL A 1 316 ? -21.522 -5.055 6.147 1.00 98.44 316 VAL A N 1
ATOM 2463 C CA . VAL A 1 316 ? -20.485 -5.671 6.980 1.00 98.44 316 VAL A CA 1
ATOM 2464 C C . VAL A 1 316 ? -21.140 -6.679 7.915 1.00 98.44 316 VAL A C 1
ATOM 2466 O O . VAL A 1 316 ? -21.985 -6.313 8.727 1.00 98.44 316 VAL A O 1
ATOM 2469 N N . SER A 1 317 ? -20.755 -7.947 7.792 1.00 97.44 317 SER A N 1
ATOM 2470 C CA . SER A 1 317 ? -21.312 -9.042 8.590 1.00 97.44 317 SER A CA 1
ATOM 2471 C C . SER A 1 317 ? -20.641 -9.177 9.956 1.00 97.44 317 SER A C 1
ATOM 2473 O O . SER A 1 317 ? -21.298 -9.538 10.927 1.00 97.44 317 SER A O 1
ATOM 2475 N N . GLU A 1 318 ? -19.340 -8.894 10.036 1.00 98.44 318 GLU A N 1
ATOM 2476 C CA . GLU A 1 318 ? -18.541 -9.026 11.256 1.00 98.44 318 GLU A CA 1
ATOM 2477 C C . GLU A 1 318 ? -17.314 -8.111 11.188 1.00 98.44 318 GLU A C 1
ATOM 2479 O O . GLU A 1 318 ? -16.736 -7.924 10.116 1.00 98.44 318 GLU A O 1
ATOM 2484 N N . ILE A 1 319 ? -16.905 -7.566 12.334 1.00 98.69 319 ILE A N 1
ATOM 2485 C CA . ILE A 1 319 ? -15.645 -6.842 12.505 1.00 98.69 319 ILE A CA 1
ATOM 2486 C C . ILE A 1 319 ? -14.708 -7.684 13.373 1.00 98.69 319 ILE A C 1
ATOM 2488 O O . ILE A 1 319 ? -15.003 -7.947 14.537 1.00 98.69 319 ILE A O 1
ATOM 2492 N N . GLN A 1 320 ? -13.564 -8.072 12.818 1.00 98.62 320 GLN A N 1
ATOM 2493 C CA . GLN A 1 320 ? -12.536 -8.863 13.490 1.00 98.62 320 GLN A CA 1
ATOM 2494 C C . GLN A 1 320 ? -11.374 -7.963 13.891 1.00 98.62 320 GLN A C 1
ATOM 2496 O O . GLN A 1 320 ? -10.652 -7.443 13.041 1.00 98.62 320 GLN A O 1
ATOM 2501 N N . ILE A 1 321 ? -11.195 -7.759 15.192 1.00 98.75 321 ILE A N 1
ATOM 2502 C CA . ILE A 1 321 ? -10.104 -6.951 15.733 1.00 98.75 321 ILE A CA 1
ATOM 2503 C C . ILE A 1 321 ? -8.906 -7.861 16.007 1.00 98.75 321 ILE A C 1
ATOM 2505 O O . ILE A 1 321 ? -8.997 -8.790 16.804 1.00 98.75 321 ILE A O 1
ATOM 2509 N N . TRP A 1 322 ? -7.770 -7.563 15.390 1.00 98.62 322 TRP A N 1
ATOM 2510 C CA . TRP A 1 322 ? -6.482 -8.182 15.682 1.00 98.62 322 TRP A CA 1
ATOM 2511 C C . TRP A 1 322 ? -5.641 -7.197 16.484 1.00 98.62 322 TRP A C 1
ATOM 2513 O O . TRP A 1 322 ? -5.136 -6.208 15.942 1.00 98.62 322 TRP A O 1
ATOM 2523 N N . LEU A 1 323 ? -5.524 -7.438 17.789 1.00 98.38 323 LEU A N 1
ATOM 2524 C CA . LEU A 1 323 ? -4.711 -6.605 18.665 1.00 98.38 323 LEU A CA 1
ATOM 2525 C C . LEU A 1 323 ? -3.289 -7.165 18.713 1.00 98.38 323 LEU A C 1
ATOM 2527 O O . LEU A 1 323 ? -3.019 -8.157 19.388 1.00 98.38 323 LEU A O 1
ATOM 2531 N N . MET A 1 324 ? -2.391 -6.539 17.961 1.00 97.88 324 MET A N 1
ATOM 2532 C CA . MET A 1 324 ? -1.016 -6.997 17.797 1.00 97.88 324 MET A CA 1
ATOM 2533 C C . MET A 1 324 ? -0.096 -6.300 18.789 1.00 97.88 324 MET A C 1
ATOM 2535 O O . MET A 1 324 ? -0.144 -5.076 18.926 1.00 97.88 324 MET A O 1
ATOM 2539 N N . HIS A 1 325 ? 0.763 -7.074 19.439 1.00 96.38 325 HIS A N 1
ATOM 2540 C CA . HIS A 1 325 ? 1.817 -6.563 20.303 1.00 96.38 325 HIS A CA 1
ATOM 2541 C C . HIS A 1 325 ? 3.176 -6.708 19.635 1.00 96.38 325 HIS A C 1
ATOM 2543 O O . HIS A 1 325 ? 3.418 -7.661 18.892 1.00 96.38 325 HIS A O 1
ATOM 2549 N N . ASP A 1 326 ? 4.078 -5.777 19.917 1.00 93.88 326 ASP A N 1
ATOM 2550 C CA . ASP A 1 326 ? 5.462 -5.882 19.479 1.00 93.88 326 ASP A CA 1
ATOM 2551 C C . ASP A 1 326 ? 6.153 -7.042 20.212 1.00 93.88 326 ASP A C 1
ATOM 2553 O O . ASP A 1 326 ? 5.971 -7.240 21.416 1.00 93.88 326 ASP A O 1
ATOM 2557 N N . ILE A 1 327 ? 6.962 -7.820 19.489 1.00 92.62 327 ILE A N 1
ATOM 2558 C CA . ILE A 1 327 ? 7.717 -8.940 20.067 1.00 92.62 327 ILE A CA 1
ATOM 2559 C C . ILE A 1 327 ? 8.736 -8.392 21.070 1.00 92.62 327 ILE A C 1
ATOM 2561 O O . ILE A 1 327 ? 9.589 -7.585 20.703 1.00 92.62 327 ILE A O 1
ATOM 2565 N N . GLY A 1 328 ? 8.635 -8.819 22.333 1.00 88.56 328 GLY A N 1
ATOM 2566 C CA . GLY A 1 328 ? 9.434 -8.278 23.441 1.00 88.56 328 GLY A CA 1
ATOM 2567 C C . GLY A 1 328 ? 9.024 -6.868 23.891 1.00 88.56 328 GLY A C 1
ATOM 2568 O O . GLY A 1 328 ? 9.652 -6.300 24.785 1.00 88.56 328 GLY A O 1
ATOM 2569 N N . GLY A 1 329 ? 7.977 -6.300 23.288 1.00 89.44 329 GLY A N 1
ATOM 2570 C CA . GLY A 1 329 ? 7.413 -5.008 23.650 1.00 89.44 329 GLY A CA 1
ATOM 2571 C C . GLY A 1 329 ? 6.421 -5.089 24.815 1.00 89.44 329 GLY A C 1
ATOM 2572 O O . GLY A 1 329 ? 6.015 -6.177 25.243 1.00 89.44 329 GLY A O 1
ATOM 2573 N N . PRO A 1 330 ? 5.996 -3.929 25.343 1.00 91.44 330 PRO A N 1
ATOM 2574 C CA . PRO A 1 330 ? 5.015 -3.883 26.416 1.00 91.44 330 PRO A CA 1
ATOM 2575 C C . PRO A 1 330 ? 3.673 -4.463 25.951 1.00 91.44 330 PRO A C 1
ATOM 2577 O O . PRO A 1 330 ? 3.226 -4.235 24.828 1.00 91.44 330 PRO A O 1
ATOM 2580 N N . GLN A 1 331 ? 3.008 -5.197 26.840 1.00 91.50 331 GLN A N 1
ATOM 2581 C CA . GLN A 1 331 ? 1.639 -5.681 26.646 1.00 91.50 331 GLN A CA 1
ATOM 2582 C C . GLN A 1 331 ? 0.675 -4.671 27.284 1.00 91.50 331 GLN A C 1
ATOM 2584 O O . GLN A 1 331 ? 0.100 -4.919 28.344 1.00 91.50 331 GLN A O 1
ATOM 2589 N N . SER A 1 332 ? 0.621 -3.460 26.719 1.00 94.38 332 SER A N 1
ATOM 2590 C CA . SER A 1 332 ? -0.082 -2.319 27.325 1.00 94.38 332 SER A CA 1
ATOM 2591 C C . SER A 1 332 ? -1.602 -2.459 27.299 1.00 94.38 332 SER A C 1
ATOM 2593 O O . SER A 1 332 ? -2.288 -1.852 28.122 1.00 94.38 332 SER A O 1
ATOM 2595 N N . GLU A 1 333 ? -2.140 -3.248 26.375 1.00 95.06 333 GLU A N 1
ATOM 2596 C CA . GLU A 1 333 ? -3.567 -3.492 26.259 1.00 95.06 333 GLU A CA 1
ATOM 2597 C C . GLU A 1 333 ? -3.870 -4.966 25.956 1.00 95.06 333 GLU A C 1
ATOM 2599 O O . GLU A 1 333 ? -2.980 -5.778 25.769 1.00 95.06 333 GLU A O 1
ATOM 2604 N N . SER A 1 334 ? -5.144 -5.342 25.982 1.00 96.56 334 SER A N 1
ATOM 2605 C CA . SER A 1 334 ? -5.622 -6.643 25.515 1.00 96.56 334 SER A CA 1
ATOM 2606 C C . SER A 1 334 ? -7.010 -6.474 24.908 1.00 96.56 334 SER A C 1
ATOM 2608 O O . SER A 1 334 ? -7.641 -5.419 25.049 1.00 96.56 334 SER A O 1
ATOM 2610 N N . CYS A 1 335 ? -7.569 -7.526 24.323 1.00 97.56 335 CYS A N 1
ATOM 2611 C CA . CYS A 1 335 ? -8.957 -7.539 23.865 1.00 97.56 335 CYS A CA 1
ATOM 2612 C C . CYS A 1 335 ? -9.997 -7.261 24.972 1.00 97.56 335 CYS A C 1
ATOM 2614 O O . CYS A 1 335 ? -11.165 -6.959 24.680 1.00 97.56 335 CYS A O 1
ATOM 2616 N N . SER A 1 336 ? -9.590 -7.352 26.242 1.00 96.31 336 SER A N 1
ATOM 2617 C CA . SER A 1 336 ? -10.383 -6.990 27.425 1.00 96.31 336 SER A CA 1
ATOM 2618 C C . SER A 1 336 ? -10.050 -5.599 27.994 1.00 96.31 336 SER A C 1
ATOM 2620 O O . SER A 1 336 ? -10.721 -5.134 28.913 1.00 96.31 336 SER A O 1
ATOM 2622 N N . GLY A 1 337 ? -9.056 -4.914 27.422 1.00 95.12 337 GLY A N 1
ATOM 2623 C CA . GLY A 1 337 ? -8.568 -3.603 27.837 1.00 95.12 337 GLY A CA 1
ATOM 2624 C C . GLY A 1 337 ? -9.534 -2.447 27.571 1.00 95.12 337 GLY A C 1
ATOM 2625 O O . GLY A 1 337 ? -10.444 -2.526 26.744 1.00 95.12 337 GLY A O 1
ATOM 2626 N N . HIS A 1 338 ? -9.341 -1.345 28.297 1.00 95.31 338 HIS A N 1
ATOM 2627 C CA . HIS A 1 338 ? -10.301 -0.241 28.367 1.00 95.31 338 HIS A CA 1
ATOM 2628 C C . HIS A 1 338 ? -10.581 0.442 27.014 1.00 95.31 338 HIS A C 1
ATOM 2630 O O . HIS A 1 338 ? -11.738 0.742 26.705 1.00 95.31 338 HIS A O 1
ATOM 2636 N N . SER A 1 339 ? -9.560 0.708 26.193 1.00 97.19 339 SER A N 1
ATOM 2637 C CA . SER A 1 339 ? -9.751 1.377 24.900 1.00 97.19 339 SER A CA 1
ATOM 2638 C C . SER A 1 339 ? -10.415 0.444 23.880 1.00 97.19 339 SER A C 1
ATOM 2640 O O . SER A 1 339 ? -11.305 0.885 23.146 1.00 97.19 339 SER A O 1
ATOM 2642 N N . ILE A 1 340 ? -10.104 -0.857 23.913 1.00 98.19 340 ILE A N 1
ATOM 2643 C CA . ILE A 1 340 ? -10.776 -1.866 23.081 1.00 98.19 340 ILE A CA 1
ATOM 2644 C C . ILE A 1 340 ? -12.233 -2.069 23.497 1.00 98.19 340 ILE A C 1
ATOM 2646 O O . ILE A 1 340 ? -13.107 -2.132 22.635 1.00 98.19 340 ILE A O 1
ATOM 2650 N N . GLN A 1 341 ? -12.541 -2.096 24.795 1.00 97.94 341 GLN A N 1
ATOM 2651 C CA . GLN A 1 341 ? -13.929 -2.147 25.272 1.00 97.94 341 GLN A CA 1
ATOM 2652 C C . GLN A 1 341 ? -14.724 -0.909 24.843 1.00 97.94 341 GLN A C 1
ATOM 2654 O O . GLN A 1 341 ? -15.884 -1.010 24.442 1.00 97.94 341 GLN A O 1
ATOM 2659 N N . ARG A 1 342 ? -14.089 0.271 24.841 1.00 97.81 342 ARG A N 1
ATOM 2660 C CA . ARG A 1 342 ? -14.700 1.487 24.292 1.00 97.81 342 ARG A CA 1
ATOM 2661 C C . ARG A 1 342 ? -14.992 1.359 22.794 1.00 97.81 342 ARG A C 1
ATOM 2663 O O . ARG A 1 342 ? -16.065 1.783 22.374 1.00 97.81 342 ARG A O 1
ATOM 2670 N N . LEU A 1 343 ? -14.071 0.801 22.004 1.00 98.38 343 LEU A N 1
ATOM 2671 C CA . LEU A 1 343 ? -14.292 0.540 20.577 1.00 98.38 343 LEU A CA 1
ATOM 2672 C C . LEU A 1 343 ? -15.441 -0.452 20.359 1.00 98.38 343 LEU A C 1
ATOM 2674 O O . LEU A 1 343 ? -16.347 -0.153 19.586 1.00 98.38 343 LEU A O 1
ATOM 2678 N N . LYS A 1 344 ? -15.436 -1.586 21.072 1.00 98.44 344 LYS A N 1
ATOM 2679 C CA . LYS A 1 344 ? -16.500 -2.600 21.007 1.00 98.44 344 LYS A CA 1
ATOM 2680 C C . LYS A 1 344 ? -17.867 -1.982 21.266 1.00 98.44 344 LYS A C 1
ATOM 2682 O O . LYS A 1 344 ? -18.739 -2.114 20.421 1.00 98.44 344 LYS A O 1
ATOM 2687 N N . ARG A 1 345 ? -18.008 -1.180 22.326 1.00 98.31 345 ARG A N 1
ATOM 2688 C CA . ARG A 1 345 ? -19.259 -0.468 22.622 1.00 98.31 345 ARG A CA 1
ATOM 2689 C C . ARG A 1 345 ? -19.719 0.439 21.473 1.00 98.31 345 ARG A C 1
ATOM 2691 O O . ARG A 1 345 ? -20.890 0.413 21.121 1.00 98.31 345 ARG A O 1
ATOM 2698 N N . ILE A 1 346 ? -18.815 1.215 20.863 1.00 98.25 346 ILE A N 1
ATOM 2699 C CA . ILE A 1 346 ? -19.150 2.085 19.715 1.00 98.25 346 ILE A CA 1
ATOM 2700 C C . ILE A 1 346 ? -19.641 1.261 18.512 1.00 98.25 346 ILE A C 1
ATOM 2702 O O . ILE A 1 346 ? -20.524 1.704 17.779 1.00 98.25 346 ILE A O 1
ATOM 2706 N N . LEU A 1 347 ? -19.060 0.082 18.284 1.00 98.25 347 LEU A N 1
ATOM 2707 C CA . LEU A 1 347 ? -19.442 -0.808 17.187 1.00 98.25 347 LEU A CA 1
ATOM 2708 C C . LEU A 1 347 ? -20.752 -1.565 17.487 1.00 98.25 347 LEU A C 1
ATOM 2710 O O . LEU A 1 347 ? -21.602 -1.687 16.606 1.00 98.25 347 LEU A O 1
ATOM 2714 N N . GLU A 1 348 ? -20.956 -2.006 18.728 1.00 97.75 348 GLU A N 1
ATOM 2715 C CA . GLU A 1 348 ? -22.184 -2.661 19.205 1.00 97.75 348 GLU A CA 1
ATOM 2716 C C . GLU A 1 348 ? -23.389 -1.718 19.151 1.00 97.75 348 GLU A C 1
ATOM 2718 O O . GLU A 1 348 ? -24.440 -2.100 18.642 1.00 97.75 348 GLU A O 1
ATOM 2723 N N . GLU A 1 349 ? -23.225 -0.454 19.571 1.00 97.88 349 GLU A N 1
ATOM 2724 C CA . GLU A 1 349 ? -24.242 0.612 19.451 1.00 97.88 349 GLU A CA 1
ATOM 2725 C C . GLU A 1 349 ? -24.692 0.836 17.991 1.00 97.88 349 GLU A C 1
ATOM 2727 O O . GLU A 1 349 ? -25.703 1.488 17.727 1.00 97.88 349 GLU A O 1
ATOM 2732 N N . ARG A 1 350 ? -23.950 0.282 17.028 1.00 96.81 350 ARG A N 1
ATOM 2733 C CA . ARG A 1 350 ? -24.194 0.385 15.588 1.00 96.81 350 ARG A CA 1
ATOM 2734 C C . ARG A 1 350 ? -24.545 -0.943 14.935 1.00 96.81 350 ARG A C 1
ATOM 2736 O O . ARG A 1 350 ? -24.566 -1.022 13.708 1.00 96.81 350 ARG A O 1
ATOM 2743 N N . ASN A 1 351 ? -24.887 -1.940 15.748 1.00 97.06 351 ASN A N 1
ATOM 2744 C CA . ASN A 1 351 ? -25.346 -3.263 15.338 1.00 97.06 351 ASN A CA 1
ATOM 2745 C C . ASN A 1 351 ? -24.297 -4.089 14.579 1.00 97.06 351 ASN A C 1
ATOM 2747 O O . ASN A 1 351 ? -24.661 -4.925 13.753 1.00 97.06 351 ASN A O 1
ATOM 2751 N N . PHE A 1 352 ? -23.005 -3.883 14.846 1.00 98.12 352 PHE A N 1
ATOM 2752 C CA . PHE A 1 352 ? -21.974 -4.786 14.340 1.00 98.12 352 PHE A CA 1
ATOM 2753 C C . PHE A 1 352 ? -21.777 -5.980 15.274 1.00 98.12 352 PHE A C 1
ATOM 2755 O O . PHE A 1 352 ? -21.795 -5.846 16.496 1.00 98.12 352 PHE A O 1
ATOM 2762 N N . THR A 1 353 ? -21.522 -7.145 14.681 1.00 97.69 353 THR A N 1
ATOM 2763 C CA . THR A 1 353 ? -20.956 -8.292 15.399 1.00 97.69 353 THR A CA 1
ATOM 2764 C C . THR A 1 353 ? -19.445 -8.113 15.450 1.00 97.69 353 THR A C 1
ATOM 2766 O O . THR A 1 353 ? -18.837 -7.831 14.416 1.00 97.69 353 THR A O 1
ATOM 2769 N N . ILE A 1 354 ? -18.838 -8.240 16.633 1.00 98.38 354 ILE A N 1
ATOM 2770 C CA . ILE A 1 354 ? -17.405 -7.989 16.822 1.00 98.38 354 ILE A CA 1
ATOM 2771 C C . ILE A 1 354 ? -16.729 -9.193 17.467 1.00 98.38 354 ILE A C 1
ATOM 2773 O O . ILE A 1 354 ? -17.191 -9.706 18.486 1.00 98.38 354 ILE A O 1
ATOM 2777 N N . THR A 1 355 ? -15.582 -9.580 16.924 1.00 98.44 355 THR A N 1
ATOM 2778 C CA . THR A 1 355 ? -14.633 -10.493 17.564 1.00 98.44 355 THR A CA 1
ATOM 2779 C C . THR A 1 355 ? -13.307 -9.776 17.790 1.00 98.44 355 THR A C 1
ATOM 2781 O O . THR A 1 355 ? -13.009 -8.753 17.172 1.00 98.44 355 THR A O 1
ATOM 2784 N N . CYS A 1 356 ? -12.531 -10.247 18.762 1.00 98.56 356 CYS A N 1
ATOM 2785 C CA . CYS A 1 356 ? -11.222 -9.684 19.061 1.00 98.56 356 CYS A CA 1
ATOM 2786 C C . CYS A 1 356 ? -10.271 -10.806 19.444 1.00 98.56 356 CYS A C 1
ATOM 2788 O O . CYS A 1 356 ? -10.612 -11.618 20.306 1.00 98.56 356 CYS A O 1
ATOM 2790 N N . GLU A 1 357 ? -9.099 -10.812 18.825 1.00 98.25 357 GLU A N 1
ATOM 2791 C CA . GLU A 1 357 ? -8.027 -11.761 19.078 1.00 98.25 357 GLU A CA 1
ATOM 2792 C C . GLU A 1 357 ? -6.736 -11.010 19.412 1.00 98.25 357 GLU A C 1
ATOM 2794 O O . GLU A 1 357 ? -6.284 -10.145 18.655 1.00 98.25 357 GLU A O 1
ATOM 2799 N N . ASP A 1 358 ? -6.153 -11.344 20.563 1.00 97.56 358 ASP A N 1
ATOM 2800 C CA . ASP A 1 358 ? -4.825 -10.881 20.944 1.00 97.56 358 ASP A CA 1
ATOM 2801 C C . ASP A 1 358 ? -3.779 -11.689 20.166 1.00 97.56 358 ASP A C 1
ATOM 2803 O O . ASP A 1 358 ? -3.784 -12.918 20.202 1.00 97.56 358 ASP A O 1
ATOM 2807 N N . ASN A 1 359 ? -2.859 -10.994 19.495 1.00 95.75 359 ASN A N 1
ATOM 2808 C CA . ASN A 1 359 ? -1.737 -11.579 18.760 1.00 95.75 359 ASN A CA 1
ATOM 2809 C C . ASN A 1 359 ? -2.153 -12.636 17.723 1.00 95.75 359 ASN A C 1
ATOM 2811 O O . ASN A 1 359 ? -1.634 -13.755 17.732 1.00 95.75 359 ASN A O 1
ATOM 2815 N N . TYR A 1 360 ? -3.055 -12.258 16.805 1.00 95.81 360 TYR A N 1
ATOM 2816 C CA . TYR A 1 360 ? -3.524 -13.125 15.718 1.00 95.81 360 TYR A CA 1
ATOM 2817 C C . TYR A 1 360 ? -2.359 -13.861 15.046 1.00 95.81 360 TYR A C 1
ATOM 2819 O O . TYR A 1 360 ? -1.443 -13.250 14.478 1.00 95.81 360 TYR A O 1
ATOM 2827 N N . ARG A 1 361 ? -2.379 -15.195 15.144 1.00 91.75 361 ARG A N 1
ATOM 2828 C CA . ARG A 1 361 ? -1.172 -16.016 14.966 1.00 91.75 361 ARG A CA 1
ATOM 2829 C C . ARG A 1 361 ? -0.471 -15.825 13.614 1.00 91.75 361 ARG A C 1
ATOM 2831 O O . ARG A 1 361 ? 0.751 -15.688 13.627 1.00 91.75 361 ARG A O 1
ATOM 2838 N N . PRO A 1 362 ? -1.163 -15.778 12.459 1.00 90.88 362 PRO A N 1
ATOM 2839 C CA . PRO A 1 362 ? -0.507 -15.542 11.171 1.00 90.88 362 PRO A CA 1
ATOM 2840 C C . PRO A 1 362 ? 0.270 -14.222 11.107 1.00 90.88 362 PRO A C 1
ATOM 2842 O O . PRO A 1 362 ? 1.353 -14.180 10.532 1.00 90.88 362 PRO A O 1
ATOM 2845 N N . VAL A 1 363 ? -0.250 -13.159 11.725 1.00 93.25 363 VAL A N 1
ATOM 2846 C CA . VAL A 1 363 ? 0.421 -11.852 11.768 1.00 93.25 363 VAL A CA 1
ATOM 2847 C C . VAL A 1 363 ? 1.569 -11.879 12.780 1.00 93.25 363 VAL A C 1
ATOM 2849 O O . VAL A 1 363 ? 2.651 -11.371 12.495 1.00 93.25 363 VAL A O 1
ATOM 2852 N N . GLN A 1 364 ? 1.387 -12.535 13.929 1.00 92.50 364 GLN A N 1
ATOM 2853 C CA . GLN A 1 364 ? 2.452 -12.691 14.924 1.00 92.50 364 GLN A CA 1
ATOM 2854 C C . GLN A 1 364 ? 3.660 -13.455 14.354 1.00 92.50 364 GLN A C 1
ATOM 2856 O O . GLN A 1 364 ? 4.804 -13.059 14.568 1.00 92.50 364 GLN A O 1
ATOM 2861 N N . LEU A 1 365 ? 3.422 -14.513 13.570 1.00 88.94 365 LEU A N 1
ATOM 2862 C CA . LEU A 1 365 ? 4.481 -15.250 12.871 1.00 88.94 365 LEU A CA 1
ATOM 2863 C C . LEU A 1 365 ? 5.297 -14.346 11.939 1.00 88.94 365 LEU A C 1
ATOM 2865 O O . LEU A 1 365 ? 6.512 -14.503 11.843 1.00 88.94 365 LEU A O 1
ATOM 2869 N N . LEU A 1 366 ? 4.652 -13.367 11.302 1.00 88.06 366 LEU A N 1
ATOM 2870 C CA . LEU A 1 366 ? 5.337 -12.388 10.467 1.00 88.06 366 LEU A CA 1
ATOM 2871 C C . LEU A 1 366 ? 6.199 -11.406 11.282 1.00 88.06 366 LEU A C 1
ATOM 2873 O O . LEU A 1 366 ? 7.280 -11.011 10.837 1.00 88.06 366 LEU A O 1
ATOM 2877 N N . GLN A 1 367 ? 5.772 -11.029 12.490 1.00 89.31 367 GLN A N 1
ATOM 2878 C CA . GLN A 1 367 ? 6.607 -10.230 13.398 1.00 89.31 367 GLN A CA 1
ATOM 2879 C C . GLN A 1 367 ? 7.847 -11.016 13.855 1.00 89.31 367 GLN A C 1
ATOM 2881 O O . GLN A 1 367 ? 8.941 -10.459 13.954 1.00 89.31 367 GLN A O 1
ATOM 2886 N N . CYS A 1 368 ? 7.690 -12.323 14.060 1.00 89.19 368 CYS A N 1
ATOM 2887 C CA . CYS A 1 368 ? 8.742 -13.220 14.531 1.00 89.19 368 CYS A CA 1
ATOM 2888 C C . CYS A 1 368 ? 9.901 -13.435 13.564 1.00 89.19 368 CYS A C 1
ATOM 2890 O O . CYS A 1 368 ? 10.973 -13.845 13.995 1.00 89.19 368 CYS A O 1
ATOM 2892 N N . VAL A 1 369 ? 9.729 -13.098 12.289 1.00 82.31 369 VAL A N 1
ATOM 2893 C CA . VAL A 1 369 ? 10.798 -13.151 11.285 1.00 82.31 369 VAL A CA 1
ATOM 2894 C C . VAL A 1 369 ? 12.043 -12.370 11.718 1.00 82.31 369 VAL A C 1
ATOM 2896 O O . VAL A 1 369 ? 13.156 -12.817 11.471 1.00 82.31 369 VAL A O 1
ATOM 2899 N N . ARG A 1 370 ? 11.866 -11.225 12.393 1.00 75.12 370 ARG A N 1
ATOM 2900 C CA . ARG A 1 370 ? 12.992 -10.399 12.862 1.00 75.12 370 ARG A CA 1
ATOM 2901 C C . ARG A 1 370 ? 13.609 -10.903 14.169 1.00 75.12 370 ARG A C 1
ATOM 2903 O O . ARG A 1 370 ? 14.772 -10.631 14.425 1.00 75.12 370 ARG A O 1
ATOM 2910 N N . ASN A 1 371 ? 12.841 -11.630 14.981 1.00 79.12 371 ASN A N 1
ATOM 2911 C CA . ASN A 1 371 ? 13.230 -12.070 16.323 1.00 79.12 371 ASN A CA 1
ATOM 2912 C C . ASN A 1 371 ? 12.863 -13.554 16.547 1.00 79.12 371 ASN A C 1
ATOM 2914 O O . ASN A 1 371 ? 12.062 -13.853 17.439 1.00 79.12 371 ASN A O 1
ATOM 2918 N N . PRO A 1 372 ? 13.411 -14.494 15.751 1.00 80.69 372 PRO A N 1
ATOM 2919 C CA . PRO A 1 372 ? 12.955 -15.887 15.744 1.00 80.69 372 PRO A CA 1
ATOM 2920 C C . PRO A 1 372 ? 13.187 -16.610 17.079 1.00 80.69 372 PRO A C 1
ATOM 2922 O O . PRO A 1 372 ? 12.387 -17.464 17.461 1.00 80.69 372 PRO A O 1
ATOM 2925 N N . ASP A 1 373 ? 14.232 -16.229 17.817 1.00 81.81 373 ASP A N 1
ATOM 2926 C CA . ASP A 1 373 ? 14.601 -16.850 19.095 1.00 81.81 373 ASP A CA 1
ATOM 2927 C C . ASP A 1 373 ? 13.811 -16.304 20.296 1.00 81.81 373 ASP A C 1
ATOM 2929 O O . ASP A 1 373 ? 13.920 -16.830 21.411 1.00 81.81 373 ASP A O 1
ATOM 2933 N N . HIS A 1 374 ? 13.000 -15.256 20.096 1.00 86.00 374 HIS A N 1
ATOM 2934 C CA . HIS A 1 374 ? 12.176 -14.703 21.165 1.00 86.00 374 HIS A CA 1
ATOM 2935 C C . HIS A 1 374 ? 11.150 -15.738 21.645 1.00 86.00 374 HIS A C 1
ATOM 2937 O O . HIS A 1 374 ? 10.608 -16.522 20.865 1.00 86.00 374 HIS A O 1
ATOM 2943 N N . GLN A 1 375 ? 10.842 -15.738 22.944 1.00 86.31 375 GLN A N 1
ATOM 2944 C CA . GLN A 1 375 ? 9.951 -16.739 23.539 1.00 86.31 375 GLN A CA 1
ATOM 2945 C C . GLN A 1 375 ? 8.561 -16.764 22.877 1.00 86.31 375 GLN A C 1
ATOM 2947 O O . GLN A 1 375 ? 8.029 -17.846 22.627 1.00 86.31 375 GLN A O 1
ATOM 2952 N N . ASP A 1 376 ? 8.029 -15.594 22.520 1.00 84.44 376 ASP A N 1
ATOM 2953 C CA . ASP A 1 376 ? 6.736 -15.429 21.830 1.00 84.44 376 ASP A CA 1
ATOM 2954 C C . ASP A 1 376 ? 6.726 -15.986 20.392 1.00 84.44 376 ASP A C 1
ATOM 2956 O O . ASP A 1 376 ? 5.668 -16.198 19.794 1.00 84.44 376 ASP A O 1
ATOM 2960 N N . CYS A 1 377 ? 7.908 -16.257 19.839 1.00 87.00 377 CYS A N 1
ATOM 2961 C CA . CYS A 1 377 ? 8.110 -16.709 18.467 1.00 87.00 377 CYS A CA 1
ATOM 2962 C C . CYS A 1 377 ? 8.330 -18.211 18.328 1.00 87.00 377 CYS A C 1
ATOM 2964 O O . CYS A 1 377 ? 8.408 -18.733 17.214 1.00 87.00 377 CYS A O 1
ATOM 2966 N N . ARG A 1 378 ? 8.333 -18.945 19.445 1.00 81.50 378 ARG A N 1
ATOM 2967 C CA . ARG A 1 378 ? 8.446 -20.403 19.424 1.00 81.50 378 ARG A CA 1
ATOM 2968 C C . ARG A 1 378 ? 7.256 -21.013 18.681 1.00 81.50 378 ARG A C 1
ATOM 2970 O O . ARG A 1 378 ? 6.092 -20.794 19.016 1.00 81.50 378 ARG A O 1
ATOM 2977 N N . LEU A 1 379 ? 7.557 -21.781 17.634 1.00 69.25 379 LEU A N 1
ATOM 2978 C CA . LEU A 1 379 ? 6.557 -22.412 16.765 1.00 69.25 379 LEU A CA 1
ATOM 2979 C C . LEU A 1 379 ? 5.863 -23.609 17.431 1.00 69.25 379 LEU A C 1
ATOM 2981 O O . LEU A 1 379 ? 4.757 -23.963 17.035 1.00 69.25 379 LEU A O 1
ATOM 2985 N N . CYS A 1 380 ? 6.489 -24.198 18.453 1.00 58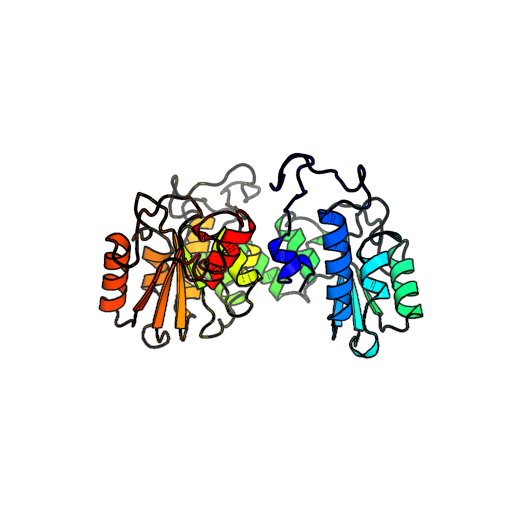.56 380 CYS A N 1
ATOM 2986 C CA . CYS A 1 380 ? 5.967 -25.305 19.248 1.00 58.56 380 CYS A CA 1
ATOM 2987 C C . CYS A 1 380 ? 6.273 -25.050 20.735 1.00 58.56 380 CYS A C 1
ATOM 2989 O O . CYS A 1 380 ? 7.414 -24.701 21.054 1.00 58.56 380 CYS A O 1
ATOM 2991 N N . PRO A 1 381 ? 5.325 -25.261 21.667 1.00 47.62 381 PRO A N 1
ATOM 2992 C CA . PRO A 1 381 ? 5.694 -25.513 23.052 1.00 47.62 381 PRO A CA 1
ATOM 2993 C C . PRO A 1 381 ? 6.564 -26.768 23.050 1.00 47.62 381 PRO A C 1
ATOM 2995 O O . PRO A 1 381 ? 6.186 -27.762 22.429 1.00 47.62 381 PRO A O 1
ATOM 2998 N N . SER A 1 382 ? 7.720 -26.736 23.707 1.00 44.25 382 SER A N 1
ATOM 2999 C CA . SER A 1 382 ? 8.515 -27.937 23.940 1.00 44.25 382 SER A CA 1
ATOM 3000 C C . SER A 1 382 ? 7.617 -28.948 24.652 1.00 44.25 382 SER A C 1
ATOM 3002 O O . SER A 1 382 ? 7.305 -28.805 25.835 1.00 44.25 382 SER A O 1
ATOM 3004 N N . SER A 1 383 ? 7.120 -29.937 23.916 1.00 42.81 383 SER A N 1
ATOM 3005 C CA . SER A 1 383 ? 6.390 -31.048 24.495 1.00 42.81 383 SER A CA 1
ATOM 3006 C C . SER A 1 383 ? 7.375 -31.836 25.351 1.00 42.81 383 SER A C 1
ATOM 3008 O O . SER A 1 383 ? 8.196 -32.572 24.817 1.00 42.81 383 SER A O 1
ATOM 3010 N N . MET A 1 384 ? 7.271 -31.637 26.664 1.00 42.72 384 MET A N 1
ATOM 3011 C CA . MET A 1 384 ? 7.728 -32.530 27.728 1.00 42.72 384 MET A CA 1
ATOM 3012 C C . MET A 1 384 ? 9.190 -32.998 27.641 1.00 42.72 384 MET A C 1
ATOM 3014 O O . MET A 1 384 ? 9.482 -34.100 27.185 1.00 42.72 384 MET A O 1
ATOM 3018 N N . GLU A 1 385 ? 10.090 -32.241 28.269 1.00 41.81 385 GLU A N 1
ATOM 3019 C CA . GLU A 1 385 ? 11.068 -32.897 29.142 1.00 41.81 385 GLU A CA 1
ATOM 3020 C C . GLU A 1 385 ? 10.280 -33.461 30.335 1.00 41.81 385 GLU A C 1
ATOM 3022 O O . GLU A 1 385 ? 9.939 -32.743 31.275 1.00 41.81 385 GLU A O 1
ATOM 3027 N N . THR A 1 386 ? 9.869 -34.728 30.252 1.00 37.72 386 THR A N 1
ATOM 3028 C CA . THR A 1 386 ? 9.481 -35.483 31.452 1.00 37.72 386 THR A CA 1
ATOM 3029 C C . THR A 1 386 ? 10.736 -35.954 32.196 1.00 37.72 386 THR A C 1
ATOM 3031 O O . THR A 1 386 ? 11.730 -36.232 31.525 1.00 37.72 386 THR A O 1
ATOM 3034 N N . PRO A 1 387 ? 10.689 -36.031 33.542 1.00 49.84 387 PRO A N 1
ATOM 3035 C CA . PRO A 1 387 ? 11.865 -36.127 34.415 1.00 49.84 387 PRO A CA 1
ATOM 3036 C C . PRO A 1 387 ? 12.714 -37.386 34.248 1.00 49.84 387 PRO A C 1
ATOM 3038 O O . PRO A 1 387 ? 12.127 -38.456 33.953 1.00 49.84 387 PRO A O 1
#